Protein AF-A0A438G0R5-F1 (afdb_monomer_lite)

Secondary structure (DSSP, 8-state):
----------HHHHTT-------TT-HHHHHHHHTT-SEEEEEEEETBTBTT-EEPHHHHHHHHHHHHHTT-SEEEEEEE----------TTHHHHHHHHHHH-SS----HHHHHHHHHTSSSEEEEEEE-EE-TTSGGGGSEEEEEETT---TT-B-EEHHHHHHHHHHHHHSHHHHSSEEEEEEEETTSPP--HHHHHHTSPP-THHHHHHHHHHHHHHHHHHHHHHHHHHHHHHHHHHHHHHHHHHHHHHHHHHHHHHHHHHHHHSS-S--SSSTTSSTTS-SS--THHHHTSS-SS------------------SSSS----PPP--PPPPPPPPPPP------------------EEEETTTTEEEE-------

pLDDT: mean 70.33, std 22.15, range [25.81, 97.5]

Organism: Vitis vinifera (NCBI:txid29760)

Radius of gyration: 41.49 Å; chains: 1; bounding box: 108×74×120 Å

Foldseek 3Di:
DDPPDPDDQDPVRVVVDDDDDDDLPALQRLLVVCAQAQEEEEEFAACSVHNGDTQALSSVLSNLSSCLVNVHAEYEYEYAPAPPCPPDPDPVVVVVVVVCVVPVPDDGQDPVNSVLSSLVGPHWYAYEYFHEDACPDPLVPFAKAKAAPPDDDPDFAHYYPVRVVVLVVQCVVCVVLRTQGYIYMGGDNPDDHDRSSVRSNPYDHNCSSVVVVVVVVVVVVVVVVVVVVVVVVVVVVVVVVVVVVVVVVVVVVVVVVVVVVVVVVVVVVDPDDPPPPPVPPPPPPPDDDPVVVVVVVPPDDDDDDDDDDDDDDDDPDPDPPPDDDDDDDDDDDDDDDDDDDDDDDDDDDDDDDDDDDDWDWDAPDVNPDTDTDDDDDDD

Structure (mmCIF, N/CA/C/O backbone):
data_AF-A0A438G0R5-F1
#
_entry.id   AF-A0A438G0R5-F1
#
loop_
_atom_site.group_PDB
_atom_site.id
_atom_site.type_symbol
_atom_site.label_atom_id
_atom_site.label_alt_id
_atom_site.label_comp_id
_atom_site.label_asym_id
_atom_site.label_entity_id
_atom_site.label_seq_id
_atom_site.pdbx_PDB_ins_code
_atom_site.Cartn_x
_atom_site.Cartn_y
_atom_site.Cartn_z
_atom_site.occupancy
_atom_site.B_iso_or_equiv
_atom_site.auth_seq_id
_atom_site.auth_comp_id
_atom_site.auth_asym_id
_atom_site.auth_atom_id
_atom_site.pdbx_PDB_model_num
ATOM 1 N N . MET A 1 1 ? 28.389 2.482 -25.259 1.00 36.47 1 MET A N 1
ATOM 2 C CA . MET A 1 1 ? 27.227 3.334 -25.588 1.00 36.47 1 MET A CA 1
ATOM 3 C C . MET A 1 1 ? 26.214 2.502 -26.357 1.00 36.47 1 MET A C 1
ATOM 5 O O . MET A 1 1 ? 26.343 2.363 -27.565 1.00 36.47 1 MET A O 1
ATOM 9 N N . ILE A 1 2 ? 25.246 1.905 -25.664 1.00 35.75 2 ILE A N 1
ATOM 10 C CA . ILE A 1 2 ? 24.030 1.391 -26.299 1.00 35.75 2 ILE A CA 1
ATOM 11 C C . ILE A 1 2 ? 22.930 2.303 -25.780 1.00 35.75 2 ILE A C 1
ATOM 13 O O . ILE A 1 2 ? 22.596 2.272 -24.603 1.00 35.75 2 ILE A O 1
ATOM 17 N N . SER A 1 3 ? 22.474 3.198 -26.651 1.00 38.44 3 SER A N 1
ATOM 18 C CA . SER A 1 3 ? 21.261 3.980 -26.445 1.00 38.44 3 SER A CA 1
ATOM 19 C C . SER A 1 3 ? 20.120 2.988 -26.218 1.00 38.44 3 SER A C 1
ATOM 21 O O . SER A 1 3 ? 19.872 2.135 -27.075 1.00 38.44 3 SER A O 1
ATOM 23 N N . SER A 1 4 ? 19.478 3.059 -25.053 1.00 46.38 4 SER A N 1
ATOM 24 C CA . SER A 1 4 ? 18.203 2.407 -24.775 1.00 46.38 4 SER A CA 1
ATOM 25 C C . SER A 1 4 ? 17.203 2.921 -25.807 1.00 46.38 4 SER A C 1
ATOM 27 O O . SER A 1 4 ? 16.655 4.015 -25.695 1.00 46.38 4 SER A O 1
ATOM 29 N N . ARG A 1 5 ? 17.036 2.168 -26.899 1.00 51.38 5 ARG A N 1
ATOM 30 C CA . ARG A 1 5 ? 15.998 2.466 -27.883 1.00 51.38 5 ARG A CA 1
ATOM 31 C C . ARG A 1 5 ? 14.663 2.351 -27.151 1.00 51.38 5 ARG A C 1
ATOM 33 O O . ARG A 1 5 ? 14.451 1.311 -26.524 1.00 51.38 5 ARG A O 1
ATOM 40 N N . PRO A 1 6 ? 13.779 3.360 -27.225 1.00 56.88 6 PRO A N 1
ATOM 41 C CA . PRO A 1 6 ? 12.445 3.227 -26.664 1.00 56.88 6 PRO A CA 1
ATOM 42 C C . PRO A 1 6 ? 11.814 1.972 -27.264 1.00 56.88 6 PRO A C 1
ATOM 44 O O . PRO A 1 6 ? 11.813 1.794 -28.487 1.00 56.88 6 PRO A O 1
ATOM 47 N N . GLN A 1 7 ? 11.366 1.057 -26.406 1.00 63.97 7 GLN A N 1
ATOM 48 C CA . GLN A 1 7 ? 10.735 -0.172 -26.857 1.00 63.97 7 GLN A CA 1
ATOM 49 C C . GLN A 1 7 ? 9.429 0.213 -27.550 1.00 63.97 7 GLN A C 1
ATOM 51 O O . GLN A 1 7 ? 8.495 0.708 -26.923 1.00 63.97 7 GLN A O 1
ATOM 56 N N . ILE A 1 8 ? 9.395 0.057 -28.872 1.00 76.94 8 ILE A N 1
ATOM 57 C CA . ILE A 1 8 ? 8.214 0.388 -29.663 1.00 76.94 8 ILE A CA 1
ATOM 58 C C . ILE A 1 8 ? 7.165 -0.674 -29.355 1.00 76.94 8 ILE A C 1
ATOM 60 O O . ILE A 1 8 ? 7.325 -1.837 -29.724 1.00 76.94 8 ILE A O 1
ATOM 64 N N . ILE A 1 9 ? 6.107 -0.258 -28.667 1.00 81.00 9 ILE A N 1
ATOM 65 C CA . ILE A 1 9 ? 4.948 -1.098 -28.380 1.00 81.00 9 ILE A CA 1
ATOM 66 C C . ILE A 1 9 ? 4.277 -1.442 -29.712 1.00 81.00 9 ILE A C 1
ATOM 68 O O . ILE A 1 9 ? 4.026 -0.564 -30.543 1.00 81.00 9 ILE A O 1
ATOM 72 N N . SER A 1 10 ? 4.000 -2.724 -29.941 1.00 86.06 10 SER A N 1
ATOM 73 C CA . SER A 1 10 ? 3.301 -3.152 -31.151 1.00 86.06 10 SER A CA 1
ATOM 74 C C . SER A 1 10 ? 1.842 -2.680 -31.148 1.00 86.06 10 SER A C 1
ATOM 76 O O . SER A 1 10 ? 1.241 -2.444 -30.100 1.00 86.06 10 SER A O 1
ATOM 78 N N . ASN A 1 11 ? 1.219 -2.597 -32.327 1.00 87.38 11 ASN A N 1
ATOM 79 C CA . ASN A 1 11 ? -0.191 -2.201 -32.435 1.00 87.38 11 ASN A CA 1
ATOM 80 C C . ASN A 1 11 ? -1.155 -3.180 -31.728 1.00 87.38 11 ASN A C 1
ATOM 82 O O . ASN A 1 11 ? -2.279 -2.823 -31.404 1.00 87.38 11 ASN A O 1
ATOM 86 N N . GLU A 1 12 ? -0.750 -4.433 -31.501 1.00 88.94 12 GLU A N 1
ATOM 87 C CA . GLU A 1 12 ? -1.569 -5.390 -30.744 1.00 88.94 12 GLU A CA 1
ATOM 88 C C . GLU A 1 12 ? -1.419 -5.220 -29.227 1.00 88.94 12 GLU A C 1
ATOM 90 O O . GLU A 1 12 ? -2.365 -5.468 -28.480 1.00 88.94 12 GLU A O 1
ATOM 95 N N . GLU A 1 13 ? -0.255 -4.769 -28.761 1.00 86.25 13 GLU A N 1
ATOM 96 C CA . GLU A 1 13 ? -0.022 -4.445 -27.352 1.00 86.25 13 GLU A CA 1
ATOM 97 C C . GLU A 1 13 ? -0.654 -3.104 -26.973 1.00 86.25 13 GLU A C 1
ATOM 99 O O . GLU A 1 13 ? -1.242 -3.000 -25.898 1.00 86.25 13 GLU A O 1
ATOM 104 N N . SER A 1 14 ? -0.630 -2.107 -27.865 1.00 85.19 14 SER A N 1
ATOM 105 C CA . SER A 1 14 ? -1.249 -0.799 -27.611 1.00 85.19 14 SER A CA 1
ATOM 106 C C . SER A 1 14 ? -2.758 -0.902 -27.379 1.00 85.19 14 SER A C 1
ATOM 108 O O . SER A 1 14 ? -3.290 -0.203 -26.525 1.00 85.19 14 SER A O 1
ATOM 110 N N . LYS A 1 15 ? -3.448 -1.835 -28.051 1.00 90.31 15 LYS A N 1
ATOM 111 C CA . LYS A 1 15 ? -4.882 -2.115 -27.835 1.00 90.31 15 LYS A CA 1
ATOM 112 C C . LYS A 1 15 ? -5.208 -2.625 -26.428 1.00 90.31 15 LYS A C 1
ATOM 114 O O . LYS A 1 15 ? -6.376 -2.639 -26.050 1.00 90.31 15 LYS A O 1
ATOM 119 N N . ARG A 1 16 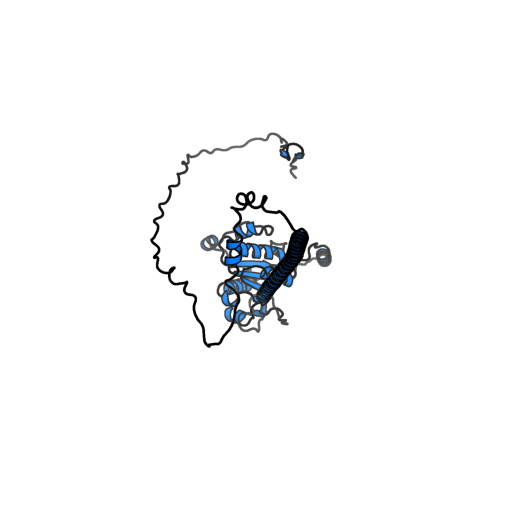? -4.209 -3.094 -25.671 1.00 88.75 16 ARG A N 1
ATOM 120 C CA . ARG A 1 16 ? -4.370 -3.544 -24.278 1.00 88.75 16 ARG A CA 1
ATOM 121 C C . ARG A 1 16 ? -4.196 -2.407 -23.275 1.00 88.75 16 ARG A C 1
ATOM 123 O O . ARG A 1 16 ? -4.467 -2.608 -22.096 1.00 88.75 16 ARG A O 1
ATOM 130 N N . LEU A 1 17 ? -3.731 -1.249 -23.734 1.00 89.56 17 LEU A N 1
ATOM 131 C CA . LEU A 1 17 ? -3.530 -0.063 -22.921 1.00 89.56 17 LEU A CA 1
ATOM 132 C C . LEU A 1 17 ? -4.702 0.888 -23.137 1.00 89.56 17 LEU A C 1
ATOM 134 O O . LEU A 1 17 ? -5.138 1.122 -24.262 1.00 89.56 17 LEU A O 1
ATOM 138 N N . ASN A 1 18 ? -5.201 1.444 -22.042 1.00 90.44 18 ASN A N 1
ATOM 139 C CA . ASN A 1 18 ? -6.187 2.507 -22.075 1.00 90.44 18 ASN A CA 1
ATOM 140 C C . ASN A 1 18 ? -5.636 3.683 -21.274 1.00 90.44 18 ASN A C 1
ATOM 142 O O . ASN A 1 18 ? -5.215 3.498 -20.134 1.00 90.44 18 ASN A O 1
ATOM 146 N N . ALA A 1 19 ? -5.630 4.867 -21.876 1.00 89.88 19 ALA A N 1
ATOM 147 C CA . ALA A 1 19 ? -5.246 6.099 -21.204 1.00 89.88 19 ALA A CA 1
ATOM 148 C C . ALA A 1 19 ? -6.520 6.864 -20.849 1.00 89.88 19 ALA A C 1
ATOM 150 O O . ALA A 1 19 ? -7.355 7.125 -21.715 1.00 89.88 19 ALA A O 1
ATOM 151 N N . VAL A 1 20 ? -6.666 7.203 -19.573 1.00 91.50 20 VAL A N 1
ATOM 152 C CA . VAL A 1 20 ? -7.807 7.957 -19.056 1.00 91.50 20 VAL A CA 1
ATOM 153 C C . VAL A 1 20 ? -7.262 9.193 -18.365 1.00 91.50 20 VAL A C 1
ATOM 155 O O . VAL A 1 20 ? -6.318 9.105 -17.584 1.00 91.50 20 VAL A O 1
ATOM 158 N N . GLU A 1 21 ? -7.838 10.346 -18.679 1.00 88.75 21 GLU A N 1
ATOM 159 C CA . GLU A 1 21 ? -7.488 11.598 -18.022 1.00 88.75 21 GLU A CA 1
ATOM 160 C C . GLU A 1 21 ? -8.037 11.605 -16.590 1.00 88.75 21 GLU A C 1
ATOM 162 O O . GLU A 1 21 ? -9.212 11.309 -16.363 1.00 88.75 21 GLU A O 1
ATOM 167 N N . SER A 1 22 ? -7.181 11.936 -15.626 1.00 88.44 22 SER A N 1
ATOM 168 C CA . SER A 1 22 ? -7.551 12.091 -14.221 1.00 88.44 22 SER A CA 1
ATOM 169 C C . SER A 1 22 ? -6.609 13.084 -13.547 1.00 88.44 22 SER A C 1
ATOM 171 O O . SER A 1 22 ? -5.444 13.192 -13.926 1.00 88.44 22 SER A O 1
ATOM 173 N N . SER A 1 23 ? -7.101 13.786 -12.527 1.00 88.44 23 SER A N 1
ATOM 174 C CA . SER A 1 23 ? -6.292 14.642 -11.654 1.00 88.44 23 SER A CA 1
ATOM 175 C C . SER A 1 23 ? -6.207 14.047 -10.247 1.00 88.44 23 SER A C 1
ATOM 177 O O . SER A 1 23 ? -7.066 13.262 -9.852 1.00 88.44 23 SER A O 1
ATOM 179 N N . PHE A 1 24 ? -5.195 14.443 -9.469 1.00 86.19 24 PHE A N 1
ATOM 180 C CA . PHE A 1 24 ? -5.020 14.009 -8.073 1.00 86.19 24 PHE A CA 1
ATOM 181 C C . PHE A 1 24 ? -5.949 14.721 -7.071 1.00 86.19 24 PHE A C 1
ATOM 183 O O . PHE A 1 24 ? -5.848 14.504 -5.870 1.00 86.19 24 PHE A O 1
ATOM 190 N N . GLN A 1 25 ? -6.851 15.589 -7.540 1.00 85.44 25 GLN A N 1
ATOM 191 C CA . GLN A 1 25 ? -7.663 16.451 -6.671 1.00 85.44 25 GLN A CA 1
ATOM 192 C C . GLN A 1 25 ? -8.958 15.794 -6.181 1.00 85.44 25 GLN A C 1
ATOM 194 O O . GLN A 1 25 ? -9.526 16.252 -5.192 1.00 85.44 25 GLN A O 1
ATOM 199 N N . ASP A 1 26 ? -9.445 14.765 -6.878 1.00 86.06 26 ASP A N 1
ATOM 200 C CA . ASP A 1 26 ? -10.742 14.147 -6.604 1.00 86.06 26 ASP A CA 1
ATOM 201 C C . ASP A 1 26 ? -10.670 12.616 -6.668 1.00 86.06 26 ASP A C 1
ATOM 203 O O . ASP A 1 26 ? -10.562 12.024 -7.746 1.00 86.06 26 ASP A O 1
ATOM 207 N N . ALA A 1 27 ? -10.794 11.974 -5.505 1.00 90.12 27 ALA A N 1
ATOM 208 C CA . ALA A 1 27 ? -10.793 10.521 -5.377 1.00 90.12 27 ALA A CA 1
ATOM 209 C C . ALA A 1 27 ? -11.927 9.842 -6.166 1.00 90.12 27 ALA A C 1
ATOM 211 O O . ALA A 1 27 ? -11.732 8.735 -6.665 1.00 90.12 27 ALA A O 1
ATOM 212 N N . GLU A 1 28 ? -13.093 10.475 -6.345 1.00 91.06 28 GLU A N 1
ATOM 213 C CA . GLU A 1 28 ? -14.190 9.868 -7.113 1.00 91.06 28 GLU A CA 1
ATOM 214 C C . GLU A 1 28 ? -13.882 9.814 -8.612 1.00 91.06 28 GLU A C 1
ATOM 216 O O . GLU A 1 28 ? -14.190 8.827 -9.290 1.00 91.06 28 GLU A O 1
ATOM 221 N N . SER A 1 29 ? -13.273 10.873 -9.148 1.00 93.00 29 SER A N 1
ATOM 222 C CA . SER A 1 29 ? -12.813 10.908 -10.537 1.00 93.00 29 SER A CA 1
ATOM 223 C C . SER A 1 29 ? -11.694 9.896 -10.775 1.00 93.00 29 SER A C 1
ATOM 225 O O . SER A 1 29 ? -11.757 9.147 -11.753 1.00 93.00 29 SER A O 1
ATOM 227 N N . ILE A 1 30 ? -10.745 9.780 -9.840 1.00 94.81 30 ILE A N 1
ATOM 228 C CA . ILE A 1 30 ? -9.702 8.748 -9.896 1.00 94.81 30 ILE A CA 1
ATOM 229 C C . ILE A 1 30 ? -10.331 7.348 -9.829 1.00 94.81 30 ILE A C 1
ATOM 231 O O . ILE A 1 30 ? -9.961 6.480 -10.613 1.00 94.81 30 ILE A O 1
ATOM 235 N N . ALA A 1 31 ? -11.333 7.117 -8.975 1.00 95.06 31 ALA A N 1
ATOM 236 C CA . ALA A 1 31 ? -12.006 5.819 -8.864 1.00 95.06 31 ALA A CA 1
ATOM 237 C C . ALA A 1 31 ? -12.710 5.428 -10.176 1.00 95.06 31 ALA A C 1
ATOM 239 O O . ALA A 1 31 ? -12.647 4.276 -10.607 1.00 95.06 31 ALA A O 1
ATOM 240 N N . LYS A 1 32 ? -13.323 6.397 -10.871 1.00 93.69 32 LYS A N 1
ATOM 241 C CA . LYS A 1 32 ? -13.884 6.185 -12.218 1.00 93.69 32 LYS A CA 1
ATOM 242 C C . LYS A 1 32 ? -12.801 5.844 -13.242 1.00 93.69 32 LYS A C 1
ATOM 244 O O . LYS A 1 32 ? -13.046 4.996 -14.098 1.00 93.69 32 LYS A O 1
ATOM 249 N N . ALA A 1 33 ? -11.631 6.478 -13.154 1.00 94.00 33 ALA A N 1
ATOM 250 C CA . ALA A 1 33 ? -10.493 6.191 -14.024 1.00 94.00 33 ALA A CA 1
ATOM 251 C C . ALA A 1 33 ? -9.878 4.804 -13.750 1.00 94.00 33 ALA A C 1
ATOM 253 O O . ALA A 1 33 ? -9.532 4.097 -14.695 1.00 94.00 33 ALA A O 1
ATOM 254 N N . ILE A 1 34 ? -9.814 4.383 -12.480 1.00 95.00 34 ILE A N 1
ATOM 255 C CA . ILE A 1 34 ? -9.424 3.025 -12.060 1.00 95.00 34 ILE A CA 1
ATOM 256 C C . ILE A 1 34 ? -10.404 1.989 -12.631 1.00 95.00 34 ILE A C 1
ATO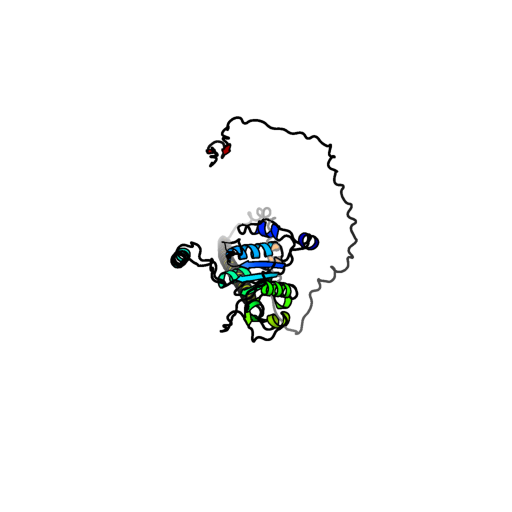M 258 O O . ILE A 1 34 ? -9.996 0.926 -13.109 1.00 95.00 34 ILE A O 1
ATOM 262 N N . GLY A 1 35 ? -11.704 2.292 -12.612 1.00 92.25 35 GLY A N 1
ATOM 263 C CA . GLY A 1 35 ? -12.737 1.431 -13.174 1.00 92.25 35 GLY A CA 1
ATOM 264 C C . GLY A 1 35 ? -12.820 0.087 -12.447 1.00 92.25 35 GLY A C 1
ATOM 265 O O . GLY A 1 35 ? -12.983 0.040 -11.237 1.00 92.25 35 GLY A O 1
ATOM 266 N N . ASN A 1 36 ? -12.728 -1.021 -13.189 1.00 93.12 36 ASN A N 1
ATOM 267 C CA . ASN A 1 36 ? -12.833 -2.384 -12.643 1.00 93.12 36 ASN A CA 1
ATOM 268 C C . ASN A 1 36 ? -11.457 -3.061 -12.474 1.00 93.12 36 ASN A C 1
ATOM 270 O O . ASN A 1 36 ? -11.299 -4.262 -12.719 1.00 93.12 36 ASN A O 1
ATOM 274 N N . ALA A 1 37 ? -10.423 -2.279 -12.162 1.00 95.06 37 ALA A N 1
ATOM 275 C CA . ALA A 1 37 ? -9.091 -2.818 -11.943 1.00 95.06 37 ALA A CA 1
ATOM 276 C C . ALA A 1 37 ? -9.046 -3.631 -10.641 1.00 95.06 37 ALA A C 1
ATOM 278 O O . ALA A 1 37 ? -9.476 -3.183 -9.586 1.00 95.06 37 ALA A O 1
ATOM 279 N N . SER A 1 38 ? -8.470 -4.833 -10.698 1.00 95.31 38 SER A N 1
ATOM 280 C CA . SER A 1 38 ? -8.261 -5.649 -9.489 1.00 95.31 38 SER A CA 1
ATOM 281 C C . SER A 1 38 ? -7.028 -5.231 -8.683 1.00 95.31 38 SER A C 1
ATOM 283 O O . SER A 1 38 ? -6.929 -5.564 -7.501 1.00 95.31 38 SER A O 1
ATOM 285 N N . LYS A 1 39 ? -6.074 -4.552 -9.331 1.00 96.56 39 LYS A N 1
ATOM 286 C CA . LYS A 1 39 ? -4.787 -4.147 -8.765 1.00 96.56 39 LYS A CA 1
ATOM 287 C C . LYS A 1 39 ? -4.392 -2.780 -9.299 1.00 96.56 39 LYS A C 1
ATOM 289 O O . LYS A 1 39 ? -4.638 -2.501 -10.472 1.00 96.56 39 LYS A O 1
ATOM 294 N N . VAL A 1 40 ? -3.765 -1.969 -8.457 1.00 97.12 40 VAL A N 1
ATOM 295 C CA . VAL A 1 40 ? -3.348 -0.602 -8.792 1.00 97.12 40 VAL A CA 1
ATOM 296 C C . VAL A 1 40 ? -1.889 -0.403 -8.409 1.00 97.12 40 VAL A C 1
ATOM 298 O O . VAL A 1 40 ? -1.433 -0.908 -7.387 1.00 97.12 40 VAL A O 1
ATOM 301 N N . VAL A 1 41 ? -1.150 0.321 -9.243 1.00 97.12 41 VAL A N 1
ATOM 302 C CA . VAL A 1 41 ? 0.213 0.768 -8.947 1.00 97.12 41 VAL A CA 1
ATOM 303 C C . VAL A 1 41 ? 0.171 2.275 -8.764 1.00 97.12 41 VAL A C 1
ATOM 305 O O . VAL A 1 41 ? -0.447 2.962 -9.574 1.00 97.12 41 VAL A O 1
ATOM 308 N N . VAL A 1 42 ? 0.825 2.776 -7.724 1.00 95.94 42 VAL A N 1
ATOM 309 C CA . VAL A 1 42 ? 1.044 4.209 -7.523 1.00 95.94 42 VAL A CA 1
ATOM 310 C C . VAL A 1 42 ? 2.521 4.453 -7.245 1.00 95.94 42 VAL A C 1
ATOM 312 O O . VAL A 1 42 ? 3.130 3.756 -6.432 1.00 95.94 42 VAL A O 1
ATOM 315 N N . THR A 1 43 ? 3.101 5.413 -7.951 1.00 94.94 43 THR A N 1
ATOM 316 C CA . THR A 1 43 ? 4.489 5.852 -7.808 1.00 94.94 43 THR A CA 1
ATOM 317 C C . THR A 1 43 ? 4.506 7.217 -7.122 1.00 94.94 43 THR A C 1
ATOM 319 O O . THR A 1 43 ? 3.706 8.094 -7.435 1.00 94.94 43 THR A O 1
ATOM 322 N N . ILE A 1 44 ? 5.375 7.370 -6.130 1.00 93.00 44 ILE A N 1
ATOM 323 C CA . ILE A 1 44 ? 5.599 8.591 -5.355 1.00 93.00 44 ILE A CA 1
ATOM 324 C C . ILE A 1 44 ? 7.053 8.963 -5.584 1.00 93.00 44 ILE A C 1
ATOM 326 O O . ILE A 1 44 ? 7.932 8.134 -5.341 1.00 93.00 44 ILE A O 1
ATOM 330 N N . GLY A 1 45 ? 7.307 10.189 -6.026 1.00 88.88 45 GLY A N 1
ATOM 331 C CA . GLY A 1 45 ? 8.667 10.621 -6.306 1.00 88.88 45 GLY A CA 1
ATOM 332 C C . GLY A 1 45 ? 8.781 11.738 -7.340 1.00 88.88 45 GLY A C 1
ATOM 333 O O . GLY A 1 45 ? 7.778 12.183 -7.915 1.00 88.88 45 GLY A O 1
ATOM 334 N N . PRO A 1 46 ? 10.018 12.206 -7.568 1.00 83.38 46 PRO A N 1
ATOM 335 C CA . PRO A 1 46 ? 10.326 13.232 -8.553 1.00 83.38 46 PRO A CA 1
ATOM 336 C C . PRO A 1 46 ? 10.063 12.738 -9.980 1.00 83.38 46 PRO A C 1
ATOM 338 O O . PRO A 1 46 ? 10.370 11.602 -10.318 1.00 83.38 46 PRO A O 1
ATOM 341 N N . GLY A 1 47 ? 9.535 13.603 -10.850 1.00 81.25 47 GLY A N 1
ATOM 342 C CA . GLY A 1 47 ? 9.349 13.281 -12.273 1.00 81.25 47 GLY A CA 1
ATOM 343 C C . GLY A 1 47 ? 8.133 12.397 -12.588 1.00 81.25 47 GLY A C 1
ATOM 344 O O . GLY A 1 47 ? 7.832 12.164 -13.758 1.00 81.25 47 GLY A O 1
ATOM 345 N N . GLU A 1 48 ? 7.406 11.942 -11.565 1.00 86.62 48 GLU A N 1
ATOM 346 C CA . GLU A 1 48 ? 6.215 11.094 -11.705 1.00 86.62 48 GLU A CA 1
ATOM 347 C C . GLU A 1 48 ? 4.970 11.880 -12.158 1.00 86.62 48 GLU A C 1
ATOM 349 O O . GLU A 1 48 ? 4.015 11.299 -12.670 1.00 86.62 48 GLU A O 1
ATOM 354 N N . ASN A 1 49 ? 4.978 13.214 -12.028 1.00 85.88 49 ASN A N 1
ATOM 355 C CA . ASN A 1 49 ? 3.900 14.095 -12.496 1.00 85.88 49 ASN A CA 1
ATOM 356 C C . ASN A 1 49 ? 4.357 14.970 -13.677 1.00 85.88 49 ASN A C 1
ATOM 358 O O . ASN A 1 49 ? 4.112 16.175 -13.743 1.00 85.88 49 ASN A O 1
ATOM 362 N N . GLY A 1 50 ? 5.076 14.361 -14.618 1.00 80.62 50 GLY A N 1
ATOM 363 C CA . GLY A 1 50 ? 5.721 15.063 -15.723 1.00 80.62 50 GLY A CA 1
ATOM 364 C C . GLY A 1 50 ? 7.147 15.515 -15.383 1.00 80.62 50 GLY A C 1
ATOM 365 O O . GLY A 1 50 ? 7.640 15.285 -14.285 1.00 80.62 50 GLY A O 1
ATOM 366 N N . PRO A 1 51 ? 7.847 16.175 -16.321 1.00 74.31 51 PRO A N 1
ATOM 367 C CA . PRO A 1 51 ? 9.308 16.301 -16.285 1.00 74.31 51 PRO A CA 1
ATOM 368 C C . PRO A 1 51 ? 9.863 17.142 -15.126 1.00 74.31 51 PRO A C 1
ATOM 370 O O . PRO A 1 51 ? 11.053 17.062 -14.840 1.00 74.31 51 PRO A O 1
ATOM 373 N N . THR A 1 52 ? 9.039 17.977 -14.490 1.00 73.50 52 THR A N 1
ATOM 374 C CA . THR A 1 52 ? 9.477 18.917 -13.444 1.00 73.50 52 THR A CA 1
ATOM 375 C C . THR A 1 52 ? 8.647 18.846 -12.169 1.00 73.50 52 THR A C 1
ATOM 377 O O . THR A 1 52 ? 8.898 19.629 -11.257 1.00 73.50 52 THR A O 1
ATOM 380 N N . ALA A 1 53 ? 7.642 17.972 -12.105 1.00 82.00 53 ALA A N 1
ATOM 381 C CA . ALA A 1 53 ? 6.758 17.873 -10.952 1.00 82.00 53 ALA A CA 1
ATOM 382 C C . ALA A 1 53 ? 6.818 16.474 -10.340 1.00 82.00 53 ALA A C 1
ATOM 384 O O . ALA A 1 53 ? 7.079 15.477 -11.014 1.00 82.00 53 ALA A O 1
ATOM 385 N N . GLU A 1 54 ? 6.598 16.423 -9.035 1.00 86.56 54 GLU A N 1
ATOM 386 C CA . GLU A 1 54 ? 6.576 15.193 -8.255 1.00 86.56 54 GLU A CA 1
ATOM 387 C C . GLU A 1 54 ? 5.141 14.733 -7.994 1.00 86.56 54 GLU A C 1
ATOM 389 O O . GLU A 1 54 ? 4.196 15.527 -8.041 1.00 86.56 54 GLU A O 1
ATOM 394 N N . VAL A 1 55 ? 4.993 13.443 -7.705 1.00 90.12 55 VAL A N 1
ATOM 395 C CA . VAL A 1 55 ? 3.798 12.910 -7.043 1.00 90.12 55 VAL A CA 1
ATOM 396 C C . VAL A 1 55 ? 4.106 12.835 -5.555 1.00 90.12 55 VAL A C 1
ATOM 398 O O . VAL A 1 55 ? 5.053 12.156 -5.154 1.00 90.12 55 VAL A O 1
ATOM 401 N N . THR A 1 56 ? 3.321 13.532 -4.734 1.00 90.25 56 THR A N 1
ATOM 402 C CA . THR A 1 56 ? 3.526 13.577 -3.281 1.00 90.25 56 THR A CA 1
ATOM 403 C C . THR A 1 56 ? 2.831 12.405 -2.570 1.00 90.25 56 THR A C 1
ATOM 405 O O . THR A 1 56 ? 1.934 11.766 -3.131 1.00 90.25 56 THR A O 1
ATOM 408 N N . PRO A 1 57 ? 3.153 12.130 -1.290 1.00 91.06 57 PRO A N 1
ATOM 409 C CA . PRO A 1 57 ? 2.420 11.129 -0.512 1.00 91.06 57 PRO A CA 1
ATOM 410 C C . PRO A 1 57 ? 0.931 11.474 -0.330 1.00 91.06 57 PRO A C 1
ATOM 412 O O . PRO A 1 57 ? 0.106 10.575 -0.182 1.00 91.06 57 PRO A O 1
ATOM 415 N N . LEU A 1 58 ? 0.570 12.764 -0.360 1.00 90.38 58 LEU A N 1
ATOM 416 C CA . LEU A 1 58 ? -0.827 13.211 -0.326 1.00 90.38 58 LEU A CA 1
ATOM 417 C C . LEU A 1 58 ? -1.565 12.831 -1.614 1.00 90.38 58 LEU A C 1
ATOM 419 O O . LEU A 1 58 ? -2.672 12.301 -1.541 1.00 90.38 58 LEU A O 1
ATOM 423 N N . ASP A 1 59 ? -0.940 13.046 -2.772 1.00 92.38 59 ASP A N 1
ATOM 424 C CA . ASP A 1 59 ? -1.510 12.678 -4.072 1.00 92.38 59 ASP A CA 1
ATOM 425 C C . ASP A 1 59 ? -1.710 11.163 -4.168 1.00 92.38 59 ASP A C 1
ATOM 427 O O . ASP A 1 59 ? -2.775 10.679 -4.552 1.00 92.38 59 ASP A O 1
ATOM 431 N N . ALA A 1 60 ? -0.715 10.388 -3.732 1.00 94.38 60 ALA A N 1
ATOM 432 C CA . ALA A 1 60 ? -0.832 8.938 -3.699 1.00 94.38 60 ALA A CA 1
ATOM 433 C C . ALA A 1 60 ? -1.903 8.448 -2.719 1.00 94.38 60 ALA A C 1
ATOM 435 O O . ALA A 1 60 ? -2.584 7.464 -3.007 1.00 94.38 60 ALA A O 1
ATOM 436 N N . LEU A 1 61 ? -2.108 9.133 -1.589 1.00 93.94 61 LEU A N 1
ATOM 437 C CA . LEU A 1 61 ? -3.193 8.796 -0.668 1.00 93.94 61 LEU A CA 1
ATOM 438 C C . LEU A 1 61 ? -4.566 8.954 -1.339 1.00 93.94 61 LEU A C 1
ATOM 440 O O . LEU A 1 61 ? -5.424 8.096 -1.142 1.00 93.94 61 LEU A O 1
ATOM 444 N N . GLN A 1 62 ? -4.756 9.981 -2.174 1.00 93.94 62 GLN A N 1
ATOM 445 C CA . GLN A 1 62 ? -5.987 10.143 -2.961 1.00 93.94 62 GLN A CA 1
ATOM 446 C C . GLN A 1 62 ? -6.203 8.963 -3.914 1.00 93.94 62 GLN A C 1
ATOM 448 O O . GLN A 1 62 ? -7.316 8.451 -4.022 1.00 93.94 62 GLN A O 1
ATOM 453 N N . VAL A 1 63 ? -5.137 8.465 -4.552 1.00 95.69 63 VAL A N 1
ATOM 454 C CA . VAL A 1 63 ? -5.206 7.271 -5.414 1.00 95.69 63 VAL A CA 1
ATOM 455 C C . VAL A 1 63 ? -5.575 6.017 -4.618 1.00 95.69 63 VAL A C 1
ATOM 457 O O . VAL A 1 63 ? -6.363 5.202 -5.089 1.00 95.69 63 VAL A O 1
ATOM 460 N N . ILE A 1 64 ? -5.043 5.857 -3.406 1.00 96.25 64 ILE A N 1
ATOM 461 C CA . ILE A 1 64 ? -5.336 4.702 -2.542 1.00 96.25 64 ILE A CA 1
ATOM 462 C C . ILE A 1 64 ? -6.784 4.745 -2.045 1.00 96.25 64 ILE A C 1
ATOM 464 O O . ILE A 1 64 ? -7.474 3.730 -2.087 1.00 96.25 64 ILE A O 1
ATOM 468 N N . GLN A 1 65 ? -7.275 5.916 -1.641 1.00 95.31 65 GLN A N 1
ATOM 469 C CA . GLN A 1 65 ? -8.680 6.109 -1.273 1.00 95.31 65 GLN A CA 1
ATOM 470 C C . GLN A 1 65 ? -9.607 5.837 -2.462 1.00 95.31 65 GLN A C 1
ATOM 472 O O . GLN A 1 65 ? -10.612 5.147 -2.327 1.00 95.31 65 GLN A O 1
ATOM 477 N N . ALA A 1 66 ? -9.242 6.311 -3.652 1.00 96.19 66 ALA A N 1
ATOM 478 C CA . ALA A 1 66 ? -9.965 6.009 -4.879 1.00 96.19 66 ALA A CA 1
ATOM 479 C C . ALA A 1 66 ? -9.969 4.507 -5.210 1.00 96.19 66 ALA A C 1
ATOM 481 O O . ALA A 1 66 ? -10.980 3.975 -5.667 1.00 96.19 66 ALA A O 1
ATOM 482 N N . ALA A 1 67 ? -8.856 3.814 -4.964 1.00 96.81 67 ALA A N 1
ATOM 483 C CA . ALA A 1 67 ? -8.749 2.370 -5.139 1.00 96.81 67 ALA A CA 1
ATOM 484 C C . ALA A 1 67 ? -9.676 1.611 -4.175 1.00 96.81 67 ALA A C 1
ATOM 486 O O . ALA A 1 67 ? -10.313 0.643 -4.590 1.00 96.81 67 ALA A O 1
ATOM 487 N N . ASP A 1 68 ? -9.808 2.081 -2.932 1.00 95.69 68 ASP A N 1
ATOM 488 C CA . ASP A 1 68 ? -10.756 1.541 -1.948 1.00 95.69 68 ASP A CA 1
ATOM 489 C C . ASP A 1 68 ? -12.204 1.699 -2.429 1.00 95.69 68 ASP A C 1
ATOM 491 O O . ASP A 1 68 ? -12.953 0.727 -2.536 1.00 95.69 68 ASP A O 1
ATOM 495 N N . LEU A 1 69 ? -12.562 2.906 -2.879 1.00 94.81 69 LEU A N 1
ATOM 496 C CA . LEU A 1 69 ? -13.881 3.194 -3.454 1.00 94.81 69 LEU A CA 1
ATOM 497 C C . LEU A 1 69 ? -14.192 2.348 -4.700 1.00 94.81 69 LEU A C 1
ATOM 499 O O . LEU A 1 69 ? -15.343 1.969 -4.919 1.00 94.81 69 LEU A O 1
ATOM 503 N N . ALA A 1 70 ? -13.179 2.045 -5.514 1.00 95.31 70 ALA A N 1
ATOM 504 C CA . ALA A 1 70 ? -13.306 1.201 -6.700 1.00 95.31 70 ALA A CA 1
ATOM 505 C C . ALA A 1 70 ? -13.308 -0.311 -6.385 1.00 95.31 70 ALA A C 1
ATOM 507 O O . ALA A 1 70 ? -13.526 -1.121 -7.288 1.00 95.31 70 ALA A O 1
ATOM 508 N N . GLY A 1 71 ? -13.091 -0.715 -5.127 1.00 94.81 71 GLY A N 1
ATOM 509 C CA . GLY A 1 71 ? -13.049 -2.122 -4.720 1.00 94.81 71 GLY A CA 1
ATOM 510 C C . GLY A 1 71 ? -11.796 -2.865 -5.196 1.00 94.81 71 GLY A C 1
ATOM 511 O O . GLY A 1 71 ? -11.850 -4.066 -5.480 1.00 94.81 71 GLY A O 1
ATOM 512 N N . VAL A 1 72 ? -10.670 -2.161 -5.319 1.00 97.00 72 VAL A N 1
ATOM 513 C CA . VAL A 1 72 ? -9.373 -2.738 -5.694 1.00 97.00 72 VAL A CA 1
ATOM 514 C C . VAL A 1 72 ? -8.883 -3.673 -4.588 1.00 97.00 72 VAL A C 1
ATOM 516 O O . VAL A 1 72 ? -8.879 -3.326 -3.412 1.00 97.00 72 VAL A O 1
ATOM 519 N N . GLY A 1 73 ? -8.411 -4.863 -4.963 1.00 94.00 73 GLY A N 1
ATOM 520 C CA . GLY A 1 73 ? -7.960 -5.860 -3.991 1.00 94.00 73 GLY A CA 1
ATOM 521 C C . GLY A 1 73 ? -6.542 -5.633 -3.465 1.00 94.00 73 GLY A C 1
ATOM 522 O O . GLY A 1 73 ? -6.240 -6.046 -2.350 1.00 94.00 73 GLY A O 1
ATOM 523 N N . HIS A 1 74 ? -5.650 -5.024 -4.258 1.00 96.50 74 HIS A N 1
ATOM 524 C CA . HIS A 1 74 ? -4.249 -4.813 -3.872 1.00 96.50 74 HIS A CA 1
ATOM 525 C C . HIS A 1 74 ? -3.630 -3.593 -4.566 1.00 96.50 74 HIS A C 1
ATOM 527 O O . HIS A 1 74 ? -3.678 -3.487 -5.792 1.00 96.50 74 HIS A O 1
ATOM 533 N N . VAL A 1 75 ? -2.997 -2.709 -3.795 1.00 97.50 75 VAL A N 1
ATOM 534 C CA . VAL A 1 75 ? -2.203 -1.580 -4.297 1.00 97.50 75 VAL A CA 1
ATOM 535 C C . VAL A 1 75 ? -0.705 -1.817 -4.065 1.00 97.50 75 VAL A C 1
ATOM 537 O O . VAL A 1 75 ? -0.280 -2.107 -2.948 1.00 97.50 75 VAL A O 1
ATOM 540 N N . ALA A 1 76 ? 0.116 -1.665 -5.103 1.00 97.50 76 ALA A N 1
ATOM 541 C CA . ALA A 1 76 ? 1.569 -1.561 -4.967 1.00 97.50 76 ALA A CA 1
ATOM 542 C C . ALA A 1 76 ? 1.971 -0.082 -4.961 1.00 97.50 76 ALA A C 1
ATOM 544 O O . ALA A 1 76 ? 1.675 0.645 -5.907 1.00 97.50 76 ALA A O 1
ATOM 545 N N . ILE A 1 77 ? 2.633 0.354 -3.894 1.00 97.06 77 ILE A N 1
ATOM 546 C CA . ILE A 1 77 ? 3.076 1.733 -3.697 1.00 97.06 77 ILE A CA 1
ATOM 547 C C . ILE A 1 77 ? 4.592 1.742 -3.860 1.00 97.06 77 ILE A C 1
ATOM 549 O O . ILE A 1 77 ? 5.290 1.093 -3.082 1.00 97.06 77 ILE A O 1
ATOM 553 N N . ILE A 1 78 ? 5.106 2.454 -4.855 1.00 96.19 78 ILE A N 1
ATOM 554 C CA . ILE A 1 78 ? 6.540 2.667 -5.041 1.00 96.19 78 ILE A CA 1
ATOM 555 C C . ILE A 1 78 ? 6.858 4.051 -4.506 1.00 96.19 78 ILE A C 1
ATOM 557 O O . ILE A 1 78 ? 6.305 5.036 -4.977 1.00 96.19 78 ILE A O 1
ATOM 561 N N . TYR A 1 79 ? 7.732 4.110 -3.516 1.00 93.31 79 TYR A N 1
ATOM 562 C CA . TYR A 1 79 ? 8.222 5.345 -2.937 1.00 93.31 79 TYR A CA 1
ATOM 563 C C . TYR A 1 79 ? 9.685 5.502 -3.327 1.00 93.31 79 TYR A C 1
ATOM 565 O O . TYR A 1 79 ? 10.541 4.776 -2.809 1.00 93.31 79 TYR A O 1
ATOM 573 N N . ASP A 1 80 ? 9.949 6.421 -4.251 1.00 91.12 80 ASP A N 1
ATOM 574 C CA . ASP A 1 80 ? 11.303 6.800 -4.616 1.00 91.12 80 ASP A CA 1
ATOM 575 C C . ASP A 1 80 ? 11.854 7.801 -3.596 1.00 91.12 80 ASP A C 1
ATOM 577 O O . ASP A 1 80 ? 11.342 8.904 -3.412 1.00 91.12 80 ASP A O 1
ATOM 581 N N . GLU A 1 81 ? 12.902 7.385 -2.898 1.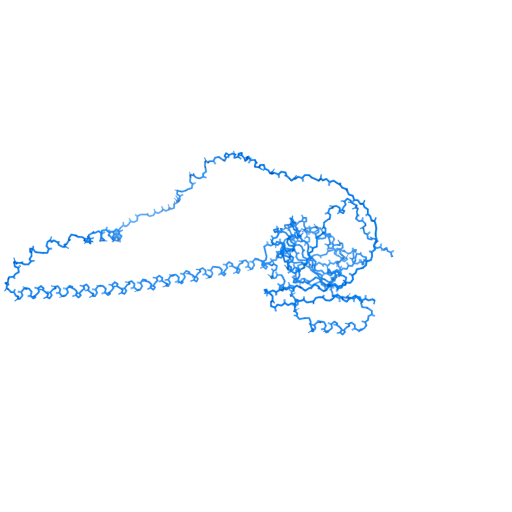00 84.44 81 GLU A N 1
ATOM 582 C CA . GLU A 1 81 ? 13.641 8.196 -1.934 1.00 84.44 81 GLU A CA 1
ATOM 583 C C . GLU A 1 81 ? 14.757 9.004 -2.596 1.00 84.44 81 GLU A C 1
ATOM 585 O O . GLU A 1 81 ? 15.514 9.690 -1.897 1.00 84.44 81 GLU A O 1
ATOM 590 N N . SER A 1 82 ? 14.878 8.930 -3.927 1.00 73.31 82 SER A N 1
ATOM 591 C CA . SER A 1 82 ? 15.875 9.705 -4.639 1.00 73.31 82 SER A CA 1
ATOM 592 C C . SER A 1 82 ? 15.659 11.199 -4.347 1.00 73.31 82 SER A C 1
ATOM 594 O O . SER A 1 82 ? 14.545 11.720 -4.455 1.00 73.31 82 SER A O 1
ATOM 596 N N . PRO A 1 83 ? 16.704 11.921 -3.899 1.00 61.53 83 PRO A N 1
ATOM 597 C CA . PRO A 1 83 ? 16.577 13.354 -3.705 1.00 61.53 83 PRO A CA 1
ATOM 598 C C . PRO A 1 83 ? 16.243 13.987 -5.055 1.00 61.53 83 PRO A C 1
ATOM 600 O O . PRO A 1 83 ? 16.821 13.585 -6.065 1.00 61.53 83 PRO A O 1
ATOM 603 N N . PHE A 1 84 ? 15.355 14.987 -5.069 1.00 49.47 84 PHE A N 1
ATOM 604 C CA . PHE A 1 84 ? 15.041 15.777 -6.261 1.00 49.47 84 PHE A CA 1
ATOM 605 C C . PHE A 1 84 ? 16.323 16.454 -6.768 1.00 49.47 84 PHE A C 1
ATOM 607 O O . PHE A 1 84 ? 16.677 17.561 -6.368 1.00 49.47 84 PHE A O 1
ATOM 614 N N . VAL A 1 85 ? 17.067 15.765 -7.627 1.00 46.44 85 VAL A N 1
ATOM 615 C CA . VAL A 1 85 ? 18.159 16.335 -8.404 1.00 46.44 85 VAL A CA 1
ATOM 616 C C . VAL A 1 85 ? 17.601 16.633 -9.781 1.00 46.44 85 VAL A C 1
ATOM 618 O O . VAL A 1 85 ? 17.820 15.897 -10.739 1.00 46.44 85 VAL A O 1
ATOM 621 N N . SER A 1 86 ? 16.889 17.760 -9.881 1.00 40.94 86 SER A N 1
ATOM 622 C CA . SER A 1 86 ? 16.891 18.510 -11.137 1.00 40.94 86 SER A CA 1
ATOM 623 C C . SER A 1 86 ? 18.355 18.638 -11.539 1.00 40.94 86 SER A C 1
ATOM 625 O O . SER A 1 86 ? 19.174 19.115 -10.758 1.00 40.94 86 SER A O 1
ATOM 627 N N . SER A 1 87 ? 18.705 18.099 -12.699 1.00 36.91 87 SER A N 1
ATOM 628 C CA . SER A 1 87 ? 20.060 18.057 -13.241 1.00 36.91 87 SER A CA 1
ATOM 629 C C . SER A 1 87 ? 20.832 19.357 -12.965 1.00 36.91 87 SER A C 1
ATOM 631 O O . SER A 1 87 ? 20.623 20.378 -13.619 1.00 36.91 87 SER A O 1
ATOM 633 N N . THR A 1 88 ? 21.736 19.326 -11.984 1.00 38.56 88 THR A N 1
ATOM 634 C CA . THR A 1 88 ? 22.534 20.480 -11.572 1.00 38.56 88 THR A CA 1
ATOM 635 C C . THR A 1 88 ? 23.763 20.626 -12.459 1.00 38.56 88 THR A C 1
ATOM 637 O O . THR A 1 88 ? 24.740 19.894 -12.305 1.00 38.56 88 THR A O 1
ATOM 640 N N . TYR A 1 89 ? 23.755 21.648 -13.312 1.00 40.41 89 TYR A N 1
ATOM 641 C CA . TYR A 1 89 ? 24.975 22.347 -13.733 1.00 40.41 89 TYR A CA 1
ATOM 642 C C . TYR A 1 89 ? 24.931 23.837 -13.376 1.00 40.41 89 TYR A C 1
ATOM 644 O O . TYR A 1 89 ? 25.566 24.642 -14.042 1.00 40.41 89 TYR A O 1
ATOM 652 N N . ASN A 1 90 ? 24.218 24.232 -12.312 1.00 42.47 90 ASN A N 1
ATOM 653 C CA . ASN A 1 90 ? 24.235 25.617 -11.842 1.00 42.47 90 ASN A CA 1
ATOM 654 C C . ASN A 1 90 ? 24.359 25.702 -10.316 1.00 42.47 90 ASN A C 1
ATOM 656 O O . ASN A 1 90 ? 23.516 25.219 -9.570 1.00 42.47 90 ASN A O 1
ATOM 660 N N . VAL A 1 91 ? 25.405 26.397 -9.864 1.00 52.16 91 VAL A N 1
ATOM 661 C CA . VAL A 1 91 ? 25.757 26.672 -8.454 1.00 52.16 91 VAL A CA 1
ATOM 662 C C . VAL A 1 91 ? 24.685 27.515 -7.728 1.00 52.16 91 VAL A C 1
ATOM 664 O O . VAL A 1 91 ? 24.716 27.669 -6.513 1.00 52.16 91 VAL A O 1
ATOM 667 N N . ILE A 1 92 ? 23.708 28.043 -8.471 1.00 52.94 92 ILE A N 1
ATOM 668 C CA . ILE A 1 92 ? 22.604 28.876 -7.974 1.00 52.94 92 ILE A CA 1
ATOM 669 C C . ILE A 1 92 ? 21.486 28.020 -7.343 1.00 52.94 92 ILE A C 1
ATOM 671 O O . ILE A 1 92 ? 20.738 28.512 -6.500 1.00 52.94 92 ILE A O 1
ATOM 675 N N . ASP A 1 93 ? 21.409 26.725 -7.671 1.00 46.75 93 ASP A N 1
ATOM 676 C CA . ASP A 1 93 ? 20.313 25.856 -7.221 1.00 46.75 93 ASP A CA 1
ATOM 677 C C . ASP A 1 93 ? 20.395 25.504 -5.724 1.00 46.75 93 ASP A C 1
ATOM 679 O O . ASP A 1 93 ? 19.380 25.330 -5.063 1.00 46.75 93 ASP A O 1
ATOM 683 N N . GLY A 1 94 ? 21.596 25.524 -5.130 1.00 49.91 94 GLY A N 1
ATOM 684 C CA . GLY A 1 94 ? 21.780 25.244 -3.698 1.00 49.91 94 GLY A CA 1
ATOM 685 C C . GLY A 1 94 ? 21.109 26.260 -2.763 1.00 49.91 94 GLY A C 1
ATOM 686 O O . GLY A 1 94 ? 20.797 25.936 -1.618 1.00 49.91 94 GLY A O 1
ATOM 687 N N . ILE A 1 95 ? 20.852 27.480 -3.248 1.00 52.38 95 ILE A N 1
ATOM 688 C CA . ILE A 1 95 ? 20.135 28.517 -2.495 1.00 52.38 95 ILE A CA 1
ATOM 689 C C . ILE A 1 95 ? 18.619 28.359 -2.712 1.00 52.38 95 ILE A C 1
ATOM 691 O O . ILE A 1 95 ? 17.847 28.485 -1.762 1.00 52.38 95 ILE A O 1
ATOM 695 N N . SER A 1 96 ? 18.188 27.991 -3.924 1.00 49.84 96 SER A N 1
ATOM 696 C CA . SER A 1 96 ? 16.780 27.705 -4.240 1.00 49.84 96 SER A CA 1
ATOM 697 C C . SER A 1 96 ? 16.237 26.508 -3.457 1.00 49.84 96 SER A C 1
ATOM 699 O O . SER A 1 96 ? 15.138 26.595 -2.914 1.00 49.84 96 SER A O 1
ATOM 701 N N . THR A 1 97 ? 17.007 25.427 -3.297 1.00 51.94 97 THR A N 1
ATOM 702 C CA . THR A 1 97 ? 16.597 24.259 -2.494 1.00 51.94 97 THR A CA 1
ATOM 703 C C . THR A 1 97 ? 16.463 24.596 -1.003 1.00 51.94 97 THR A C 1
ATOM 705 O O . THR A 1 97 ? 15.590 24.060 -0.319 1.00 51.94 97 THR A O 1
ATOM 708 N N . PHE A 1 98 ? 17.281 25.524 -0.490 1.00 54.69 98 PHE A N 1
ATOM 709 C CA . PHE A 1 98 ? 17.183 25.996 0.895 1.00 54.69 98 PHE A CA 1
ATOM 710 C C . PHE A 1 98 ? 15.898 26.806 1.134 1.00 54.69 98 PHE A C 1
ATOM 712 O O . PHE A 1 98 ? 15.216 26.590 2.135 1.00 54.69 98 PHE A O 1
ATOM 719 N N . PHE A 1 99 ? 15.519 27.694 0.207 1.00 53.28 99 PHE A N 1
ATOM 720 C CA . PHE A 1 99 ? 14.300 28.503 0.341 1.00 53.28 99 PHE A CA 1
ATOM 721 C C . PHE A 1 99 ? 13.014 27.763 -0.061 1.00 53.28 99 PHE A C 1
ATOM 723 O O . PHE A 1 99 ? 11.981 27.999 0.563 1.00 53.28 99 PHE A O 1
ATOM 730 N N . ASN A 1 100 ? 13.058 26.813 -1.002 1.00 48.28 100 ASN A N 1
ATOM 731 C CA . ASN A 1 100 ? 11.906 25.959 -1.321 1.00 48.28 100 ASN A CA 1
ATOM 732 C C . ASN A 1 100 ? 11.506 25.077 -0.129 1.00 48.28 100 ASN A C 1
ATOM 734 O O . ASN A 1 100 ? 10.318 24.948 0.159 1.00 48.28 100 ASN A O 1
ATOM 738 N N . ASN A 1 101 ? 12.473 24.565 0.638 1.00 49.28 101 ASN A N 1
ATOM 739 C CA . ASN A 1 101 ? 12.186 23.851 1.888 1.00 49.28 101 ASN A CA 1
ATOM 740 C C . ASN A 1 101 ? 11.674 24.770 3.014 1.00 49.28 101 ASN A C 1
ATOM 742 O O . ASN A 1 101 ? 10.994 24.297 3.921 1.00 49.28 101 ASN A O 1
ATOM 746 N N . LEU A 1 102 ? 11.968 26.075 2.964 1.00 54.34 102 LEU A N 1
ATOM 747 C CA . LEU A 1 102 ? 11.562 27.043 3.990 1.00 54.34 102 LEU A CA 1
ATOM 748 C C . LEU A 1 102 ? 10.173 27.660 3.729 1.00 54.34 102 LEU A C 1
ATOM 750 O O . LEU A 1 102 ? 9.515 28.095 4.672 1.00 54.34 102 LEU A O 1
ATOM 754 N N . PHE A 1 103 ? 9.716 27.694 2.470 1.00 51.59 103 PHE A N 1
ATOM 755 C CA . PHE A 1 103 ? 8.450 28.325 2.061 1.00 51.59 103 PHE A CA 1
ATOM 756 C C . PHE A 1 103 ? 7.388 27.362 1.492 1.00 51.59 103 PHE A C 1
ATOM 758 O O . PHE A 1 103 ? 6.279 27.808 1.188 1.00 51.59 103 PHE A O 1
ATOM 765 N N . SER A 1 104 ? 7.658 26.053 1.403 1.00 46.75 104 SER A N 1
ATOM 766 C CA . SER A 1 104 ? 6.638 25.049 1.052 1.00 46.75 104 SER A CA 1
ATOM 767 C C . SER A 1 104 ? 5.610 24.907 2.181 1.00 46.75 104 SER A C 1
ATOM 769 O O . SER A 1 104 ? 5.824 24.251 3.197 1.00 46.75 104 SER A O 1
ATOM 771 N N . ARG A 1 105 ? 4.479 25.597 2.011 1.00 39.00 105 ARG A N 1
ATOM 772 C CA . ARG A 1 105 ? 3.414 25.849 2.999 1.00 39.00 105 ARG A CA 1
ATOM 773 C C . ARG A 1 105 ? 2.453 24.669 3.229 1.00 39.00 105 ARG A C 1
ATOM 775 O O . ARG A 1 105 ? 1.279 24.866 3.531 1.00 39.00 105 ARG A O 1
ATOM 782 N N . SER A 1 106 ? 2.953 23.450 3.137 1.00 49.31 106 SER A N 1
ATOM 783 C CA . SER A 1 106 ? 2.300 22.235 3.619 1.00 49.31 106 SER A CA 1
ATOM 784 C C . SER A 1 106 ? 3.423 21.242 3.834 1.00 49.31 106 SER A C 1
ATOM 786 O O . SER A 1 106 ? 4.042 20.822 2.860 1.00 49.31 106 SER A O 1
ATOM 788 N N . GLN A 1 107 ? 3.750 20.922 5.086 1.00 48.25 107 GLN A N 1
ATOM 789 C CA . GLN A 1 107 ? 4.696 19.838 5.331 1.00 48.25 107 GLN A CA 1
ATOM 790 C C . GLN A 1 107 ? 4.161 18.598 4.600 1.00 48.25 107 GLN A C 1
ATOM 792 O O . GLN A 1 107 ? 3.012 18.221 4.855 1.00 48.25 107 GLN A O 1
ATOM 797 N N . PRO A 1 108 ? 4.913 18.023 3.646 1.00 64.56 108 PRO A N 1
ATOM 798 C CA . PRO A 1 108 ? 4.485 16.799 2.995 1.00 64.56 108 PRO A CA 1
ATOM 799 C C . PRO A 1 108 ? 4.314 15.738 4.082 1.00 64.56 108 PRO A C 1
ATOM 801 O O . PRO A 1 108 ? 5.137 15.663 4.998 1.00 64.56 108 PRO A O 1
ATOM 804 N N . LEU A 1 109 ? 3.229 14.960 4.001 1.00 69.94 109 LEU A N 1
ATOM 805 C CA . LEU A 1 109 ? 3.001 13.820 4.891 1.00 69.94 109 LEU A CA 1
ATOM 806 C C . LEU A 1 109 ? 4.295 13.015 4.995 1.00 69.94 109 LEU A C 1
ATOM 808 O O . LEU A 1 109 ? 4.852 12.588 3.980 1.00 69.94 109 LEU A O 1
ATOM 812 N N . THR A 1 110 ? 4.768 12.789 6.215 1.00 79.44 110 THR A N 1
ATOM 813 C CA . THR A 1 110 ? 5.881 11.866 6.424 1.00 79.44 110 THR A CA 1
ATOM 814 C C . THR A 1 110 ? 5.464 10.468 5.965 1.00 79.44 110 THR A C 1
ATOM 816 O O . THR A 1 110 ? 4.285 10.114 6.010 1.00 79.44 110 THR A O 1
ATOM 819 N N . VAL A 1 111 ? 6.423 9.625 5.565 1.00 81.44 111 VAL A N 1
ATOM 820 C CA . VAL A 1 111 ? 6.141 8.227 5.171 1.00 81.44 111 VAL A CA 1
ATOM 821 C C . VAL A 1 111 ? 5.342 7.489 6.254 1.00 81.44 111 VAL A C 1
ATOM 823 O O . VAL A 1 111 ? 4.457 6.694 5.946 1.00 81.44 111 VAL A O 1
ATOM 826 N N . THR A 1 112 ? 5.608 7.789 7.527 1.00 83.56 112 THR A N 1
ATOM 827 C CA . THR A 1 112 ? 4.886 7.225 8.671 1.00 83.56 112 THR A CA 1
ATOM 828 C C . THR A 1 112 ? 3.427 7.676 8.722 1.00 83.56 112 THR A C 1
ATOM 830 O O . THR A 1 112 ? 2.545 6.837 8.889 1.00 83.56 112 THR A O 1
ATOM 833 N N . GLU A 1 113 ? 3.157 8.974 8.566 1.00 86.69 113 GLU A N 1
ATOM 834 C CA . GLU A 1 113 ? 1.788 9.508 8.555 1.00 86.69 113 GLU A CA 1
ATOM 835 C C . GLU A 1 113 ? 1.014 9.029 7.326 1.00 86.69 113 GLU A C 1
ATOM 837 O O . GLU A 1 113 ? -0.152 8.654 7.432 1.00 86.69 113 GLU A O 1
ATOM 842 N N . PHE A 1 114 ? 1.678 8.975 6.171 1.00 90.25 114 PHE A N 1
ATOM 843 C CA . PHE A 1 114 ? 1.132 8.377 4.962 1.00 90.25 114 PHE A CA 1
ATOM 844 C C . PHE A 1 114 ? 0.709 6.928 5.221 1.00 90.25 114 PHE A C 1
ATOM 846 O O . PHE A 1 114 ? -0.449 6.584 5.007 1.00 90.25 114 PHE A O 1
ATOM 853 N N . LEU A 1 115 ? 1.596 6.095 5.772 1.00 89.81 115 LEU A N 1
ATOM 854 C CA . LEU A 1 115 ? 1.278 4.705 6.105 1.00 89.81 115 LEU A CA 1
ATOM 855 C C . LEU A 1 115 ? 0.142 4.588 7.121 1.00 89.81 115 LEU A C 1
ATOM 857 O O . LEU A 1 115 ? -0.711 3.720 6.965 1.00 89.81 115 LEU A O 1
ATOM 861 N N . GLN A 1 116 ? 0.083 5.475 8.117 1.00 88.44 116 GLN A N 1
ATOM 862 C CA . GLN A 1 116 ? -1.034 5.522 9.059 1.00 88.44 116 GLN A CA 1
ATOM 863 C C . GLN A 1 116 ? -2.369 5.774 8.342 1.00 88.44 116 GLN A C 1
ATOM 865 O O . GLN A 1 116 ? -3.375 5.160 8.682 1.00 88.44 116 GLN A O 1
ATOM 870 N N . LYS A 1 117 ? -2.381 6.626 7.316 1.00 90.44 117 LYS A N 1
ATOM 871 C CA . LYS A 1 117 ? -3.569 6.859 6.488 1.00 90.44 117 LYS A CA 1
ATOM 872 C C . LYS A 1 117 ? -3.881 5.720 5.528 1.00 90.44 117 LYS A C 1
ATOM 874 O O . LYS A 1 117 ? -5.050 5.430 5.306 1.00 90.44 117 LYS A O 1
ATOM 879 N N . VAL A 1 118 ? -2.873 5.023 5.014 1.00 92.25 118 VAL A N 1
ATOM 880 C CA . VAL A 1 118 ? -3.089 3.829 4.185 1.00 92.25 118 VAL A CA 1
ATOM 881 C C . VAL A 1 118 ? -3.713 2.695 5.001 1.00 92.25 118 VAL A C 1
ATOM 883 O O . VAL A 1 118 ? -4.632 2.040 4.514 1.00 92.25 118 VAL A O 1
ATOM 886 N N . VAL A 1 119 ? -3.292 2.478 6.253 1.00 89.88 119 VAL A N 1
ATOM 887 C CA . VAL A 1 119 ? -3.875 1.407 7.088 1.00 89.88 119 VAL A CA 1
ATOM 888 C C . VAL A 1 119 ? -5.321 1.666 7.507 1.00 89.88 119 VAL A C 1
ATOM 890 O O . VAL A 1 119 ? -6.004 0.700 7.837 1.00 89.88 119 VAL A O 1
ATOM 893 N N . GLU A 1 120 ? -5.777 2.924 7.475 1.00 89.62 120 GLU A N 1
ATOM 894 C CA . GLU A 1 120 ? -7.184 3.299 7.685 1.00 89.62 120 GLU A CA 1
ATOM 895 C C . GLU A 1 120 ? -8.090 2.842 6.522 1.00 89.62 120 GLU A C 1
ATOM 897 O O . GLU A 1 120 ? -9.297 2.735 6.716 1.00 89.62 120 GLU A O 1
ATOM 902 N N . THR A 1 121 ? -7.529 2.561 5.337 1.00 91.25 121 THR A N 1
ATOM 903 C CA . THR A 1 121 ? -8.273 2.017 4.182 1.00 91.25 121 THR A CA 1
ATOM 904 C C . THR A 1 121 ? -8.388 0.496 4.244 1.00 91.25 121 THR A C 1
ATOM 906 O O . THR A 1 121 ? -7.536 -0.171 4.845 1.00 91.25 121 THR A O 1
ATOM 909 N N . ASP A 1 122 ? -9.383 -0.069 3.557 1.00 90.50 122 ASP A N 1
ATOM 910 C CA . ASP A 1 122 ? -9.616 -1.521 3.530 1.00 90.50 122 ASP A CA 1
ATOM 911 C C . ASP A 1 122 ? -8.801 -2.257 2.441 1.00 90.50 122 ASP A C 1
ATOM 913 O O . ASP A 1 122 ? -8.815 -3.488 2.355 1.00 90.50 122 ASP A O 1
ATOM 917 N N . VAL A 1 123 ? -8.016 -1.536 1.636 1.00 93.94 123 VAL A N 1
ATOM 918 C CA . VAL A 1 123 ? -7.251 -2.106 0.514 1.00 93.94 123 VAL A CA 1
ATOM 919 C C . VAL A 1 123 ? -5.951 -2.757 0.987 1.00 93.94 123 VAL A C 1
ATOM 921 O O . VAL A 1 123 ? -5.174 -2.162 1.736 1.00 93.94 123 VAL A O 1
ATOM 924 N N . SER A 1 124 ? -5.640 -3.978 0.543 1.00 94.81 124 SER A N 1
ATOM 925 C CA . SER A 1 124 ? -4.314 -4.567 0.794 1.00 94.81 124 SER A CA 1
ATOM 926 C C . SER A 1 124 ? -3.229 -3.763 0.084 1.00 94.81 124 SER A C 1
ATOM 928 O O . SER A 1 124 ? -3.411 -3.363 -1.063 1.00 94.81 124 SER A O 1
ATOM 930 N N . TYR A 1 125 ? -2.078 -3.553 0.720 1.00 95.25 125 TYR A N 1
ATOM 931 C CA . TYR A 1 125 ? -1.001 -2.752 0.126 1.00 95.25 125 TYR A CA 1
ATOM 932 C C . TYR A 1 125 ? 0.368 -3.424 0.209 1.00 95.25 125 TYR A C 1
ATOM 934 O O . TYR A 1 125 ? 0.637 -4.219 1.102 1.00 95.25 125 TYR A O 1
ATOM 942 N N . THR A 1 126 ? 1.266 -3.076 -0.704 1.00 96.12 126 THR A N 1
ATOM 943 C CA . THR A 1 126 ? 2.702 -3.349 -0.574 1.00 96.12 126 THR A CA 1
ATOM 944 C C . THR A 1 126 ? 3.443 -2.044 -0.805 1.00 96.12 126 THR A C 1
ATOM 946 O O . THR A 1 126 ? 3.414 -1.530 -1.920 1.00 96.12 126 THR A O 1
ATOM 949 N N . LEU A 1 127 ? 4.089 -1.504 0.228 1.00 95.38 127 LEU A N 1
ATOM 950 C CA . LEU A 1 127 ? 4.940 -0.324 0.096 1.00 95.38 127 LEU A CA 1
ATOM 951 C C . LEU A 1 127 ? 6.379 -0.756 -0.183 1.00 95.38 127 LEU A C 1
ATOM 953 O O . LEU A 1 127 ? 6.990 -1.464 0.617 1.00 95.38 127 LEU A O 1
ATOM 957 N N . ILE A 1 128 ? 6.913 -0.290 -1.304 1.00 95.06 128 ILE A N 1
ATOM 958 C CA . ILE A 1 128 ? 8.284 -0.491 -1.753 1.00 95.06 128 ILE A CA 1
ATOM 959 C C . ILE A 1 128 ? 9.006 0.844 -1.636 1.00 95.06 128 ILE A C 1
ATOM 961 O O . ILE A 1 128 ? 8.754 1.756 -2.414 1.00 95.06 128 ILE A O 1
ATOM 965 N N . ARG A 1 129 ? 9.914 0.953 -0.670 1.00 93.06 129 ARG A N 1
ATOM 966 C CA . ARG A 1 129 ? 10.830 2.088 -0.534 1.00 93.06 129 ARG A CA 1
ATOM 967 C C . ARG A 1 129 ? 12.100 1.780 -1.308 1.00 93.06 129 ARG A C 1
ATOM 969 O O . ARG A 1 129 ? 12.713 0.738 -1.073 1.00 93.06 129 ARG A O 1
ATOM 976 N N . THR A 1 130 ? 12.490 2.638 -2.237 1.00 91.88 130 THR A N 1
ATOM 977 C CA . THR A 1 130 ? 13.646 2.386 -3.102 1.00 91.88 130 THR A CA 1
ATOM 978 C C . THR A 1 130 ? 14.303 3.687 -3.547 1.00 91.88 130 THR A C 1
ATOM 980 O O . THR A 1 130 ? 13.739 4.752 -3.351 1.00 91.88 130 THR A O 1
ATOM 983 N N . ASN A 1 131 ? 15.496 3.595 -4.130 1.00 90.88 131 ASN A N 1
ATOM 984 C CA . ASN A 1 131 ? 16.150 4.701 -4.822 1.00 90.88 131 ASN A CA 1
ATOM 985 C C . ASN A 1 131 ? 16.235 4.337 -6.296 1.00 90.88 131 ASN A C 1
ATOM 987 O O . ASN A 1 131 ? 17.015 3.449 -6.657 1.00 90.88 131 ASN A O 1
ATOM 991 N N . LEU A 1 132 ? 15.447 4.999 -7.134 1.00 90.12 132 LEU A N 1
ATOM 992 C CA . LEU A 1 132 ? 15.383 4.665 -8.548 1.00 90.12 132 LEU A CA 1
ATOM 993 C C . LEU A 1 132 ? 16.613 5.161 -9.314 1.00 90.12 132 LEU A C 1
ATOM 995 O O . LEU A 1 132 ? 17.284 6.142 -8.971 1.00 90.12 132 LEU A O 1
ATOM 999 N N . THR A 1 133 ? 16.933 4.440 -10.378 1.00 89.50 133 THR A N 1
ATOM 1000 C CA . THR A 1 133 ? 17.872 4.870 -11.402 1.00 89.50 133 THR A CA 1
ATOM 1001 C C . THR A 1 133 ? 17.427 4.367 -12.764 1.00 89.50 133 THR A C 1
ATOM 1003 O O . THR A 1 133 ? 16.562 3.503 -12.890 1.00 89.50 133 THR A O 1
ATOM 1006 N N . GLU A 1 134 ? 18.043 4.917 -13.796 1.00 87.25 134 GLU A N 1
ATOM 1007 C CA . GLU A 1 134 ? 17.748 4.563 -15.170 1.00 87.25 134 GLU A CA 1
ATOM 1008 C C . GLU A 1 134 ? 18.300 3.181 -15.529 1.00 87.25 134 GLU A C 1
ATOM 1010 O O . GLU A 1 134 ? 19.340 2.745 -15.031 1.00 87.25 134 GLU A O 1
ATOM 1015 N N . ASP A 1 135 ? 17.656 2.516 -16.485 1.00 86.12 135 ASP A N 1
ATOM 1016 C CA . ASP A 1 135 ? 18.015 1.152 -16.897 1.00 86.12 135 ASP A CA 1
ATOM 1017 C C . ASP A 1 135 ? 19.410 1.025 -17.528 1.00 86.12 135 ASP A C 1
ATOM 1019 O O . ASP A 1 135 ? 19.950 -0.072 -17.641 1.00 86.12 135 ASP A O 1
ATOM 1023 N N . PHE A 1 136 ? 20.018 2.135 -17.946 1.00 84.75 136 PHE A N 1
ATOM 1024 C CA . PHE A 1 136 ? 21.377 2.146 -18.490 1.00 84.75 136 PHE A CA 1
ATOM 1025 C C . PHE A 1 136 ? 22.465 2.298 -17.415 1.00 84.75 136 PHE A C 1
ATOM 1027 O O . PHE A 1 136 ? 23.653 2.276 -17.748 1.00 84.75 136 PHE A O 1
ATOM 1034 N N . SER A 1 137 ? 22.085 2.473 -16.146 1.00 87.62 137 SER A N 1
ATOM 1035 C CA . SER A 1 137 ? 23.026 2.561 -15.030 1.00 87.62 137 SER A CA 1
ATOM 1036 C C . SER A 1 137 ? 23.687 1.196 -14.774 1.00 87.62 137 SER A C 1
ATOM 1038 O O . SER A 1 137 ? 23.029 0.166 -14.953 1.00 87.62 137 SER A O 1
ATOM 1040 N N . PRO A 1 138 ? 24.971 1.123 -14.367 1.00 87.12 138 PRO A N 1
ATOM 1041 C CA . PRO A 1 138 ? 25.641 -0.155 -14.091 1.00 87.12 138 PRO A CA 1
ATOM 1042 C C . PRO A 1 138 ? 24.939 -0.994 -13.011 1.00 87.12 138 PRO A C 1
ATOM 1044 O O . PRO A 1 138 ? 24.993 -2.225 -13.056 1.00 87.12 138 PRO A O 1
ATOM 1047 N N . GLU A 1 139 ? 24.226 -0.343 -12.091 1.00 87.62 139 GLU A N 1
ATOM 1048 C CA . GLU A 1 139 ? 23.417 -0.960 -11.039 1.00 87.62 139 GLU A CA 1
ATOM 1049 C C . GLU A 1 139 ? 22.293 -1.855 -11.588 1.00 87.62 139 GLU A C 1
ATOM 1051 O O . GLU A 1 139 ? 21.879 -2.796 -10.916 1.00 87.62 139 GLU A O 1
ATOM 1056 N N . SER A 1 140 ? 21.854 -1.650 -12.836 1.00 87.12 140 SER A N 1
ATOM 1057 C CA . SER A 1 140 ? 20.870 -2.520 -13.507 1.00 87.12 140 SER A CA 1
ATOM 1058 C C . SER A 1 140 ? 21.320 -3.984 -13.635 1.00 87.12 140 SER A C 1
ATOM 1060 O O . SER A 1 140 ? 20.491 -4.877 -13.816 1.00 87.12 140 SER A O 1
ATOM 1062 N N . SER A 1 141 ? 22.628 -4.247 -13.534 1.00 88.44 141 SER A N 1
ATOM 1063 C CA . SER A 1 141 ? 23.207 -5.595 -13.588 1.00 88.44 141 SER A CA 1
ATOM 1064 C C . SER A 1 141 ? 23.263 -6.306 -12.233 1.00 88.44 141 SER A C 1
ATOM 1066 O O . SER A 1 141 ? 23.542 -7.504 -12.178 1.00 88.44 141 SER A O 1
ATOM 1068 N N . TYR A 1 142 ? 23.018 -5.582 -11.140 1.00 91.75 142 TYR A N 1
ATOM 1069 C CA . TYR A 1 142 ? 23.110 -6.108 -9.783 1.00 91.75 142 TYR A CA 1
ATOM 1070 C C . TYR A 1 142 ? 21.827 -6.843 -9.385 1.00 91.75 142 TYR A C 1
ATOM 1072 O O . TYR A 1 142 ? 20.750 -6.612 -9.940 1.00 91.75 142 TYR A O 1
ATOM 1080 N N . ASN A 1 143 ? 21.934 -7.743 -8.405 1.00 91.94 143 ASN A N 1
ATOM 1081 C CA . ASN A 1 143 ? 20.785 -8.511 -7.938 1.00 91.94 143 ASN A CA 1
ATOM 1082 C C . ASN A 1 143 ? 19.908 -7.661 -7.016 1.00 91.94 143 ASN A C 1
ATOM 1084 O O . ASN A 1 143 ? 20.410 -6.939 -6.157 1.00 91.94 143 ASN A O 1
ATOM 1088 N N . VAL A 1 144 ? 18.590 -7.774 -7.181 1.00 91.88 144 VAL A N 1
ATOM 1089 C CA . VAL A 1 144 ? 17.607 -7.077 -6.343 1.00 91.88 144 VAL A CA 1
ATOM 1090 C C . VAL A 1 144 ? 17.511 -7.754 -4.978 1.00 91.88 144 VAL A C 1
ATOM 1092 O O . VAL A 1 144 ? 17.303 -8.966 -4.884 1.00 91.88 144 VAL A O 1
ATOM 1095 N N . VAL A 1 145 ? 17.602 -6.951 -3.923 1.00 91.44 145 VAL A N 1
ATOM 1096 C CA . VAL A 1 145 ? 17.456 -7.364 -2.529 1.00 91.44 145 VAL A CA 1
ATOM 1097 C C . VAL A 1 145 ? 16.238 -6.671 -1.931 1.00 91.44 145 VAL A C 1
ATOM 1099 O O . VAL A 1 145 ? 16.029 -5.474 -2.111 1.00 91.44 145 VAL A O 1
ATOM 1102 N N . VAL A 1 146 ? 15.430 -7.438 -1.199 1.00 92.44 146 VAL A N 1
ATOM 1103 C CA . VAL A 1 146 ? 14.256 -6.945 -0.470 1.00 92.44 146 VAL A CA 1
ATOM 1104 C C . VAL A 1 146 ? 14.518 -7.144 1.015 1.00 92.44 146 VAL A C 1
ATOM 1106 O O . VAL A 1 146 ? 14.781 -8.263 1.453 1.00 92.44 146 VAL A O 1
ATOM 1109 N N . SER A 1 147 ? 14.457 -6.063 1.784 1.00 90.94 147 SER A N 1
ATOM 1110 C CA . SER A 1 147 ? 14.672 -6.072 3.232 1.00 90.94 147 SER A CA 1
ATOM 1111 C C . SER A 1 147 ? 13.484 -5.467 3.976 1.00 90.94 147 SER A C 1
ATOM 1113 O O . SER A 1 147 ? 12.681 -4.727 3.404 1.00 90.94 147 SER A O 1
ATOM 1115 N N . ALA A 1 148 ? 13.351 -5.806 5.258 1.00 87.75 148 ALA A N 1
ATOM 1116 C CA . ALA A 1 148 ? 12.286 -5.279 6.106 1.00 87.75 148 ALA A CA 1
ATOM 1117 C C . ALA A 1 148 ? 12.477 -3.778 6.372 1.00 87.75 148 ALA A C 1
ATOM 1119 O O . ALA A 1 148 ? 13.594 -3.261 6.344 1.00 87.75 148 ALA A O 1
ATOM 1120 N N . GLU A 1 149 ? 11.382 -3.078 6.663 1.00 81.12 149 GLU A N 1
ATOM 1121 C CA . GLU A 1 149 ? 11.424 -1.676 7.082 1.00 81.12 149 GLU A CA 1
ATOM 1122 C C . GLU A 1 149 ? 12.423 -1.456 8.238 1.00 81.12 149 GLU A C 1
ATOM 1124 O O . GLU A 1 149 ? 12.460 -2.217 9.204 1.00 81.12 149 GLU A O 1
ATOM 1129 N N . GLY A 1 150 ? 13.256 -0.415 8.131 1.00 72.88 150 GLY A N 1
ATOM 1130 C CA . GLY A 1 150 ? 14.263 -0.075 9.144 1.00 72.88 150 GLY A CA 1
ATOM 1131 C C . GLY A 1 150 ? 15.588 -0.837 9.032 1.00 72.88 150 GLY A C 1
ATOM 1132 O O . GLY A 1 150 ? 16.504 -0.561 9.806 1.00 72.88 150 GLY A O 1
ATOM 1133 N N . SER A 1 151 ? 15.743 -1.750 8.064 1.00 70.62 151 SER A N 1
ATOM 1134 C CA . SER A 1 151 ? 17.046 -2.353 7.777 1.00 70.62 151 SER A CA 1
ATOM 1135 C C . SER A 1 151 ? 18.009 -1.300 7.220 1.00 70.62 151 SER A C 1
ATOM 1137 O O . SER A 1 151 ? 17.736 -0.683 6.185 1.00 70.62 151 SER A O 1
ATOM 1139 N N . VAL A 1 152 ? 19.147 -1.113 7.884 1.00 60.28 152 VAL A N 1
ATOM 1140 C CA . VAL A 1 152 ? 20.229 -0.250 7.405 1.00 60.28 152 VAL A CA 1
ATOM 1141 C C . VAL A 1 152 ? 21.306 -1.147 6.812 1.00 60.28 152 VAL A C 1
ATOM 1143 O O . VAL A 1 152 ? 21.940 -1.909 7.541 1.00 60.28 152 VAL A O 1
ATOM 1146 N N . SER A 1 153 ? 21.501 -1.076 5.498 1.00 63.59 153 SER A N 1
ATOM 1147 C CA . SER A 1 153 ? 22.634 -1.704 4.823 1.00 63.59 153 SER A CA 1
ATOM 1148 C C . SER A 1 153 ? 23.585 -0.610 4.336 1.00 63.59 153 SER A C 1
ATOM 1150 O O . SER A 1 153 ? 23.167 0.479 3.944 1.00 63.59 153 SER A O 1
ATOM 1152 N N . SER A 1 154 ? 24.889 -0.867 4.430 1.00 62.16 154 SER A N 1
ATOM 1153 C CA . SER A 1 154 ? 25.922 0.095 4.035 1.00 62.16 154 SER A CA 1
ATOM 1154 C C . SER A 1 154 ? 26.083 0.215 2.516 1.00 62.16 154 SER A C 1
ATOM 1156 O O . SER A 1 154 ? 26.727 1.155 2.061 1.00 62.16 154 SER A O 1
ATOM 1158 N N . ASN A 1 155 ? 25.509 -0.718 1.747 1.00 70.62 155 ASN A N 1
ATOM 1159 C CA . ASN A 1 155 ? 25.696 -0.857 0.302 1.00 70.62 155 ASN A CA 1
ATOM 1160 C C . ASN A 1 155 ? 24.347 -0.887 -0.435 1.00 70.62 155 ASN A C 1
ATOM 1162 O O . ASN A 1 155 ? 24.111 -1.745 -1.282 1.00 70.62 155 ASN A O 1
ATOM 1166 N N . ASP A 1 156 ? 23.449 0.040 -0.102 1.00 84.75 156 ASP A N 1
ATOM 1167 C CA . ASP A 1 156 ? 22.161 0.170 -0.785 1.00 84.75 156 ASP A CA 1
ATOM 1168 C C . ASP A 1 156 ? 22.353 0.870 -2.138 1.00 84.75 156 ASP A C 1
ATOM 1170 O O . ASP A 1 156 ? 22.233 2.095 -2.245 1.00 84.75 156 ASP A O 1
ATOM 1174 N N . TYR A 1 157 ? 22.681 0.102 -3.181 1.00 89.44 157 TYR A N 1
ATOM 1175 C CA . TYR A 1 157 ? 22.754 0.639 -4.539 1.00 89.44 157 TYR A CA 1
ATOM 1176 C C . TYR A 1 157 ? 21.355 0.919 -5.098 1.00 89.44 157 TYR A C 1
ATOM 1178 O O . TYR A 1 157 ? 20.351 0.324 -4.688 1.00 89.44 157 TYR A O 1
ATOM 1186 N N . LYS A 1 158 ? 21.300 1.845 -6.061 1.00 91.75 158 LYS A N 1
ATOM 1187 C CA . LYS A 1 158 ? 20.062 2.232 -6.742 1.00 91.75 158 LYS A CA 1
ATOM 1188 C C . LYS A 1 158 ? 19.469 1.061 -7.524 1.00 91.75 158 LYS A C 1
ATOM 1190 O O . LYS A 1 158 ? 20.179 0.136 -7.918 1.00 91.75 158 LYS A O 1
ATOM 1195 N N . VAL A 1 159 ? 18.166 1.109 -7.760 1.00 92.44 159 VAL A N 1
ATOM 1196 C CA . VAL A 1 159 ? 17.427 0.064 -8.471 1.00 92.44 159 VAL A CA 1
ATOM 1197 C C . VAL A 1 159 ? 16.950 0.602 -9.803 1.00 92.44 159 VAL A C 1
ATOM 1199 O O . VAL A 1 159 ? 16.380 1.688 -9.866 1.00 92.44 159 VAL A O 1
ATOM 1202 N N . ALA A 1 160 ? 17.182 -0.154 -10.870 1.00 91.94 160 ALA A N 1
ATOM 1203 C CA . ALA A 1 160 ? 16.733 0.246 -12.192 1.00 91.94 160 ALA A CA 1
ATOM 1204 C C . ALA A 1 160 ? 15.195 0.196 -12.299 1.00 91.94 160 ALA A C 1
ATOM 1206 O O . ALA A 1 160 ? 14.558 -0.717 -11.757 1.00 91.94 160 ALA A O 1
ATOM 1207 N N . THR A 1 161 ? 14.589 1.134 -13.028 1.00 91.31 161 THR A N 1
ATOM 1208 C CA . THR A 1 161 ? 13.126 1.215 -13.208 1.00 91.31 161 THR A CA 1
ATOM 1209 C C . THR A 1 161 ? 12.529 -0.098 -13.729 1.00 91.31 161 THR A C 1
ATOM 1211 O O . THR A 1 161 ? 11.511 -0.571 -13.215 1.00 91.31 161 THR A O 1
ATOM 1214 N N . SER A 1 162 ? 13.184 -0.763 -14.687 1.00 90.44 162 SER A N 1
ATOM 1215 C CA . SER A 1 162 ? 12.743 -2.065 -15.213 1.00 90.44 162 SER A CA 1
ATOM 1216 C C . SER A 1 162 ? 12.778 -3.190 -14.171 1.00 90.44 162 SER A C 1
ATOM 1218 O O . SER A 1 162 ? 11.907 -4.066 -14.170 1.00 90.44 162 SER A O 1
ATOM 1220 N N . GLN A 1 163 ? 13.745 -3.166 -13.248 1.00 92.94 163 GLN A N 1
ATOM 1221 C CA . GLN A 1 163 ? 13.838 -4.139 -12.160 1.00 92.94 163 GLN A CA 1
ATOM 1222 C C . GLN A 1 163 ? 12.688 -3.955 -11.165 1.00 92.94 163 GLN A C 1
ATOM 1224 O O . GLN A 1 163 ? 12.075 -4.944 -10.755 1.00 92.94 163 GLN A O 1
ATOM 1229 N N . ILE A 1 164 ? 12.337 -2.707 -10.835 1.00 94.38 164 ILE A N 1
ATOM 1230 C CA . ILE A 1 164 ? 11.167 -2.403 -9.999 1.00 94.38 164 ILE A CA 1
ATOM 1231 C C . ILE A 1 164 ? 9.869 -2.804 -10.701 1.00 94.38 164 ILE A C 1
ATOM 1233 O O . ILE A 1 164 ? 9.030 -3.456 -10.083 1.00 94.38 164 ILE A O 1
ATOM 1237 N N . ALA A 1 165 ? 9.716 -2.520 -11.996 1.00 93.62 165 ALA A N 1
ATOM 1238 C CA . ALA A 1 165 ? 8.541 -2.947 -12.755 1.00 93.62 165 ALA A CA 1
ATOM 1239 C C . ALA A 1 165 ? 8.371 -4.481 -12.744 1.00 93.62 165 ALA A C 1
ATOM 1241 O O . ALA A 1 165 ? 7.273 -4.994 -12.506 1.00 93.62 165 ALA A O 1
ATOM 1242 N N . SER A 1 166 ? 9.468 -5.227 -12.921 1.00 93.06 166 SER A N 1
ATOM 1243 C CA . SER A 1 166 ? 9.480 -6.692 -12.808 1.00 93.06 166 SER A CA 1
ATOM 1244 C C . SER A 1 166 ? 9.120 -7.166 -11.394 1.00 93.06 166 SER A C 1
ATOM 1246 O O . SER A 1 166 ? 8.333 -8.101 -11.218 1.00 93.06 166 SER A O 1
ATOM 1248 N N . LEU A 1 167 ? 9.633 -6.496 -10.358 1.00 94.38 167 LEU A N 1
ATOM 1249 C CA . LEU A 1 167 ? 9.297 -6.797 -8.968 1.00 94.38 167 LEU A CA 1
ATOM 1250 C C . LEU A 1 167 ? 7.803 -6.586 -8.683 1.00 94.38 167 LEU A C 1
ATOM 1252 O O . LEU A 1 167 ? 7.173 -7.457 -8.085 1.00 94.38 167 LEU A O 1
ATOM 1256 N N . VAL A 1 168 ? 7.215 -5.486 -9.158 1.00 95.75 168 VAL A N 1
ATOM 1257 C CA . VAL A 1 168 ? 5.781 -5.184 -9.006 1.00 95.75 168 VAL A CA 1
ATOM 1258 C C . VAL A 1 168 ? 4.915 -6.227 -9.718 1.00 95.75 168 VAL A C 1
ATOM 1260 O O . VAL A 1 168 ? 3.936 -6.718 -9.151 1.00 95.75 168 VAL A O 1
ATOM 1263 N N . ALA A 1 169 ? 5.300 -6.657 -10.923 1.00 94.19 169 ALA A N 1
ATOM 1264 C CA . ALA A 1 169 ? 4.612 -7.748 -11.615 1.00 94.19 169 ALA A CA 1
ATOM 1265 C C . ALA A 1 169 ? 4.638 -9.056 -10.798 1.00 94.19 169 ALA A C 1
ATOM 1267 O O . ALA A 1 169 ? 3.634 -9.775 -10.714 1.00 94.19 169 ALA A O 1
ATOM 1268 N N . ASN A 1 170 ? 5.760 -9.346 -10.136 1.00 93.06 170 ASN A N 1
ATOM 1269 C CA . ASN A 1 170 ? 5.888 -10.502 -9.251 1.00 93.06 170 ASN A CA 1
ATOM 1270 C C . ASN A 1 170 ? 5.064 -10.367 -7.960 1.00 93.06 170 ASN A C 1
ATOM 1272 O O . ASN A 1 170 ? 4.477 -11.362 -7.525 1.00 93.06 170 ASN A O 1
ATOM 1276 N N . VAL A 1 171 ? 4.971 -9.163 -7.382 1.00 94.44 171 VAL A N 1
ATOM 1277 C CA . VAL A 1 171 ? 4.091 -8.843 -6.239 1.00 94.44 171 VAL A CA 1
ATOM 1278 C C . VAL A 1 171 ? 2.640 -9.162 -6.590 1.00 94.44 171 VAL A C 1
ATOM 1280 O O . VAL A 1 171 ? 1.959 -9.874 -5.855 1.00 94.44 171 VAL A O 1
ATOM 1283 N N . PHE A 1 172 ? 2.182 -8.727 -7.761 1.00 94.69 172 PHE A N 1
ATOM 1284 C CA . PHE A 1 172 ? 0.821 -8.984 -8.229 1.00 94.69 172 PHE A CA 1
ATOM 1285 C C . PHE A 1 172 ? 0.550 -10.427 -8.642 1.00 94.69 172 PHE A C 1
ATOM 1287 O O . PHE A 1 172 ? -0.601 -10.867 -8.601 1.00 94.69 172 PHE A O 1
ATOM 1294 N N . SER A 1 173 ? 1.586 -11.168 -9.019 1.00 93.69 173 SER A N 1
ATOM 1295 C CA . SER A 1 173 ? 1.476 -12.604 -9.281 1.00 93.69 173 SER A CA 1
ATOM 1296 C C . SER A 1 173 ? 1.392 -13.419 -7.985 1.00 93.69 173 SER A C 1
ATOM 1298 O O . SER A 1 173 ? 0.861 -14.525 -7.996 1.00 93.69 173 SER A O 1
ATOM 1300 N N . ASN A 1 174 ? 1.876 -12.870 -6.864 1.00 92.12 174 ASN A N 1
ATOM 1301 C CA . ASN A 1 174 ? 1.977 -13.556 -5.576 1.00 92.12 174 ASN A CA 1
ATOM 1302 C C . ASN A 1 174 ? 1.432 -12.689 -4.427 1.00 92.12 174 ASN A C 1
ATOM 1304 O O . ASN A 1 174 ? 2.095 -12.492 -3.407 1.00 92.12 174 ASN A O 1
ATOM 1308 N N . THR A 1 175 ? 0.209 -12.176 -4.576 1.00 91.31 175 THR A N 1
ATOM 1309 C CA . THR A 1 175 ? -0.377 -11.211 -3.627 1.00 91.31 175 THR A CA 1
ATOM 1310 C C . THR A 1 175 ? -0.404 -11.728 -2.188 1.00 91.31 175 THR A C 1
ATOM 1312 O O . THR A 1 175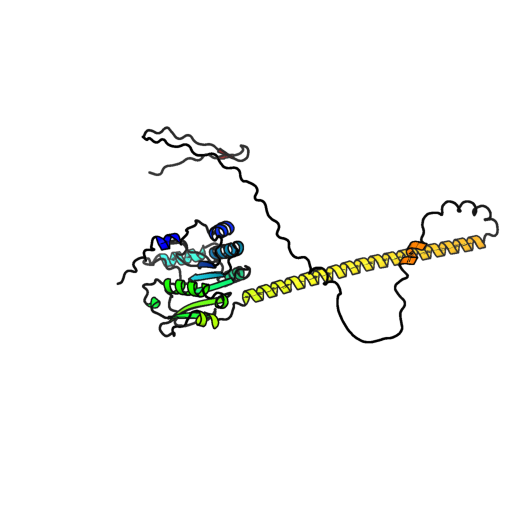 ? -0.075 -10.983 -1.274 1.00 91.31 175 THR A O 1
ATOM 1315 N N . ALA A 1 176 ? -0.676 -13.020 -1.977 1.00 88.94 176 ALA A N 1
ATOM 1316 C CA . ALA A 1 176 ? -0.756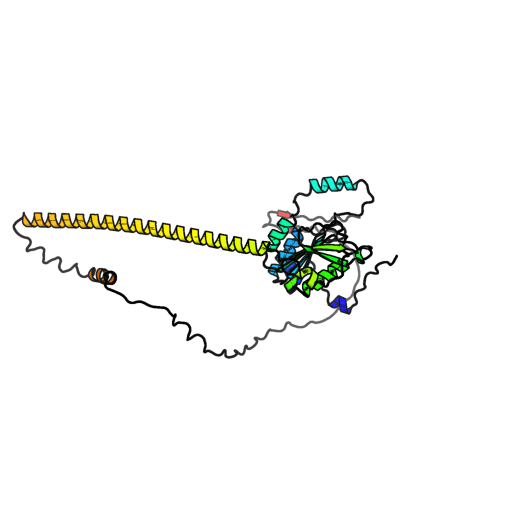 -13.634 -0.647 1.00 88.94 176 ALA A CA 1
ATOM 1317 C C . ALA A 1 176 ? 0.539 -13.524 0.184 1.00 88.94 176 ALA A C 1
ATOM 1319 O O . ALA A 1 176 ? 0.481 -13.459 1.411 1.00 88.94 176 ALA A O 1
ATOM 1320 N N . VAL A 1 177 ? 1.705 -13.509 -0.471 1.00 90.50 177 VAL A N 1
ATOM 1321 C CA . VAL A 1 177 ? 3.008 -13.337 0.196 1.00 90.50 177 VAL A CA 1
ATOM 1322 C C . VAL A 1 177 ? 3.500 -11.899 0.167 1.00 90.50 177 VAL A C 1
ATOM 1324 O O . VAL A 1 177 ? 4.453 -11.611 0.873 1.00 90.50 177 VAL A O 1
ATOM 1327 N N . ALA A 1 178 ? 2.885 -10.994 -0.593 1.00 90.38 178 ALA A N 1
ATOM 1328 C CA . ALA A 1 178 ? 3.327 -9.603 -0.695 1.00 90.38 178 ALA A CA 1
ATOM 1329 C C . ALA A 1 178 ? 2.404 -8.605 0.029 1.00 90.38 178 ALA A C 1
ATOM 1331 O O . ALA A 1 178 ? 2.829 -7.488 0.320 1.00 90.38 178 ALA A O 1
ATOM 1332 N N . GLU A 1 179 ? 1.164 -8.994 0.329 1.00 92.19 179 GLU A N 1
ATOM 1333 C CA . GLU A 1 179 ? 0.161 -8.139 0.964 1.00 92.19 179 GLU A CA 1
ATOM 1334 C C . GLU A 1 179 ? 0.572 -7.639 2.354 1.00 92.19 179 GLU A C 1
ATOM 1336 O O . GLU A 1 179 ? 1.153 -8.363 3.167 1.00 92.19 179 GLU A O 1
ATOM 1341 N N . ASN A 1 180 ? 0.189 -6.394 2.626 1.00 93.12 180 ASN A N 1
ATOM 1342 C CA . ASN A 1 180 ? 0.408 -5.658 3.865 1.00 93.12 180 ASN A CA 1
ATOM 1343 C C . ASN A 1 180 ? 1.867 -5.744 4.302 1.00 93.12 180 ASN A C 1
ATOM 1345 O O . ASN A 1 180 ? 2.168 -6.201 5.399 1.00 93.12 180 ASN A O 1
ATOM 1349 N N . LYS A 1 181 ? 2.785 -5.362 3.411 1.00 93.31 181 LYS A N 1
ATOM 1350 C CA . LYS A 1 181 ? 4.223 -5.319 3.697 1.00 93.31 181 LYS A CA 1
ATOM 1351 C C . LYS A 1 181 ? 4.791 -3.954 3.385 1.00 93.31 181 LYS A C 1
ATOM 1353 O O . LYS A 1 181 ? 4.420 -3.332 2.392 1.00 93.31 181 LYS A O 1
ATOM 1358 N N . VAL A 1 182 ? 5.750 -3.551 4.207 1.00 93.38 182 VAL A N 1
ATOM 1359 C CA . VAL A 1 182 ? 6.612 -2.403 3.947 1.00 93.38 182 VAL A CA 1
ATOM 1360 C C . VAL A 1 182 ? 8.035 -2.909 3.830 1.00 93.38 182 VAL A C 1
ATOM 1362 O O . VAL A 1 182 ? 8.570 -3.521 4.756 1.00 93.38 182 VAL A O 1
ATOM 1365 N N . VAL A 1 183 ? 8.617 -2.703 2.655 1.00 94.00 183 VAL A N 1
ATOM 1366 C CA . VAL A 1 183 ? 9.934 -3.223 2.305 1.00 94.00 183 VAL A CA 1
ATOM 1367 C C . VAL A 1 183 ? 10.836 -2.118 1.791 1.00 94.00 183 VAL A C 1
ATOM 1369 O O . VAL A 1 183 ? 10.383 -1.180 1.136 1.00 94.00 183 VAL A O 1
ATOM 1372 N N . LYS A 1 184 ? 12.129 -2.267 2.061 1.00 92.88 184 LYS A N 1
ATOM 1373 C CA . LYS A 1 184 ? 13.187 -1.514 1.400 1.00 92.88 184 LYS A CA 1
ATOM 1374 C C . LYS A 1 184 ? 13.775 -2.367 0.284 1.00 92.88 184 LYS A C 1
ATOM 1376 O O . LYS A 1 184 ? 14.120 -3.526 0.517 1.00 92.88 184 LYS A O 1
ATOM 1381 N N . VAL A 1 185 ? 13.882 -1.802 -0.912 1.00 93.50 185 VAL A N 1
ATOM 1382 C CA . VAL A 1 185 ? 14.394 -2.484 -2.102 1.00 93.50 185 VAL A CA 1
ATOM 1383 C C . VAL A 1 185 ? 15.593 -1.729 -2.642 1.00 93.50 185 VAL A C 1
ATOM 1385 O O . VAL A 1 185 ? 15.515 -0.533 -2.925 1.00 93.50 185 VAL A O 1
ATOM 1388 N N . PHE A 1 186 ? 16.694 -2.452 -2.786 1.00 92.44 186 PHE A N 1
ATOM 1389 C CA . PHE A 1 186 ? 17.971 -1.964 -3.294 1.00 92.44 186 PHE A CA 1
ATOM 1390 C C . PHE A 1 186 ? 18.622 -3.052 -4.150 1.00 92.44 186 PHE A C 1
ATOM 1392 O O . PHE A 1 186 ? 18.134 -4.185 -4.202 1.00 92.44 186 PHE A O 1
ATOM 1399 N N . THR A 1 187 ? 19.709 -2.719 -4.837 1.00 92.31 187 THR A N 1
ATOM 1400 C CA . THR A 1 187 ? 20.520 -3.721 -5.533 1.00 92.31 187 THR A CA 1
ATOM 1401 C C . THR A 1 187 ? 21.837 -3.981 -4.808 1.00 92.31 187 THR A C 1
ATOM 1403 O O . THR A 1 187 ? 22.370 -3.104 -4.133 1.00 92.31 187 THR A O 1
ATOM 1406 N N . ASP A 1 188 ? 22.363 -5.199 -4.930 1.00 90.31 188 ASP A N 1
ATOM 1407 C CA . ASP A 1 188 ? 23.667 -5.583 -4.387 1.00 90.31 188 ASP A CA 1
ATOM 1408 C C . ASP A 1 188 ? 24.381 -6.540 -5.367 1.00 90.31 188 ASP A C 1
ATOM 1410 O O . ASP A 1 188 ? 23.831 -7.596 -5.711 1.00 90.31 188 ASP A O 1
ATOM 1414 N N . PRO A 1 189 ? 25.598 -6.207 -5.845 1.00 89.38 189 PRO A N 1
ATOM 1415 C CA . PRO A 1 189 ? 26.368 -7.078 -6.734 1.00 89.38 189 PRO A CA 1
ATOM 1416 C C . PRO A 1 189 ? 26.800 -8.400 -6.078 1.00 89.38 189 PRO A C 1
ATOM 1418 O O . PRO A 1 189 ? 27.049 -9.376 -6.784 1.00 89.38 189 PRO A O 1
ATOM 1421 N N . GLY A 1 190 ? 26.918 -8.443 -4.748 1.00 85.31 190 GLY A N 1
ATOM 1422 C CA . GLY A 1 190 ? 27.311 -9.630 -3.987 1.00 85.31 190 GLY A CA 1
ATOM 1423 C C . GLY A 1 190 ? 26.139 -10.495 -3.524 1.00 85.31 190 GLY A C 1
ATOM 1424 O O . GLY A 1 190 ? 26.356 -11.613 -3.048 1.00 85.31 190 GLY A O 1
ATOM 1425 N N . ALA A 1 191 ? 24.901 -10.011 -3.655 1.00 87.44 191 ALA A N 1
ATOM 1426 C CA . ALA A 1 191 ? 23.732 -10.745 -3.198 1.00 87.44 191 ALA A CA 1
ATOM 1427 C C . ALA A 1 191 ? 23.394 -11.921 -4.130 1.00 87.44 191 ALA A C 1
ATOM 1429 O O . ALA A 1 191 ? 23.507 -11.802 -5.353 1.00 87.44 191 ALA A O 1
ATOM 1430 N N . PRO A 1 192 ? 22.938 -13.064 -3.587 1.00 85.88 192 PRO A N 1
ATOM 1431 C CA . PRO A 1 192 ? 22.448 -14.166 -4.402 1.00 85.88 192 PRO A CA 1
ATOM 1432 C C . PRO A 1 192 ? 21.130 -13.790 -5.088 1.00 85.88 192 PRO A C 1
ATOM 1434 O O . PRO A 1 192 ? 20.256 -13.167 -4.485 1.00 85.88 192 PRO A O 1
ATOM 1437 N N . SER A 1 193 ? 20.954 -14.232 -6.334 1.00 87.19 193 SER A N 1
ATOM 1438 C CA . SER A 1 193 ? 19.679 -14.093 -7.039 1.00 87.19 193 SER A CA 1
ATOM 1439 C C . SER A 1 193 ? 18.631 -15.013 -6.410 1.00 87.19 193 SER A C 1
ATOM 1441 O O . SER A 1 193 ? 18.840 -16.225 -6.311 1.00 87.19 193 SER A O 1
ATOM 1443 N N . LYS A 1 194 ? 17.513 -14.435 -5.966 1.00 87.81 194 LYS A N 1
ATOM 1444 C CA . LYS A 1 194 ? 16.412 -15.148 -5.309 1.00 87.81 194 LYS A CA 1
ATOM 1445 C C . LYS A 1 194 ? 15.085 -14.852 -6.003 1.00 87.81 194 LYS A C 1
ATOM 1447 O O . LYS A 1 194 ? 14.879 -13.730 -6.468 1.00 87.81 194 LYS A O 1
ATOM 1452 N N . PRO A 1 195 ? 14.153 -15.819 -6.056 1.00 86.44 195 PRO A N 1
ATOM 1453 C CA . PRO A 1 195 ? 12.817 -15.561 -6.571 1.00 86.44 195 PRO A CA 1
ATOM 1454 C C . PRO A 1 195 ? 12.056 -14.612 -5.637 1.00 86.44 195 PRO A C 1
ATOM 1456 O O . PRO A 1 195 ? 12.205 -14.666 -4.416 1.00 86.44 195 PRO A O 1
ATOM 1459 N N . ALA A 1 196 ? 11.170 -13.789 -6.205 1.00 81.00 196 ALA A N 1
ATOM 1460 C CA . ALA A 1 196 ? 10.388 -12.806 -5.449 1.00 81.00 196 ALA A CA 1
ATOM 1461 C C . ALA A 1 196 ? 9.607 -13.424 -4.276 1.00 81.00 196 ALA A C 1
ATOM 1463 O O . ALA A 1 196 ? 9.532 -12.836 -3.203 1.00 81.00 196 ALA A O 1
ATOM 1464 N N . VAL A 1 197 ? 9.079 -14.639 -4.445 1.00 86.56 197 VAL A N 1
ATOM 1465 C CA . VAL A 1 197 ? 8.376 -15.358 -3.372 1.00 86.56 197 VAL A CA 1
ATOM 1466 C C . VAL A 1 197 ? 9.275 -15.546 -2.151 1.00 86.56 197 VAL A C 1
ATOM 1468 O O . VAL A 1 197 ? 8.834 -15.286 -1.036 1.00 86.56 197 VAL A O 1
ATOM 1471 N N . GLU A 1 198 ? 10.534 -15.942 -2.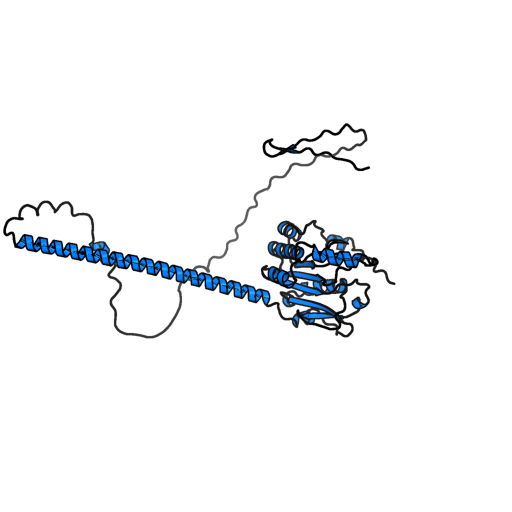338 1.00 88.94 198 GLU A N 1
ATOM 1472 C CA . GLU A 1 198 ? 11.482 -16.117 -1.232 1.00 88.94 198 GLU A CA 1
ATOM 1473 C C . GLU A 1 198 ? 11.841 -14.770 -0.591 1.00 88.94 198 GLU A C 1
ATOM 1475 O O . GLU A 1 198 ? 11.871 -14.662 0.634 1.00 88.94 198 GLU A O 1
ATOM 1480 N N . LEU A 1 199 ? 12.037 -13.737 -1.419 1.00 87.31 199 LEU A N 1
ATOM 1481 C CA . LEU A 1 199 ? 12.351 -12.379 -0.971 1.00 87.31 199 LEU A CA 1
ATOM 1482 C C . LEU A 1 199 ? 11.258 -11.799 -0.059 1.00 87.31 199 LEU A C 1
ATOM 1484 O O . LEU A 1 199 ? 11.573 -11.239 0.986 1.00 87.31 199 LEU A O 1
ATOM 1488 N N . PHE A 1 200 ? 9.979 -11.969 -0.408 1.00 89.12 200 PHE A N 1
ATOM 1489 C CA . PHE A 1 200 ? 8.863 -11.438 0.386 1.00 89.12 200 PHE A CA 1
ATOM 1490 C C . PHE A 1 200 ? 8.423 -12.351 1.538 1.00 89.12 200 PHE A C 1
ATOM 1492 O O . PHE A 1 200 ? 7.928 -11.849 2.550 1.00 89.12 200 PHE A O 1
ATOM 1499 N N . SER A 1 201 ? 8.617 -13.670 1.429 1.00 88.25 201 SER A N 1
ATOM 1500 C CA . SER A 1 201 ? 8.200 -14.623 2.474 1.00 88.25 201 SER A CA 1
ATOM 1501 C C . SER A 1 201 ? 8.975 -14.455 3.781 1.00 88.25 201 SER A C 1
ATOM 1503 O O . SER A 1 201 ? 8.434 -14.730 4.848 1.00 88.25 201 SER A O 1
ATOM 1505 N N . ALA A 1 202 ? 10.230 -14.002 3.710 1.00 87.19 202 ALA A N 1
ATOM 1506 C CA . ALA A 1 202 ? 11.062 -13.763 4.889 1.00 87.19 202 ALA A CA 1
ATOM 1507 C C . ALA A 1 202 ? 10.676 -12.489 5.663 1.00 87.19 202 ALA A C 1
ATOM 1509 O O . ALA A 1 202 ? 11.062 -12.326 6.819 1.00 87.19 202 ALA A O 1
ATOM 1510 N N . ILE A 1 203 ? 9.929 -11.577 5.036 1.00 89.31 203 ILE A N 1
ATOM 1511 C CA . ILE A 1 203 ? 9.546 -10.299 5.636 1.00 89.31 203 ILE A CA 1
ATOM 1512 C C . ILE A 1 203 ? 8.270 -10.497 6.466 1.00 89.31 203 ILE A C 1
ATOM 1514 O O . ILE A 1 203 ? 7.352 -11.171 5.996 1.00 89.31 203 ILE A O 1
ATOM 1518 N N . PRO A 1 204 ? 8.140 -9.910 7.667 1.00 87.88 204 PRO A N 1
ATOM 1519 C CA . PRO A 1 204 ? 6.880 -9.923 8.412 1.00 87.88 204 PRO A CA 1
ATOM 1520 C C . PRO A 1 204 ? 5.768 -9.138 7.688 1.00 87.88 204 PRO A C 1
ATOM 1522 O O . PRO A 1 204 ? 6.017 -8.398 6.736 1.00 87.88 204 PRO A O 1
ATOM 1525 N N . LYS A 1 205 ? 4.507 -9.336 8.086 1.00 89.56 205 LYS A N 1
ATOM 1526 C CA . LYS A 1 205 ? 3.420 -8.422 7.692 1.00 89.56 205 LYS A CA 1
ATOM 1527 C C . LYS A 1 205 ? 3.509 -7.141 8.524 1.00 89.56 205 LYS A C 1
ATOM 1529 O O . LYS A 1 205 ? 4.064 -7.140 9.621 1.00 89.56 205 LYS A O 1
ATOM 1534 N N . ASP A 1 206 ? 2.970 -6.061 7.990 1.00 86.00 206 ASP A N 1
ATOM 1535 C CA . ASP A 1 206 ? 2.856 -4.782 8.663 1.00 86.00 206 ASP A CA 1
ATOM 1536 C C . ASP A 1 206 ? 1.790 -4.864 9.762 1.00 86.00 206 ASP A C 1
ATOM 1538 O O . ASP A 1 206 ? 0.593 -4.972 9.491 1.00 86.00 206 ASP A O 1
ATOM 1542 N N . GLY A 1 207 ? 2.239 -4.807 11.016 1.00 82.94 207 GLY A N 1
ATOM 1543 C CA . GLY A 1 207 ? 1.370 -4.890 12.189 1.00 82.94 207 GLY A CA 1
ATOM 1544 C C . GLY A 1 207 ? 0.524 -3.638 12.437 1.00 82.94 207 GLY A C 1
ATOM 1545 O O . GLY A 1 207 ? -0.360 -3.673 13.289 1.00 82.94 207 GLY A O 1
ATOM 1546 N N . ARG A 1 208 ? 0.747 -2.525 11.718 1.00 85.88 208 ARG A N 1
ATOM 1547 C CA . ARG A 1 208 ? 0.007 -1.267 11.941 1.00 85.88 208 ARG A CA 1
ATOM 1548 C C . ARG A 1 208 ? -1.494 -1.411 11.711 1.00 85.88 208 ARG A C 1
ATOM 1550 O O . ARG A 1 208 ? -2.276 -0.859 12.482 1.00 85.88 208 ARG A O 1
ATOM 1557 N N . ARG A 1 209 ? -1.905 -2.177 10.696 1.00 81.06 209 ARG A N 1
ATOM 1558 C CA . ARG A 1 209 ? -3.328 -2.430 10.423 1.00 81.06 209 ARG A CA 1
ATOM 1559 C C . ARG A 1 209 ? -3.978 -3.269 11.524 1.00 81.06 209 ARG A C 1
ATOM 1561 O O . ARG A 1 209 ? -5.092 -2.971 11.940 1.00 81.06 209 ARG A O 1
ATOM 1568 N N . GLU A 1 210 ? -3.274 -4.278 12.033 1.00 82.31 210 GLU A N 1
ATOM 1569 C CA . GLU A 1 210 ? -3.758 -5.106 13.145 1.00 82.31 210 GLU A CA 1
ATOM 1570 C C . GLU A 1 210 ? -3.883 -4.283 14.434 1.00 82.31 210 GLU A C 1
ATOM 1572 O O . GLU A 1 210 ? -4.927 -4.313 15.083 1.00 82.31 210 GLU A O 1
ATOM 1577 N N . ALA A 1 211 ? -2.875 -3.465 14.750 1.00 82.06 211 ALA A N 1
ATOM 1578 C CA . ALA A 1 211 ? -2.899 -2.563 15.900 1.00 82.06 211 ALA A CA 1
ATOM 1579 C C . ALA A 1 211 ? -4.031 -1.524 15.806 1.00 82.06 211 ALA A C 1
ATOM 1581 O O . ALA A 1 211 ? -4.691 -1.227 16.803 1.00 82.06 211 ALA A O 1
ATOM 1582 N N . TYR A 1 212 ? -4.292 -0.992 14.608 1.00 80.94 212 TYR A N 1
ATOM 1583 C CA . TYR A 1 212 ? -5.411 -0.081 14.368 1.00 80.94 212 TYR A CA 1
ATOM 1584 C C . TYR A 1 212 ? -6.766 -0.776 14.570 1.00 80.94 212 TYR A C 1
ATOM 1586 O O . TYR A 1 212 ? -7.641 -0.240 15.253 1.00 80.94 212 TYR A O 1
ATOM 1594 N N . ALA A 1 213 ? -6.928 -1.996 14.052 1.00 81.06 213 ALA A N 1
ATOM 1595 C CA . ALA A 1 213 ? -8.141 -2.785 14.244 1.00 81.06 213 ALA A CA 1
ATOM 1596 C C . ALA A 1 213 ? -8.381 -3.136 15.725 1.00 81.06 213 ALA A C 1
ATOM 1598 O O . ALA A 1 213 ? -9.514 -3.040 16.203 1.00 81.06 213 ALA A O 1
ATOM 1599 N N . GLU A 1 214 ? -7.328 -3.486 16.472 1.00 82.31 214 GLU A N 1
ATOM 1600 C CA . GLU A 1 214 ? -7.405 -3.733 17.916 1.00 82.31 214 GLU A CA 1
ATOM 1601 C C . GLU A 1 214 ? -7.791 -2.462 18.684 1.00 82.31 214 GLU A C 1
ATOM 1603 O O . GLU A 1 214 ? -8.684 -2.501 19.534 1.00 82.31 214 GLU A O 1
ATOM 1608 N N . ALA A 1 215 ? -7.186 -1.317 18.351 1.00 80.25 215 ALA A N 1
ATOM 1609 C CA . ALA A 1 215 ? -7.520 -0.033 18.962 1.00 80.25 215 ALA A CA 1
ATOM 1610 C C . ALA A 1 215 ? -8.982 0.363 18.700 1.00 80.25 215 ALA A C 1
ATOM 1612 O O . ALA A 1 215 ? -9.679 0.787 19.623 1.00 80.25 215 ALA A O 1
ATOM 1613 N N . LEU A 1 216 ? -9.477 0.164 17.474 1.00 80.25 216 LEU A N 1
ATOM 1614 C CA . LEU A 1 216 ? -10.884 0.385 17.135 1.00 80.25 216 LEU A CA 1
ATOM 1615 C C . LEU A 1 216 ? -11.820 -0.559 17.896 1.00 80.25 216 LEU A C 1
ATOM 1617 O O . LEU A 1 216 ? -12.875 -0.130 18.363 1.00 80.25 216 LEU A O 1
ATOM 1621 N N . ALA A 1 217 ? -11.459 -1.836 18.033 1.00 83.81 217 ALA A N 1
ATOM 1622 C CA . ALA A 1 217 ? -12.253 -2.802 18.786 1.00 83.81 217 ALA A CA 1
ATOM 1623 C C . ALA A 1 217 ? -12.302 -2.447 20.279 1.00 83.81 217 ALA A C 1
ATOM 1625 O O . ALA A 1 217 ? -13.372 -2.472 20.887 1.00 83.81 217 ALA A O 1
ATOM 1626 N N . LYS A 1 218 ? -11.163 -2.047 20.853 1.00 86.12 218 LYS A N 1
ATOM 1627 C CA . LYS A 1 218 ? -11.069 -1.594 22.241 1.00 86.12 218 LYS A CA 1
ATOM 1628 C C . LYS A 1 218 ? -11.882 -0.321 22.480 1.00 86.12 218 LYS A C 1
ATOM 1630 O O . LYS A 1 218 ? -12.641 -0.277 23.441 1.00 86.12 218 LYS A O 1
ATOM 1635 N N . ALA A 1 219 ? -11.793 0.670 21.593 1.00 85.31 219 ALA A N 1
ATOM 1636 C CA . ALA A 1 219 ? -12.572 1.904 21.696 1.00 85.31 219 ALA A CA 1
ATOM 1637 C C . ALA A 1 219 ? -14.086 1.635 21.640 1.00 85.31 219 ALA A C 1
ATOM 1639 O O . ALA A 1 219 ? -14.837 2.166 22.455 1.00 85.31 219 ALA A O 1
ATOM 1640 N N . LYS A 1 220 ? -14.535 0.751 20.738 1.00 85.69 220 LYS A N 1
ATOM 1641 C CA . LYS A 1 220 ? -15.944 0.326 20.672 1.00 85.69 220 LYS A CA 1
ATOM 1642 C C . LYS A 1 220 ? -16.382 -0.396 21.948 1.00 85.69 220 LYS A C 1
ATOM 1644 O O . LYS A 1 220 ? -17.461 -0.117 22.460 1.00 85.69 220 LYS A O 1
ATOM 1649 N N . ALA A 1 221 ? -15.541 -1.276 22.492 1.00 84.12 221 ALA A N 1
ATOM 1650 C CA . ALA A 1 221 ? -15.832 -1.979 23.740 1.00 84.12 221 ALA A CA 1
ATOM 1651 C C . ALA A 1 221 ? -15.905 -1.027 24.950 1.00 84.12 221 ALA A C 1
ATOM 1653 O O . ALA A 1 221 ? -16.780 -1.179 25.802 1.00 84.12 221 ALA A O 1
ATOM 1654 N N . GLU A 1 222 ? -15.024 -0.026 25.023 1.00 86.44 222 GLU A N 1
ATOM 1655 C CA . GLU A 1 222 ? -15.057 1.007 26.064 1.00 86.44 222 GLU A CA 1
ATOM 1656 C C . GLU A 1 222 ? -16.295 1.909 25.931 1.00 86.44 222 GLU A C 1
ATOM 1658 O O . GLU A 1 222 ? -16.957 2.184 26.931 1.00 86.44 222 GLU A O 1
ATOM 1663 N N . GLU A 1 223 ? -16.677 2.307 24.714 1.00 85.56 223 GLU A N 1
ATOM 1664 C CA . GLU A 1 223 ? -17.902 3.081 24.474 1.00 85.56 223 GLU A CA 1
ATOM 1665 C C . GLU A 1 223 ? -19.164 2.285 24.849 1.00 85.56 223 GLU A C 1
ATOM 1667 O O . GLU A 1 223 ? -20.087 2.819 25.469 1.00 85.56 223 GLU A O 1
ATOM 1672 N N . GLU A 1 224 ? -19.214 0.993 24.522 1.00 83.56 224 GLU A N 1
ATOM 1673 C CA . GLU A 1 224 ? -20.308 0.109 24.932 1.00 83.56 224 GLU A CA 1
ATOM 1674 C C . GLU A 1 224 ? -20.364 -0.073 26.453 1.00 83.56 224 GLU A C 1
ATOM 1676 O O . GLU A 1 224 ? -21.455 -0.050 27.031 1.00 83.56 224 GLU A O 1
ATOM 1681 N N . ALA A 1 225 ? -19.210 -0.186 27.118 1.00 84.00 225 ALA A N 1
ATOM 1682 C CA . ALA A 1 225 ? -19.135 -0.244 28.573 1.00 84.00 225 ALA A CA 1
ATOM 1683 C C . ALA A 1 225 ? -19.642 1.058 29.212 1.00 84.00 225 ALA A C 1
ATOM 1685 O O . ALA A 1 225 ? -20.453 1.005 30.140 1.00 84.00 225 ALA A O 1
ATOM 1686 N N . LEU A 1 226 ? -19.252 2.221 28.680 1.00 86.69 226 LEU A N 1
ATOM 1687 C CA . LEU A 1 226 ? -19.757 3.516 29.136 1.00 86.69 226 LEU A CA 1
ATOM 1688 C C . LEU A 1 226 ? -21.276 3.610 28.957 1.00 86.69 226 LEU A C 1
ATOM 1690 O O . LEU A 1 226 ? -21.983 3.879 29.929 1.00 86.69 226 LEU A O 1
ATOM 1694 N N . LYS A 1 227 ? -21.803 3.262 27.777 1.00 89.00 227 LYS A N 1
ATOM 1695 C CA . LYS A 1 227 ? -23.255 3.223 27.525 1.00 89.00 227 LYS A CA 1
ATOM 1696 C C . LYS A 1 227 ? -23.990 2.265 28.464 1.00 89.00 227 LYS A C 1
ATOM 1698 O O . LYS A 1 227 ? -25.102 2.562 28.896 1.00 89.00 227 LYS A O 1
ATOM 1703 N N . ALA A 1 228 ? -23.404 1.114 28.794 1.00 84.81 228 ALA A N 1
ATOM 1704 C CA . ALA A 1 228 ? -23.995 0.170 29.740 1.00 84.81 228 ALA A CA 1
ATOM 1705 C C . ALA A 1 228 ? -24.011 0.730 31.172 1.00 84.81 228 ALA A C 1
ATOM 1707 O O . ALA A 1 228 ? -25.018 0.596 31.869 1.00 84.81 228 ALA A O 1
ATOM 1708 N N . THR A 1 229 ? -22.934 1.394 31.601 1.00 85.00 229 THR A N 1
ATOM 1709 C CA . THR A 1 229 ? -22.877 2.043 32.920 1.00 85.00 229 THR A CA 1
ATOM 1710 C C . THR A 1 229 ? -23.830 3.229 33.034 1.00 85.00 229 THR A C 1
ATOM 1712 O O . THR A 1 229 ? -24.479 3.385 34.067 1.00 85.00 229 THR A O 1
ATOM 1715 N N . GLU A 1 230 ? -23.984 4.021 31.973 1.00 86.56 230 GLU A N 1
ATOM 1716 C CA . GLU A 1 230 ? -24.928 5.136 31.919 1.00 86.56 230 GLU A CA 1
ATOM 1717 C C . GLU A 1 230 ? -26.371 4.628 31.996 1.00 86.56 230 GLU A C 1
ATOM 1719 O O . GLU A 1 230 ? -27.117 5.044 32.880 1.00 86.56 230 GLU A O 1
ATOM 1724 N N . LYS A 1 231 ? -26.729 3.614 31.197 1.00 86.94 231 LYS A N 1
ATOM 1725 C CA . LYS A 1 231 ? -28.042 2.953 31.294 1.00 86.94 231 LYS A CA 1
ATOM 1726 C C . LYS A 1 231 ? -28.302 2.354 32.675 1.00 86.94 231 LYS A C 1
ATOM 1728 O O . LYS A 1 231 ? -29.419 2.435 33.182 1.00 86.94 231 LYS A O 1
ATOM 1733 N N . ALA A 1 232 ? -27.291 1.753 33.305 1.00 82.44 232 ALA A N 1
ATOM 1734 C CA . ALA A 1 232 ? -27.421 1.223 34.661 1.00 82.44 232 ALA A CA 1
ATOM 1735 C C . ALA A 1 232 ? -27.648 2.340 35.692 1.00 82.44 232 ALA A C 1
ATOM 1737 O O . ALA A 1 232 ? -28.432 2.166 36.627 1.00 82.44 232 ALA A O 1
ATOM 1738 N N . ARG A 1 233 ? -27.009 3.501 35.513 1.00 85.50 233 ARG A N 1
ATOM 1739 C CA . ARG A 1 233 ? -27.216 4.677 36.359 1.00 85.50 233 ARG A CA 1
ATOM 1740 C C . ARG A 1 233 ? -28.607 5.274 36.169 1.00 85.50 233 ARG A C 1
ATOM 1742 O O . ARG A 1 233 ? -29.275 5.534 37.164 1.00 85.50 233 ARG A O 1
ATOM 1749 N N . GLU A 1 234 ? -29.063 5.435 34.932 1.00 85.88 234 GLU A N 1
ATOM 1750 C CA . GLU A 1 234 ? -30.420 5.901 34.629 1.00 85.88 234 GLU A CA 1
ATOM 1751 C C . GLU A 1 234 ? -31.476 4.964 35.228 1.00 85.88 234 GLU A C 1
ATOM 1753 O O . GLU A 1 234 ? -32.420 5.422 35.873 1.00 85.88 234 GLU A O 1
ATOM 1758 N N . ALA A 1 235 ? -31.286 3.646 35.105 1.00 79.44 235 ALA A N 1
ATOM 1759 C CA . ALA A 1 235 ? -32.168 2.653 35.714 1.00 79.44 235 ALA A CA 1
ATOM 1760 C C . ALA A 1 235 ? -32.152 2.723 37.252 1.00 79.44 235 ALA A C 1
ATOM 1762 O O . ALA A 1 235 ? -33.203 2.618 37.885 1.00 79.44 235 ALA A O 1
ATOM 1763 N N . ALA A 1 236 ? -30.986 2.943 37.867 1.00 83.44 236 ALA A N 1
ATOM 1764 C CA . ALA A 1 236 ? -30.867 3.107 39.314 1.00 83.44 236 ALA A CA 1
ATOM 1765 C C . ALA A 1 236 ? -31.508 4.415 39.814 1.00 83.44 236 ALA A C 1
ATOM 1767 O O . ALA A 1 236 ? -32.138 4.432 40.871 1.00 83.44 236 ALA A O 1
ATOM 1768 N N . GLU A 1 237 ? -31.384 5.512 39.066 1.00 85.69 237 GLU A N 1
ATOM 1769 C CA . GLU A 1 237 ? -32.042 6.782 39.388 1.00 85.69 237 GLU A CA 1
ATOM 1770 C C . GLU A 1 237 ? -33.565 6.694 39.205 1.00 85.69 237 GLU A C 1
ATOM 1772 O O . GLU A 1 237 ? -34.310 7.198 40.049 1.00 85.69 237 GLU A O 1
ATOM 1777 N N . ALA A 1 238 ? -34.046 5.994 38.173 1.00 81.44 238 ALA A N 1
ATOM 1778 C CA . ALA A 1 238 ? -35.467 5.701 37.991 1.00 81.44 238 ALA A CA 1
ATOM 1779 C C . ALA A 1 238 ? -36.019 4.819 39.124 1.00 81.44 238 ALA A C 1
ATOM 1781 O O . ALA A 1 238 ? -37.083 5.114 39.669 1.00 81.44 238 ALA A O 1
ATOM 1782 N N . ALA A 1 239 ? -35.272 3.793 39.544 1.00 82.31 239 ALA A N 1
ATOM 1783 C CA . ALA A 1 239 ? -35.641 2.948 40.677 1.00 82.31 239 ALA A CA 1
ATOM 1784 C C . ALA A 1 239 ? -35.713 3.744 41.991 1.00 82.31 239 ALA A C 1
ATOM 1786 O O . ALA A 1 239 ? -36.675 3.595 42.739 1.00 82.31 239 ALA A O 1
ATOM 1787 N N . LYS A 1 240 ? -34.760 4.652 42.246 1.00 87.38 240 LYS A N 1
ATOM 1788 C CA . LYS A 1 240 ? -34.803 5.541 43.422 1.00 87.38 240 LYS A CA 1
ATOM 1789 C C . LYS A 1 240 ? -36.005 6.484 43.407 1.00 87.38 240 LYS A C 1
ATOM 1791 O O . LYS A 1 240 ? -36.594 6.723 44.458 1.00 87.38 240 LYS A O 1
ATOM 1796 N N . LYS A 1 241 ? -36.380 7.026 42.244 1.00 88.06 241 LYS A N 1
ATOM 1797 C CA . LYS A 1 241 ? -37.586 7.864 42.111 1.00 88.06 241 LYS A CA 1
ATOM 1798 C C . LYS A 1 241 ? -38.855 7.061 42.399 1.00 88.06 241 LYS A C 1
ATOM 1800 O O . LYS A 1 241 ? -39.686 7.520 43.176 1.00 88.06 241 LYS A O 1
ATOM 1805 N N . LEU A 1 242 ? -38.953 5.844 41.861 1.00 78.44 242 LEU A N 1
ATOM 1806 C CA . LEU A 1 242 ? -40.059 4.926 42.147 1.00 78.44 242 LEU A CA 1
ATOM 1807 C C . LEU A 1 242 ? -40.133 4.562 43.634 1.00 78.44 242 LEU A C 1
ATOM 1809 O O . LEU A 1 242 ? -41.209 4.593 44.219 1.00 78.44 242 LEU A O 1
ATOM 1813 N N . GLU A 1 243 ? -39.002 4.278 44.280 1.00 82.19 243 GLU A N 1
ATOM 1814 C CA . GLU A 1 243 ? -38.960 3.974 45.715 1.00 82.19 243 GLU A CA 1
ATOM 1815 C C . GLU A 1 243 ? -39.414 5.170 46.569 1.00 82.19 243 GLU A C 1
ATOM 1817 O O . GLU A 1 243 ? -40.173 5.011 47.527 1.00 82.19 243 GLU A O 1
ATOM 1822 N N . GLN A 1 244 ? -39.014 6.389 46.195 1.00 83.94 244 GLN A N 1
ATOM 1823 C CA . GLN A 1 244 ? -39.480 7.610 46.855 1.00 83.94 244 GLN A CA 1
ATOM 1824 C C . GLN A 1 244 ? -40.984 7.845 46.668 1.00 83.94 244 GLN A C 1
ATOM 1826 O O . GLN A 1 244 ? -41.646 8.298 47.602 1.00 83.94 244 GLN A O 1
ATOM 1831 N N . GLU A 1 245 ? -41.537 7.545 45.493 1.00 78.75 245 GLU A N 1
ATOM 1832 C CA . GLU A 1 245 ? -42.979 7.632 45.240 1.00 78.75 245 GLU A CA 1
ATOM 1833 C C . GLU A 1 245 ? -43.764 6.582 46.032 1.00 78.75 245 GLU A C 1
ATOM 1835 O O . GLU A 1 245 ? -44.752 6.930 46.677 1.00 78.75 245 GLU A O 1
ATOM 1840 N N . VAL A 1 246 ? -43.286 5.335 46.089 1.00 82.06 246 VAL A N 1
ATOM 1841 C CA . VAL A 1 246 ? -43.891 4.274 46.913 1.00 82.06 246 VAL A CA 1
ATOM 1842 C C . VAL A 1 246 ? -43.888 4.663 48.390 1.00 82.06 246 VAL A C 1
ATOM 1844 O O . VAL A 1 246 ? -44.900 4.509 49.074 1.00 82.06 246 VAL A O 1
ATOM 1847 N N . LYS A 1 247 ? -42.788 5.238 48.888 1.00 84.00 247 LYS A N 1
ATOM 1848 C CA . LYS A 1 247 ? -42.707 5.692 50.280 1.00 84.00 247 LYS A CA 1
ATOM 1849 C C . LYS A 1 247 ? -43.705 6.816 50.575 1.00 84.00 247 LYS A C 1
ATOM 1851 O O . LYS A 1 247 ? -44.425 6.735 51.568 1.00 84.00 247 LYS A O 1
ATOM 1856 N N . LYS A 1 248 ? -43.836 7.806 49.684 1.00 84.88 248 LYS A N 1
ATOM 1857 C CA . LYS A 1 248 ? -44.847 8.875 49.808 1.00 84.88 248 LYS A CA 1
ATOM 1858 C C . LYS A 1 248 ? -46.279 8.339 49.790 1.00 84.88 248 LYS A C 1
ATOM 1860 O O . LYS A 1 248 ? -47.106 8.809 50.567 1.00 84.88 248 LYS A O 1
ATOM 1865 N N . LEU A 1 249 ? -46.571 7.360 48.933 1.00 76.44 249 LEU A N 1
ATOM 1866 C CA . LEU A 1 249 ? -47.887 6.719 48.879 1.00 76.44 249 LEU A CA 1
ATOM 1867 C C . LEU A 1 249 ? -48.183 5.939 50.163 1.00 76.44 249 LEU A C 1
ATOM 1869 O O . LEU A 1 249 ? -49.285 6.053 50.686 1.00 76.44 249 LEU A O 1
ATOM 1873 N N . SER A 1 250 ? -47.194 5.243 50.734 1.00 72.75 250 SER A N 1
ATOM 1874 C CA . SER A 1 250 ? -47.357 4.558 52.025 1.00 72.75 250 SER A CA 1
ATOM 1875 C C . SER A 1 250 ? -47.596 5.531 53.191 1.00 72.75 250 SER A C 1
ATOM 1877 O O . SER A 1 250 ? -48.412 5.271 54.076 1.00 72.75 250 SER A O 1
ATOM 1879 N N . GLU A 1 251 ? -46.947 6.700 53.181 1.00 76.00 251 GLU A N 1
ATOM 1880 C CA . GLU A 1 251 ? -47.193 7.774 54.152 1.00 76.00 251 GLU A CA 1
ATOM 1881 C C . GLU A 1 251 ? -48.589 8.404 53.979 1.00 76.00 251 GLU A C 1
ATOM 1883 O O . GLU A 1 251 ? -49.221 8.812 54.953 1.00 76.00 251 GLU A O 1
ATOM 1888 N N . GLN A 1 252 ? -49.106 8.473 52.750 1.00 72.38 252 GLN A N 1
ATOM 1889 C CA . GLN A 1 252 ? -50.488 8.884 52.494 1.00 72.38 252 GLN A CA 1
ATOM 1890 C C . GLN A 1 252 ? -51.504 7.827 52.925 1.00 72.38 252 GLN A C 1
ATOM 1892 O O . GLN A 1 252 ? -52.526 8.185 53.504 1.00 72.38 252 GLN A O 1
ATOM 1897 N N . GLU A 1 253 ? -51.232 6.548 52.675 1.00 66.81 253 GLU A N 1
ATOM 1898 C CA . GLU A 1 253 ? -52.110 5.441 53.055 1.00 66.81 253 GLU A CA 1
ATOM 1899 C C . GLU A 1 253 ? -52.204 5.316 54.578 1.00 66.81 253 GLU A C 1
ATOM 1901 O O . GLU A 1 253 ? -53.299 5.216 55.123 1.00 66.81 253 GLU A O 1
ATOM 1906 N N . THR A 1 254 ? -51.080 5.446 55.287 1.00 68.19 254 THR A N 1
ATOM 1907 C CA . THR A 1 254 ? -51.070 5.502 56.758 1.00 68.19 254 THR A CA 1
ATOM 1908 C C . THR A 1 254 ? -51.818 6.716 57.304 1.00 68.19 254 THR A C 1
ATOM 1910 O O . THR A 1 254 ? -52.578 6.567 58.255 1.00 68.19 254 THR A O 1
ATOM 1913 N N . ARG A 1 255 ? -51.699 7.900 56.686 1.00 65.81 255 ARG A N 1
ATOM 1914 C CA . ARG A 1 255 ? -52.505 9.075 57.072 1.00 65.81 255 ARG A CA 1
ATOM 1915 C C . ARG A 1 255 ? -53.996 8.884 56.799 1.00 65.81 255 ARG A C 1
ATOM 1917 O O . ARG A 1 255 ? -54.823 9.305 57.606 1.00 65.81 255 ARG A O 1
ATOM 1924 N N . ALA A 1 256 ? -54.347 8.253 55.682 1.00 60.81 256 ALA A N 1
ATOM 1925 C CA . ALA A 1 256 ? -55.729 7.922 55.356 1.00 60.81 256 ALA A CA 1
ATOM 1926 C C . ALA A 1 256 ? -56.303 6.889 56.339 1.00 60.81 256 ALA A C 1
ATOM 1928 O O . ALA A 1 256 ? -57.441 7.041 56.774 1.00 60.81 256 ALA A O 1
ATOM 1929 N N . ALA A 1 257 ? -55.504 5.902 56.756 1.00 61.66 257 ALA A N 1
ATOM 1930 C CA . ALA A 1 257 ? -55.869 4.927 57.779 1.00 61.66 257 ALA A CA 1
ATOM 1931 C C . ALA A 1 257 ? -56.058 5.583 59.156 1.00 61.66 257 ALA A C 1
ATOM 1933 O O . ALA A 1 257 ? -57.081 5.354 59.788 1.00 61.66 257 ALA A O 1
ATOM 1934 N N . THR A 1 258 ? -55.163 6.484 59.583 1.00 60.66 258 THR A N 1
ATOM 1935 C CA . THR A 1 258 ? -55.338 7.212 60.855 1.00 60.66 258 THR A CA 1
ATOM 1936 C C . THR A 1 258 ? -56.559 8.127 60.848 1.00 60.66 258 THR A C 1
ATOM 1938 O O . THR A 1 258 ? -57.225 8.256 61.864 1.00 60.66 258 THR A O 1
ATOM 1941 N N . LEU A 1 259 ? -56.892 8.738 59.705 1.00 59.56 259 LEU A N 1
ATOM 1942 C CA . LEU A 1 259 ? -58.107 9.547 59.567 1.00 59.56 259 LEU A CA 1
ATOM 1943 C C . LEU A 1 259 ? -59.373 8.681 59.525 1.00 59.56 259 LEU A C 1
ATOM 1945 O O . LEU A 1 259 ? -60.423 9.118 59.989 1.00 59.56 259 LEU A O 1
ATOM 1949 N N . ALA A 1 260 ? -59.286 7.460 58.992 1.00 58.75 260 ALA A N 1
ATOM 1950 C CA . ALA A 1 260 ? -60.372 6.488 59.032 1.00 58.75 260 ALA A CA 1
ATOM 1951 C C . ALA A 1 260 ? -60.590 5.938 60.451 1.00 58.75 260 ALA A C 1
ATOM 1953 O O . ALA A 1 260 ? -61.738 5.816 60.872 1.00 58.75 260 ALA A O 1
ATOM 1954 N N . ASP A 1 261 ? -59.520 5.678 61.205 1.00 59.97 261 ASP A N 1
ATOM 1955 C CA . ASP A 1 261 ? -59.590 5.274 62.612 1.00 59.97 261 ASP A CA 1
ATOM 1956 C C . ASP A 1 261 ? -60.090 6.423 63.502 1.00 59.97 261 ASP A C 1
ATOM 1958 O O . ASP A 1 261 ? -60.969 6.201 64.329 1.00 59.97 261 ASP A O 1
ATOM 1962 N N . GLU A 1 262 ? -59.661 7.669 63.271 1.00 56.16 262 GLU A N 1
ATOM 1963 C CA . GLU A 1 262 ? -60.173 8.848 63.990 1.00 56.16 262 GLU A CA 1
ATOM 1964 C C . GLU A 1 262 ? -61.650 9.132 63.649 1.00 56.16 262 GLU A C 1
ATOM 1966 O O . GLU A 1 262 ? -62.429 9.557 64.505 1.00 56.16 262 GLU A O 1
ATOM 1971 N N . ALA A 1 263 ? -62.080 8.852 62.412 1.00 56.19 263 ALA A N 1
ATOM 1972 C CA . ALA A 1 263 ? -63.489 8.902 62.025 1.00 56.19 263 ALA A CA 1
ATOM 1973 C C . ALA A 1 263 ? -64.310 7.765 62.655 1.00 56.19 263 ALA A C 1
ATOM 1975 O O . ALA A 1 263 ? -65.490 7.958 62.946 1.00 56.19 263 ALA A O 1
ATOM 1976 N N . LYS A 1 264 ? -63.700 6.601 62.903 1.00 54.94 264 LYS A N 1
ATOM 1977 C CA . LYS A 1 264 ? -64.333 5.460 63.575 1.00 54.94 264 LYS A CA 1
ATOM 1978 C C . LYS A 1 264 ? -64.446 5.685 65.084 1.00 54.94 264 LYS A C 1
ATOM 1980 O O . LYS A 1 264 ? -65.503 5.442 65.652 1.00 54.94 264 LYS A O 1
ATOM 1985 N N . GLU A 1 265 ? -63.424 6.262 65.708 1.00 54.47 265 GLU A N 1
ATOM 1986 C CA . GLU A 1 265 ? -63.411 6.630 67.128 1.00 54.47 265 GLU A CA 1
ATOM 1987 C C . GLU A 1 265 ? -64.376 7.798 67.418 1.00 54.47 265 GLU A C 1
ATOM 1989 O O . GLU A 1 265 ? -65.117 7.776 68.402 1.00 54.47 265 GLU A O 1
ATOM 1994 N N . LYS A 1 266 ? -64.484 8.777 66.505 1.00 52.44 266 LYS A N 1
ATOM 1995 C CA . LYS A 1 266 ? -65.513 9.835 66.573 1.00 52.44 266 LYS A CA 1
ATOM 1996 C C . LYS A 1 266 ? -66.924 9.347 66.220 1.00 52.44 266 LYS A C 1
ATOM 1998 O O . LYS A 1 266 ? -67.888 9.987 66.637 1.00 52.44 266 LYS A O 1
ATOM 2003 N N . ALA A 1 267 ? -67.063 8.228 65.508 1.00 50.41 267 ALA A N 1
ATOM 2004 C CA . ALA A 1 267 ? -68.348 7.558 65.296 1.00 50.41 267 ALA A CA 1
ATOM 2005 C C . ALA A 1 267 ? -68.758 6.673 66.491 1.00 50.41 267 ALA A C 1
ATOM 2007 O O . ALA A 1 267 ? -69.949 6.524 66.748 1.00 50.41 267 ALA A O 1
ATOM 2008 N N . GLU A 1 268 ? -67.804 6.135 67.257 1.00 49.09 268 GLU A N 1
ATOM 2009 C CA . GLU A 1 268 ? -68.069 5.371 68.486 1.00 49.09 268 GLU A CA 1
ATOM 2010 C C . GLU A 1 268 ? -68.310 6.274 69.713 1.00 49.09 268 GLU A C 1
ATOM 2012 O O . GLU A 1 268 ? -69.094 5.915 70.591 1.00 49.09 268 GLU A O 1
ATOM 2017 N N . ALA A 1 269 ? -67.733 7.483 69.753 1.00 49.16 269 ALA A N 1
ATOM 2018 C CA . ALA A 1 269 ? -67.997 8.483 70.799 1.00 49.16 269 ALA A CA 1
ATOM 2019 C C . ALA A 1 269 ? -69.303 9.285 70.598 1.00 49.16 269 ALA A C 1
ATOM 2021 O O . ALA A 1 269 ? -69.781 9.936 71.529 1.00 49.16 269 ALA A O 1
ATOM 2022 N N . ALA A 1 270 ? -69.910 9.228 69.411 1.00 47.09 270 ALA A N 1
ATOM 2023 C CA . ALA A 1 270 ? -71.220 9.804 69.122 1.00 47.09 270 ALA A CA 1
ATOM 2024 C C . ALA A 1 270 ? -72.254 8.682 68.981 1.00 47.09 270 ALA A C 1
ATOM 2026 O O . ALA A 1 270 ? -72.660 8.295 67.886 1.00 47.09 270 ALA A O 1
ATOM 2027 N N . GLY A 1 271 ? -72.690 8.147 70.121 1.00 46.59 271 GLY A N 1
ATOM 2028 C CA . GLY A 1 271 ? -73.853 7.275 70.161 1.00 46.59 271 GLY A CA 1
ATOM 2029 C C . GLY A 1 271 ? -75.078 7.970 69.554 1.00 46.59 271 GLY A C 1
ATOM 2030 O O . GLY A 1 271 ? -75.510 9.006 70.052 1.00 46.59 271 GLY A O 1
ATOM 2031 N N . ALA A 1 272 ? -75.640 7.315 68.533 1.00 43.25 272 ALA A N 1
ATOM 2032 C CA . ALA A 1 272 ? -76.944 7.506 67.890 1.00 43.25 272 ALA A CA 1
ATOM 2033 C C . ALA A 1 272 ? -76.964 8.166 66.491 1.00 43.25 272 ALA A C 1
ATOM 2035 O O . ALA A 1 272 ? -76.718 9.353 66.303 1.00 43.25 272 ALA A O 1
ATOM 2036 N N . SER A 1 273 ? -77.475 7.359 65.549 1.00 47.03 273 SER A N 1
ATOM 2037 C CA . SER A 1 273 ? -78.110 7.684 64.260 1.00 47.03 273 SER A CA 1
ATOM 2038 C C . SER A 1 273 ? -77.229 7.896 63.016 1.00 47.03 273 SER A C 1
ATOM 2040 O O . SER A 1 273 ? -77.109 8.991 62.479 1.00 47.03 273 SER A O 1
ATOM 2042 N N . VAL A 1 274 ? -76.759 6.786 62.431 1.00 41.53 274 VAL A N 1
ATOM 2043 C CA . VAL A 1 274 ? -76.473 6.702 60.982 1.00 41.53 274 VAL A CA 1
ATOM 2044 C C . VAL A 1 274 ? -77.249 5.530 60.375 1.00 41.53 274 VAL A C 1
ATOM 2046 O O . VAL A 1 274 ? -76.684 4.593 59.827 1.00 41.53 274 VAL A O 1
ATOM 2049 N N . GLU A 1 275 ? -78.577 5.577 60.478 1.00 47.31 275 GLU A N 1
ATOM 2050 C CA . GLU A 1 275 ? -79.469 4.604 59.822 1.00 47.31 275 GLU A CA 1
ATOM 2051 C C . GLU A 1 275 ? -80.145 5.180 58.559 1.00 47.31 275 GLU A C 1
ATOM 2053 O O . GLU A 1 275 ? -80.988 4.537 57.946 1.00 47.31 275 GLU A O 1
ATOM 2058 N N . VAL A 1 276 ? -79.749 6.382 58.105 1.00 49.06 276 VAL A N 1
ATOM 2059 C CA . VAL A 1 276 ? -80.400 7.062 56.958 1.00 49.06 276 VAL A CA 1
ATOM 2060 C C . VAL A 1 276 ? -79.452 7.431 55.801 1.00 49.06 276 VAL A C 1
ATOM 2062 O O . VAL A 1 276 ? -79.921 7.772 54.721 1.00 49.06 276 VAL A O 1
ATOM 2065 N N . PHE A 1 277 ? -78.128 7.275 55.927 1.00 45.59 277 PHE A N 1
ATOM 2066 C CA . PHE A 1 277 ? -77.197 7.569 54.813 1.00 45.59 277 PHE A CA 1
ATOM 2067 C C . PHE A 1 277 ? -76.606 6.339 54.104 1.00 45.59 277 PHE A C 1
ATOM 2069 O O . PHE A 1 277 ? -76.006 6.472 53.036 1.00 45.59 277 PHE A O 1
ATOM 2076 N N . LEU A 1 278 ? -76.853 5.129 54.613 1.00 48.50 278 LEU A N 1
ATOM 2077 C CA . LEU A 1 278 ? -76.352 3.868 54.041 1.00 48.50 278 LEU A CA 1
ATOM 2078 C C . LEU A 1 278 ? -77.260 3.271 52.945 1.00 48.50 278 LEU A C 1
ATOM 2080 O O . LEU A 1 278 ? -77.059 2.147 52.496 1.00 48.50 278 LEU A O 1
ATOM 2084 N N . SER A 1 279 ? -78.239 4.040 52.467 1.00 46.06 279 SER A N 1
ATOM 2085 C CA . SER A 1 279 ? -79.129 3.673 51.358 1.00 46.06 279 SER A CA 1
ATOM 2086 C C . SER A 1 279 ? -78.934 4.525 50.094 1.00 46.06 279 SER A C 1
ATOM 2088 O O . SER A 1 279 ? -79.620 4.286 49.104 1.00 46.06 279 SER A O 1
ATOM 2090 N N . LYS A 1 280 ? -77.962 5.458 50.062 1.00 48.75 280 LYS A N 1
ATOM 2091 C CA . LYS A 1 280 ? -77.680 6.302 48.875 1.00 48.75 280 LYS A CA 1
ATOM 2092 C C . LYS A 1 280 ? -76.271 6.176 48.276 1.00 48.75 280 LYS A C 1
ATOM 2094 O O . LYS A 1 280 ? -75.990 6.794 47.258 1.00 48.75 280 LYS A O 1
ATOM 2099 N N . ALA A 1 281 ? -75.399 5.338 48.838 1.00 46.97 281 ALA A N 1
ATOM 2100 C CA . ALA A 1 281 ? -74.075 5.047 48.266 1.00 46.97 281 ALA A CA 1
ATOM 2101 C C . ALA A 1 281 ? -74.006 3.695 47.527 1.00 46.97 281 ALA A C 1
ATOM 2103 O O . ALA A 1 281 ? -72.944 3.298 47.055 1.00 46.97 281 ALA A O 1
ATOM 2104 N N . LYS A 1 282 ? -75.139 2.993 47.384 1.00 43.41 282 LYS A N 1
ATOM 2105 C CA . LYS A 1 282 ? -75.218 1.717 46.656 1.00 43.41 282 LYS A CA 1
ATOM 2106 C C . LYS A 1 282 ? -75.237 1.879 45.125 1.00 43.41 282 LYS A C 1
ATOM 2108 O O . LYS A 1 282 ? -75.252 0.871 44.434 1.00 43.41 282 LYS A O 1
ATOM 2113 N N . ASP A 1 283 ? -75.184 3.110 44.605 1.00 43.91 283 ASP A N 1
ATOM 2114 C CA . ASP A 1 283 ? -75.388 3.387 43.170 1.00 43.91 283 ASP A CA 1
ATOM 2115 C C . ASP A 1 283 ? -74.277 4.214 42.488 1.00 43.91 283 ASP A C 1
ATOM 2117 O O . ASP A 1 283 ? -74.453 4.708 41.381 1.00 43.91 283 ASP A O 1
ATOM 2121 N N . LEU A 1 284 ? -73.104 4.369 43.118 1.00 48.53 284 LEU A N 1
ATOM 2122 C CA . LEU A 1 284 ? -71.937 5.020 42.484 1.00 48.53 284 LEU A CA 1
ATOM 2123 C C . LEU A 1 284 ? -70.632 4.207 42.575 1.00 48.53 284 LEU A C 1
ATOM 2125 O O . LEU A 1 284 ? -69.573 4.688 42.187 1.00 48.53 284 LEU A O 1
ATOM 2129 N N . GLY A 1 285 ? -70.697 2.960 43.054 1.00 43.75 285 GLY A N 1
ATOM 2130 C CA . GLY A 1 285 ? -69.532 2.081 43.238 1.00 43.75 285 GLY A CA 1
ATOM 2131 C C . GLY A 1 285 ? -69.335 1.007 42.164 1.00 43.75 285 GLY A C 1
ATOM 2132 O O . GLY A 1 285 ? -68.443 0.173 42.295 1.00 43.75 285 GLY A O 1
ATOM 2133 N N . SER A 1 286 ? -70.147 0.983 41.107 1.00 51.38 286 SER A N 1
ATOM 2134 C CA . SER A 1 286 ? -69.975 0.053 39.989 1.00 51.38 286 SER A CA 1
ATOM 2135 C C . SER A 1 286 ? -69.009 0.641 38.958 1.00 51.38 286 SER A C 1
ATOM 2137 O O . SER A 1 286 ? -69.447 1.280 38.001 1.00 51.38 286 SER A O 1
ATOM 2139 N N . GLY A 1 287 ? -67.693 0.459 39.120 1.00 51.06 287 GLY A N 1
ATOM 2140 C CA . GLY A 1 287 ? -66.812 0.861 38.018 1.00 51.06 287 GLY A CA 1
ATOM 2141 C C . GLY A 1 287 ? -65.297 0.786 38.135 1.00 51.06 287 GLY A C 1
ATOM 2142 O O . GLY A 1 287 ? -64.660 0.994 37.110 1.00 51.06 287 GLY A O 1
ATOM 2143 N N . LEU A 1 288 ? -64.678 0.494 39.283 1.00 47.91 288 LEU A N 1
ATOM 2144 C CA . LEU A 1 288 ? -63.208 0.418 39.350 1.00 47.91 288 LEU A CA 1
ATOM 2145 C C . LEU A 1 288 ? -62.756 -0.778 40.193 1.00 47.91 288 LEU A C 1
ATOM 2147 O O . LEU A 1 288 ? -62.601 -0.710 41.407 1.00 47.91 288 LEU A O 1
ATOM 2151 N N . SER A 1 289 ? -62.573 -1.909 39.510 1.00 51.41 289 SER A N 1
ATOM 2152 C CA . SER A 1 289 ? -62.138 -3.185 40.076 1.00 51.41 289 SER A CA 1
ATOM 2153 C C . SER A 1 289 ? -60.653 -3.157 40.460 1.00 51.41 289 SER A C 1
ATOM 2155 O O . SER A 1 289 ? -59.786 -3.470 39.640 1.00 51.41 289 SER A O 1
ATOM 2157 N N . TRP A 1 290 ? -60.360 -2.848 41.722 1.00 49.09 290 TRP A N 1
ATOM 2158 C CA . TRP A 1 290 ? -59.027 -3.027 42.315 1.00 49.09 290 TRP A CA 1
ATOM 2159 C C . TRP A 1 290 ? -58.642 -4.518 42.470 1.00 49.09 290 TRP A C 1
ATOM 2161 O O . TRP A 1 290 ? -57.465 -4.857 42.559 1.00 49.09 290 TRP A O 1
ATOM 2171 N N . GLU A 1 291 ? -59.615 -5.435 42.387 1.00 48.50 291 GLU A N 1
ATOM 2172 C CA . GLU A 1 291 ? -59.409 -6.897 42.432 1.00 48.50 291 GLU A CA 1
ATOM 2173 C C . GLU A 1 291 ? -58.673 -7.471 41.203 1.00 48.50 291 GLU A C 1
ATOM 2175 O O . GLU A 1 291 ? -58.095 -8.559 41.272 1.00 48.50 291 GLU A O 1
ATOM 2180 N N . LYS A 1 292 ? -58.625 -6.741 40.075 1.00 48.56 292 LYS A N 1
ATOM 2181 C CA . LYS A 1 292 ? -57.876 -7.177 38.879 1.00 48.56 292 LYS A CA 1
ATOM 2182 C C . LYS A 1 292 ? -56.405 -6.759 38.861 1.00 48.56 292 LYS A C 1
ATOM 2184 O O . LYS A 1 292 ? -55.649 -7.340 38.089 1.00 48.56 292 LYS A O 1
ATOM 2189 N N . PHE A 1 293 ? -55.982 -5.820 39.709 1.00 48.28 293 PHE A N 1
ATOM 2190 C CA . PHE A 1 293 ? -54.582 -5.376 39.759 1.00 48.28 293 PHE A CA 1
ATOM 2191 C C . PHE A 1 293 ? -53.737 -6.158 40.777 1.00 48.28 293 PHE A C 1
ATOM 2193 O O . PHE A 1 293 ? -52.558 -6.399 40.533 1.00 48.28 293 PHE A O 1
ATOM 2200 N N . SER A 1 294 ? -54.329 -6.643 41.874 1.00 44.56 294 SER A N 1
ATOM 2201 C CA . SER A 1 294 ? -53.615 -7.460 42.872 1.00 44.56 294 SER A CA 1
ATOM 2202 C C . SER A 1 294 ? -53.429 -8.925 42.451 1.00 44.56 294 SER A C 1
ATOM 2204 O O . SER A 1 294 ? -52.503 -9.589 42.912 1.00 44.56 294 SER A O 1
ATOM 2206 N N . SER A 1 295 ? -54.242 -9.417 41.512 1.00 48.22 295 SER A N 1
ATOM 2207 C CA . SER A 1 295 ? -54.187 -10.808 41.034 1.00 48.22 295 SER A CA 1
ATOM 2208 C C . SER A 1 295 ? -53.114 -11.072 39.964 1.00 48.22 295 SER A C 1
ATOM 2210 O O . SER A 1 295 ? -52.893 -12.224 39.599 1.00 48.22 295 SER A O 1
ATOM 2212 N N . GLN A 1 296 ? -52.421 -10.043 39.458 1.00 46.94 296 GLN A N 1
ATOM 2213 C CA . GLN A 1 296 ? -51.322 -10.209 38.487 1.00 46.94 296 GLN A CA 1
ATOM 2214 C C . GLN A 1 296 ? -49.920 -10.041 39.093 1.00 46.94 296 GLN A C 1
ATOM 2216 O O . GLN A 1 296 ? -48.941 -10.412 38.452 1.00 46.94 296 GLN A O 1
ATOM 2221 N N . LEU A 1 297 ? -49.808 -9.564 40.338 1.00 42.94 297 LEU A N 1
ATOM 2222 C CA . LEU A 1 297 ? -48.528 -9.422 41.052 1.00 42.94 297 LEU A CA 1
ATOM 2223 C C . LEU A 1 297 ? -48.247 -10.562 42.051 1.00 42.94 297 LEU A C 1
ATOM 2225 O O . LEU A 1 297 ? -47.184 -10.595 42.664 1.00 42.94 297 LEU A O 1
ATOM 2229 N N . ALA A 1 298 ? -49.154 -11.536 42.176 1.00 39.25 298 ALA A N 1
ATOM 2230 C CA . ALA A 1 298 ? -49.047 -12.665 43.105 1.00 39.25 298 ALA A CA 1
ATOM 2231 C C . ALA A 1 298 ? -48.654 -14.002 42.435 1.00 39.25 298 ALA A C 1
ATOM 2233 O O . ALA A 1 298 ? -49.061 -15.068 42.891 1.00 39.25 298 ALA A O 1
ATOM 2234 N N . ILE A 1 299 ? -47.839 -13.977 41.371 1.00 43.50 299 ILE A N 1
ATOM 2235 C CA . ILE A 1 299 ? -47.093 -15.164 40.902 1.00 43.50 299 ILE A CA 1
ATOM 2236 C C . ILE A 1 299 ? -45.619 -14.797 40.722 1.00 43.50 299 ILE A C 1
ATOM 2238 O O . ILE A 1 299 ? -45.057 -14.890 39.640 1.00 43.50 299 ILE A O 1
ATOM 2242 N N . SER A 1 300 ? -44.975 -14.361 41.799 1.00 40.12 300 SER A N 1
ATOM 2243 C CA . SER A 1 300 ? -43.528 -14.512 41.963 1.00 40.12 300 SER A CA 1
ATOM 2244 C C . SER A 1 300 ? -43.141 -14.046 43.356 1.00 40.12 300 SER A C 1
ATOM 2246 O O . SER A 1 300 ? -42.975 -12.852 43.574 1.00 40.12 300 SER A O 1
ATOM 2248 N N . VAL A 1 301 ? -43.017 -15.003 44.278 1.00 31.86 301 VAL A N 1
ATOM 2249 C CA . VAL A 1 301 ? -42.023 -15.102 45.368 1.00 31.86 301 VAL A CA 1
ATOM 2250 C C . VAL A 1 301 ? -42.645 -15.905 46.516 1.00 31.86 301 VAL A C 1
ATOM 2252 O O . VAL A 1 301 ? -43.308 -15.367 47.390 1.00 31.86 301 VAL A O 1
ATOM 2255 N N . GLN A 1 302 ? -42.379 -17.213 46.519 1.00 29.86 302 GLN A N 1
ATOM 2256 C CA . GLN A 1 302 ? -42.046 -17.969 47.729 1.00 29.86 302 GLN A CA 1
ATOM 2257 C C . GLN A 1 302 ? -41.202 -19.200 47.333 1.00 29.86 302 GLN A C 1
ATOM 2259 O O . GLN A 1 302 ? -41.619 -20.066 46.571 1.00 29.86 302 GLN A O 1
ATOM 2264 N N . LYS A 1 303 ? -39.953 -19.200 47.810 1.00 31.56 303 LYS A N 1
ATOM 2265 C CA . LYS A 1 303 ? -39.008 -20.333 47.940 1.00 31.56 303 LYS A CA 1
ATOM 2266 C C . LYS A 1 303 ? -39.275 -21.039 49.296 1.00 31.56 303 LYS A C 1
ATOM 2268 O O . LYS A 1 303 ? -40.006 -20.442 50.085 1.00 31.56 303 LYS A O 1
ATOM 2273 N N . PRO A 1 304 ? -38.574 -22.131 49.705 1.00 46.59 304 PRO A N 1
ATOM 2274 C CA . PRO A 1 304 ? -37.740 -23.126 48.983 1.00 46.59 304 PRO A CA 1
ATOM 2275 C C . PRO A 1 304 ? -38.008 -24.602 49.407 1.00 46.59 304 PRO A C 1
ATOM 2277 O O . PRO A 1 304 ? -38.453 -24.831 50.523 1.00 46.59 304 PRO A O 1
ATOM 2280 N N . THR A 1 305 ? -37.587 -25.617 48.627 1.00 26.75 305 THR A N 1
ATOM 2281 C CA . THR A 1 305 ? -36.774 -26.765 49.132 1.00 26.75 305 THR A CA 1
ATOM 2282 C C . THR A 1 305 ? -36.214 -27.653 47.997 1.00 26.75 305 THR A C 1
ATOM 2284 O O . THR A 1 305 ? -36.944 -28.176 47.170 1.00 26.75 305 THR A O 1
ATOM 2287 N N . GLU A 1 306 ? -34.880 -27.747 47.993 1.00 30.08 306 GLU A N 1
ATOM 2288 C CA . GLU A 1 306 ? -33.965 -28.840 47.598 1.00 30.08 306 GLU A CA 1
ATOM 2289 C C . GLU A 1 306 ? -33.985 -29.559 46.219 1.00 30.08 306 GLU A C 1
ATOM 2291 O O . GLU A 1 306 ? -34.784 -30.440 45.945 1.00 30.08 306 GLU A O 1
ATOM 2296 N N . LYS A 1 307 ? -32.933 -29.223 45.433 1.00 41.16 307 LYS A N 1
ATOM 2297 C CA . LYS A 1 307 ? -32.005 -30.028 44.580 1.00 41.16 307 LYS A CA 1
ATOM 2298 C C . LYS A 1 307 ? -32.570 -31.223 43.767 1.00 41.16 307 LYS A C 1
ATOM 2300 O O . LYS A 1 307 ? -33.041 -32.186 44.359 1.00 41.16 307 LYS A O 1
ATOM 2305 N N . PRO A 1 308 ? -32.279 -31.302 42.442 1.00 37.91 308 PRO A N 1
ATOM 2306 C CA . PRO A 1 308 ? -30.959 -31.818 42.037 1.00 37.91 308 PRO A CA 1
ATOM 2307 C C . PRO A 1 308 ? -30.304 -31.235 40.756 1.00 37.91 308 PRO A C 1
ATOM 2309 O O . PRO A 1 308 ? -30.932 -30.844 39.784 1.00 37.91 308 PRO A O 1
ATOM 2312 N N . LYS A 1 309 ? -28.969 -31.202 40.830 1.00 29.75 309 LYS A N 1
ATOM 2313 C CA . LYS A 1 309 ? -27.904 -31.557 39.867 1.00 29.75 309 LYS A CA 1
ATOM 2314 C C . LYS A 1 309 ? -28.251 -31.905 38.384 1.00 29.75 309 LYS A C 1
ATOM 2316 O O . LYS A 1 309 ? -28.934 -32.885 38.124 1.00 29.75 309 LYS A O 1
ATOM 2321 N N . VAL A 1 310 ? -27.492 -31.244 37.484 1.00 29.97 310 VAL A N 1
ATOM 2322 C CA . VAL A 1 310 ? -26.900 -31.712 36.192 1.00 29.97 310 VAL A CA 1
ATOM 2323 C C . VAL A 1 310 ? -27.580 -31.333 34.847 1.00 29.97 310 VAL A C 1
ATOM 2325 O O . VAL A 1 310 ? -28.557 -31.929 34.428 1.00 29.97 310 VAL A O 1
ATOM 2328 N N . GLN A 1 311 ? -26.894 -30.401 34.157 1.00 30.72 311 GLN A N 1
ATOM 2329 C CA . GLN A 1 311 ? -26.520 -30.288 32.724 1.00 30.72 311 GLN A CA 1
ATOM 2330 C C . GLN A 1 311 ? -27.543 -30.057 31.579 1.00 30.72 311 GLN A C 1
ATOM 2332 O O . GLN A 1 311 ? -28.328 -30.920 31.222 1.00 30.72 311 GLN A O 1
ATOM 2337 N N . ILE A 1 312 ? -27.365 -28.883 30.940 1.00 34.28 312 ILE A N 1
ATOM 2338 C CA . ILE A 1 312 ? -27.104 -28.603 29.504 1.00 34.28 312 ILE A CA 1
ATOM 2339 C C . ILE A 1 312 ? -28.021 -29.273 28.453 1.00 34.28 312 ILE A C 1
ATOM 2341 O O . ILE A 1 312 ? -27.975 -30.482 28.272 1.00 34.28 312 ILE A O 1
ATOM 2345 N N . ALA A 1 313 ? -28.729 -28.456 27.653 1.00 33.19 313 ALA A N 1
ATOM 2346 C CA . ALA A 1 313 ? -28.516 -28.287 26.198 1.00 33.19 313 ALA A CA 1
ATOM 2347 C C . ALA A 1 313 ? -29.805 -27.941 25.405 1.00 33.19 313 ALA A C 1
ATOM 2349 O O . ALA A 1 313 ? -30.802 -28.655 25.438 1.00 33.19 313 ALA A O 1
ATOM 2350 N N . THR A 1 314 ? -29.675 -26.919 24.553 1.00 42.00 314 THR A N 1
ATOM 2351 C CA . THR A 1 314 ? -30.249 -26.851 23.192 1.00 42.00 314 THR A CA 1
ATOM 2352 C C . THR A 1 314 ? -31.659 -26.278 22.983 1.00 42.00 314 THR A C 1
ATOM 2354 O O . THR A 1 314 ? -32.674 -26.964 22.890 1.00 42.00 314 THR A O 1
ATOM 2357 N N . VAL A 1 315 ? -31.638 -24.967 22.734 1.00 46.00 315 VAL A N 1
ATOM 2358 C CA . VAL A 1 315 ? -32.365 -24.201 21.704 1.00 46.00 315 VAL A CA 1
ATOM 2359 C C . VAL A 1 315 ? -33.006 -25.069 20.603 1.00 46.00 315 VAL A C 1
ATOM 2361 O O . VAL A 1 315 ? -32.369 -25.439 19.617 1.00 46.00 315 VAL A O 1
ATOM 2364 N N . ARG A 1 316 ? -34.309 -25.340 20.713 1.00 45.62 316 ARG A N 1
ATOM 2365 C CA . ARG A 1 316 ? -35.109 -25.973 19.651 1.00 45.62 316 ARG A CA 1
ATOM 2366 C C . ARG A 1 316 ? -35.843 -24.902 18.844 1.00 45.62 316 ARG A C 1
ATOM 2368 O O . ARG A 1 316 ? -37.026 -24.663 19.046 1.00 45.62 316 ARG A O 1
ATOM 2375 N N . GLY A 1 317 ? -35.117 -24.252 17.933 1.00 47.00 317 GLY A N 1
ATOM 2376 C CA . GLY A 1 317 ? -35.661 -23.202 17.058 1.00 47.00 317 GLY A CA 1
ATOM 2377 C C . GLY A 1 317 ? -35.071 -23.126 15.643 1.00 47.00 317 GLY A C 1
ATOM 2378 O O . GLY A 1 317 ? -35.468 -22.255 14.882 1.00 47.00 317 GLY A O 1
ATOM 2379 N N . GLN A 1 318 ? -34.165 -24.030 15.247 1.00 48.97 318 GLN A N 1
ATOM 2380 C CA . GLN A 1 318 ? -33.501 -24.012 13.928 1.00 48.97 318 GLN A CA 1
ATOM 2381 C C . GLN A 1 318 ? -33.806 -25.243 13.053 1.00 48.97 318 GLN A C 1
ATOM 2383 O O . GLN A 1 318 ? -32.937 -25.760 12.360 1.00 48.97 318 GLN A O 1
ATOM 2388 N N . ALA A 1 319 ? -35.048 -25.736 13.054 1.00 49.66 319 ALA A N 1
ATOM 2389 C CA . ALA A 1 319 ? -35.418 -26.921 12.265 1.00 49.66 319 ALA A CA 1
ATOM 2390 C C . ALA A 1 319 ? -36.569 -26.706 11.266 1.00 49.66 319 ALA A C 1
ATOM 2392 O O . ALA A 1 319 ? -37.174 -27.679 10.826 1.00 49.66 319 ALA A O 1
ATOM 2393 N N . LYS A 1 320 ? -36.889 -25.461 10.875 1.00 47.34 320 LYS A N 1
ATOM 2394 C CA . LYS A 1 320 ? -37.914 -25.211 9.836 1.00 47.34 320 LYS A CA 1
ATOM 2395 C C . LYS A 1 320 ? -37.547 -24.248 8.699 1.00 47.34 320 LYS A C 1
ATOM 2397 O O . LYS A 1 320 ? -38.376 -24.035 7.826 1.00 47.34 320 LYS A O 1
ATOM 2402 N N . ALA A 1 321 ? -36.303 -23.770 8.612 1.00 45.47 321 ALA A N 1
ATOM 2403 C CA . ALA A 1 321 ? -35.840 -22.915 7.503 1.00 45.47 321 ALA A CA 1
ATOM 2404 C C . ALA A 1 321 ? -34.877 -23.617 6.514 1.00 45.47 321 ALA A C 1
ATOM 2406 O O . ALA A 1 321 ? -34.122 -22.965 5.802 1.00 45.47 321 ALA A O 1
ATOM 2407 N N . ARG A 1 322 ? -34.892 -24.956 6.447 1.00 53.12 322 ARG A N 1
ATOM 2408 C CA . ARG A 1 322 ? -34.145 -25.760 5.458 1.00 53.12 322 ARG A CA 1
ATOM 2409 C C . ARG A 1 322 ? -35.063 -26.809 4.817 1.00 53.12 322 ARG A C 1
ATOM 2411 O O . ARG A 1 322 ? -34.912 -27.994 5.074 1.00 53.12 322 ARG A O 1
ATOM 2418 N N . SER A 1 323 ? -36.064 -26.396 4.037 1.00 53.69 323 SER A N 1
ATOM 2419 C CA . SER A 1 323 ? -36.766 -27.327 3.123 1.00 53.69 323 SER A CA 1
ATOM 2420 C C . SER A 1 323 ? -37.582 -26.654 2.010 1.00 53.69 323 SER A C 1
ATOM 2422 O O . SER A 1 323 ? -38.604 -27.186 1.592 1.00 53.69 323 SER A O 1
ATOM 2424 N N . LEU A 1 324 ? -37.148 -25.509 1.475 1.00 50.38 324 LEU A N 1
ATOM 2425 C CA . LEU A 1 324 ? -37.763 -24.965 0.258 1.00 50.38 324 LEU A CA 1
ATOM 2426 C C . LEU A 1 324 ? -36.718 -24.874 -0.852 1.00 50.38 324 LEU A C 1
ATOM 2428 O O . LEU A 1 324 ? -35.743 -24.134 -0.749 1.00 50.38 324 LEU A O 1
ATOM 2432 N N . GLN A 1 325 ? -36.916 -25.673 -1.901 1.00 51.03 325 GLN A N 1
ATOM 2433 C CA . GLN A 1 325 ? -36.120 -25.612 -3.123 1.00 51.03 325 GLN A CA 1
ATOM 2434 C C . GLN A 1 325 ? -36.464 -24.327 -3.900 1.00 51.03 325 GLN A C 1
ATOM 2436 O O . GLN A 1 325 ? -37.651 -24.042 -4.093 1.00 51.03 325 GLN A O 1
ATOM 2441 N N . PRO A 1 326 ? -35.475 -23.556 -4.384 1.00 55.88 326 PRO A N 1
ATOM 2442 C CA . PRO A 1 326 ? -35.738 -22.364 -5.179 1.00 55.88 326 PRO A CA 1
ATOM 2443 C C . PRO A 1 326 ? -36.246 -22.753 -6.577 1.00 55.88 326 PRO A C 1
ATOM 2445 O O . PRO A 1 326 ? -35.521 -23.334 -7.385 1.00 55.88 326 PRO A O 1
ATOM 2448 N N . LYS A 1 327 ? -37.507 -22.425 -6.882 1.00 50.66 327 LYS A N 1
ATOM 2449 C CA . LYS A 1 327 ? -38.060 -22.506 -8.243 1.00 50.66 327 LYS A CA 1
ATOM 2450 C C . LYS A 1 327 ? -37.557 -21.310 -9.059 1.00 50.66 327 LYS A C 1
ATOM 2452 O O . LYS A 1 327 ? -37.750 -20.166 -8.661 1.00 50.66 327 LYS A O 1
ATOM 2457 N N . LYS A 1 328 ? -36.922 -21.588 -10.204 1.00 41.69 328 LYS A N 1
ATOM 2458 C CA . LYS A 1 328 ? -36.463 -20.593 -11.188 1.00 41.69 328 LYS A CA 1
ATOM 2459 C C . LYS A 1 328 ? -37.625 -19.693 -11.625 1.00 41.69 328 LYS A C 1
ATOM 2461 O O . LYS A 1 328 ? -38.582 -20.176 -12.228 1.00 41.69 328 LYS A O 1
ATOM 2466 N N . ALA A 1 329 ? -37.520 -18.395 -11.357 1.00 40.94 329 ALA A N 1
ATOM 2467 C CA . ALA A 1 329 ? -38.394 -17.389 -11.943 1.00 40.94 329 ALA A CA 1
ATOM 2468 C C . ALA A 1 329 ? -37.898 -17.060 -13.361 1.00 40.94 329 ALA A C 1
ATOM 2470 O O . ALA A 1 329 ? -36.768 -16.616 -13.553 1.00 40.94 329 ALA A O 1
ATOM 2471 N N . VAL A 1 330 ? -38.746 -17.313 -14.358 1.00 40.53 330 VAL A N 1
ATOM 2472 C CA . VAL A 1 330 ? -38.544 -16.885 -15.746 1.00 40.53 330 VAL A CA 1
ATOM 2473 C C . VAL A 1 330 ? -38.792 -15.379 -15.802 1.00 40.53 330 VAL A C 1
ATOM 2475 O O . VAL A 1 330 ? -39.934 -14.930 -15.727 1.00 40.53 330 VAL A O 1
ATOM 2478 N N . VAL A 1 331 ? -37.722 -14.595 -15.909 1.00 39.47 331 VAL A N 1
ATOM 2479 C CA . VAL A 1 331 ? -37.811 -13.148 -16.126 1.00 39.47 331 VAL A CA 1
ATOM 2480 C C . VAL A 1 331 ? -38.064 -12.908 -17.615 1.00 39.47 331 VAL A C 1
ATOM 2482 O O . VAL A 1 331 ? -37.196 -13.144 -18.453 1.00 39.47 331 VAL A O 1
ATOM 2485 N N . LYS A 1 332 ? -39.278 -12.462 -17.955 1.00 38.50 332 LYS A N 1
ATOM 2486 C CA . LYS A 1 332 ? -39.588 -11.876 -19.266 1.00 38.50 332 LYS A CA 1
ATOM 2487 C C . LYS A 1 332 ? -38.890 -10.515 -19.367 1.00 38.50 332 LYS A C 1
ATOM 2489 O O . LYS A 1 332 ? -39.147 -9.643 -18.542 1.00 38.50 332 LYS A O 1
ATOM 2494 N N . LEU A 1 333 ? -38.040 -10.347 -20.381 1.00 35.59 333 LEU A N 1
ATOM 2495 C CA . LEU A 1 333 ? -37.477 -9.054 -20.782 1.00 35.59 333 LEU A CA 1
ATOM 2496 C C . LEU A 1 333 ? -38.604 -8.067 -21.144 1.00 35.59 333 LEU A C 1
ATOM 2498 O O . LEU A 1 333 ? -39.437 -8.409 -21.988 1.00 35.59 333 LEU A O 1
ATOM 2502 N N . PRO A 1 334 ? -38.611 -6.837 -20.605 1.00 36.59 334 PRO A N 1
ATOM 2503 C CA . PRO A 1 334 ? -39.351 -5.738 -21.200 1.00 36.59 334 PRO A CA 1
ATOM 2504 C C . PRO A 1 334 ? -38.563 -5.128 -22.371 1.00 36.59 334 PRO A C 1
ATOM 2506 O O . PRO A 1 334 ? -37.367 -4.855 -22.297 1.00 36.59 334 PRO A O 1
ATOM 2509 N N . THR A 1 335 ? -39.275 -4.958 -23.479 1.00 33.44 335 THR A N 1
ATOM 2510 C CA . THR A 1 335 ? -38.856 -4.382 -24.757 1.00 33.44 335 THR A CA 1
ATOM 2511 C C . THR A 1 335 ? -38.414 -2.921 -24.610 1.00 33.44 335 THR A C 1
ATOM 2513 O O . THR A 1 335 ? -39.199 -2.079 -24.184 1.00 33.44 335 THR A O 1
ATOM 2516 N N . PHE A 1 336 ? -37.183 -2.603 -25.020 1.00 36.09 336 PHE A N 1
ATOM 2517 C CA . PHE A 1 336 ? -36.729 -1.223 -25.229 1.00 36.09 336 PHE A CA 1
ATOM 2518 C C . PHE A 1 336 ? -37.230 -0.691 -26.587 1.00 36.09 336 PHE A C 1
ATOM 2520 O O . PHE A 1 336 ? -37.127 -1.411 -27.587 1.00 36.09 336 PHE A O 1
ATOM 2527 N N . PRO A 1 337 ? -37.737 0.553 -26.677 1.00 40.06 337 PRO A N 1
ATOM 2528 C CA . PRO A 1 337 ? -38.058 1.171 -27.958 1.00 40.06 337 PRO A CA 1
ATOM 2529 C C . PRO A 1 337 ? -36.785 1.664 -28.673 1.00 40.06 337 PRO A C 1
ATOM 2531 O O . PRO A 1 337 ? -35.907 2.286 -28.080 1.00 40.06 337 PRO A O 1
ATOM 2534 N N . ARG A 1 338 ? -36.703 1.363 -29.976 1.00 39.03 338 ARG A N 1
ATOM 2535 C CA . ARG A 1 338 ? -35.669 1.807 -30.932 1.00 39.03 338 ARG A CA 1
ATOM 2536 C C . ARG A 1 338 ? -35.575 3.343 -31.027 1.00 39.03 338 ARG A C 1
ATOM 2538 O O . ARG A 1 338 ? -36.622 3.984 -31.101 1.00 39.03 338 ARG A O 1
ATOM 2545 N N . PRO A 1 339 ? -34.372 3.921 -31.200 1.00 39.97 339 PRO A N 1
ATOM 2546 C CA . PRO A 1 339 ? -34.214 5.282 -31.713 1.00 39.97 339 PRO A CA 1
ATOM 2547 C C . PRO A 1 339 ? -34.353 5.325 -33.255 1.00 39.97 339 PRO A C 1
ATOM 2549 O O . PRO A 1 339 ? -33.990 4.353 -33.928 1.00 39.97 339 PRO A O 1
ATOM 2552 N N . PRO A 1 340 ? -34.882 6.418 -33.842 1.00 39.06 340 PRO A N 1
ATOM 2553 C CA . PRO A 1 340 ? -35.043 6.546 -35.288 1.00 39.06 340 PRO A CA 1
ATOM 2554 C C . PRO A 1 340 ? -33.724 6.866 -36.010 1.00 39.06 340 PRO A C 1
ATOM 2556 O O . PRO A 1 340 ? -32.811 7.487 -35.472 1.00 39.06 340 PRO A O 1
ATOM 2559 N N . ALA A 1 341 ? -33.659 6.389 -37.252 1.00 34.31 341 ALA A N 1
ATOM 2560 C CA . ALA A 1 341 ? -32.488 6.302 -38.110 1.00 34.31 341 ALA A CA 1
ATOM 2561 C C . ALA A 1 341 ? -31.995 7.638 -38.703 1.00 34.31 341 ALA A C 1
ATOM 2563 O O . ALA A 1 341 ? -32.766 8.554 -38.984 1.00 34.31 341 ALA A O 1
ATOM 2564 N N . PHE A 1 342 ? -30.689 7.651 -38.978 1.00 31.53 342 PHE A N 1
ATOM 2565 C CA . PHE A 1 342 ? -29.935 8.616 -39.775 1.00 31.53 342 PHE A CA 1
ATOM 2566 C C . PHE A 1 342 ? -30.500 8.837 -41.192 1.00 31.53 342 PHE A C 1
ATOM 2568 O O . PHE A 1 342 ? -30.905 7.889 -41.868 1.00 31.53 342 PHE A O 1
ATOM 2575 N N . LYS A 1 343 ? -30.375 10.075 -41.691 1.00 33.47 343 LYS A N 1
ATOM 2576 C CA . LYS A 1 343 ? -30.261 10.389 -43.128 1.00 33.47 343 LYS A CA 1
ATOM 2577 C C . LYS A 1 343 ? -28.994 11.229 -43.391 1.00 33.47 343 LYS A C 1
ATOM 2579 O O . LYS A 1 343 ? -28.556 11.918 -42.472 1.00 33.47 343 LYS A O 1
ATOM 2584 N N . PRO A 1 344 ? -28.383 11.150 -44.593 1.00 35.88 344 PRO A N 1
ATOM 2585 C CA . PRO A 1 344 ? -26.969 11.474 -44.798 1.00 35.88 344 PRO A CA 1
ATOM 2586 C C . PRO A 1 344 ? -26.678 12.717 -45.670 1.00 35.88 344 PRO A C 1
ATOM 2588 O O . PRO A 1 344 ? -27.469 13.053 -46.542 1.00 35.88 344 PRO A O 1
ATOM 2591 N N . LYS A 1 345 ? -25.450 13.241 -45.472 1.00 30.30 345 LYS A N 1
ATOM 2592 C CA . LYS A 1 345 ? -24.544 14.031 -46.350 1.00 30.30 345 LYS A CA 1
ATOM 2593 C C . LYS A 1 345 ? -24.967 15.414 -46.877 1.00 30.30 345 LYS A C 1
ATOM 2595 O O . LYS A 1 345 ? -25.887 15.501 -47.671 1.00 30.30 345 LYS A O 1
ATOM 2600 N N . GLU A 1 346 ? -24.107 16.410 -46.618 1.00 28.11 346 GLU A N 1
ATOM 2601 C CA . GLU A 1 346 ? -23.472 17.259 -47.651 1.00 28.11 346 GLU A CA 1
ATOM 2602 C C . GLU A 1 346 ? -22.307 18.100 -47.069 1.00 28.11 346 GLU A C 1
ATOM 2604 O O . GLU A 1 346 ? -22.441 18.725 -46.021 1.00 28.11 346 GLU A O 1
ATOM 2609 N N . GLU A 1 347 ? -21.157 18.096 -47.752 1.00 35.16 347 GLU A N 1
ATOM 2610 C CA . GLU A 1 347 ? -20.112 19.142 -47.710 1.00 35.16 347 GLU A CA 1
ATOM 2611 C C . GLU A 1 347 ? -20.295 19.998 -48.980 1.00 35.16 347 GLU A C 1
ATOM 2613 O O . GLU A 1 347 ? -20.650 19.416 -50.013 1.00 35.16 347 GLU A O 1
ATOM 2618 N N . PRO A 1 348 ? -20.058 21.332 -48.966 1.00 34.38 348 PRO A N 1
ATOM 2619 C CA . PRO A 1 348 ? -18.702 21.844 -49.253 1.00 34.38 348 PRO A CA 1
ATOM 2620 C C . PRO A 1 348 ? -18.292 23.189 -48.573 1.00 34.38 348 PRO A C 1
ATOM 2622 O O . PRO A 1 348 ? -19.118 24.008 -48.184 1.00 34.38 348 PRO A O 1
ATOM 2625 N N . LYS A 1 349 ? -16.969 23.430 -48.472 1.00 34.22 349 LYS A N 1
ATOM 2626 C CA . LYS A 1 349 ? -16.258 24.718 -48.171 1.00 34.22 349 LYS A CA 1
ATOM 2627 C C . LYS A 1 349 ? -16.411 25.743 -49.340 1.00 34.22 349 LYS A C 1
ATOM 2629 O O . LYS A 1 349 ? -16.768 25.250 -50.409 1.00 34.22 349 LYS A O 1
ATOM 2634 N N . PRO A 1 350 ? -16.066 27.076 -49.277 1.00 37.78 350 PRO A N 1
ATOM 2635 C CA . PRO A 1 350 ? -14.982 27.729 -48.492 1.00 37.78 350 PRO A CA 1
ATOM 2636 C C . PRO A 1 350 ? -15.146 29.219 -48.002 1.00 37.78 350 PRO A C 1
ATOM 2638 O O . PRO A 1 350 ? -16.031 29.950 -48.416 1.00 37.78 350 PRO A O 1
ATOM 2641 N N . LYS A 1 351 ? -14.189 29.646 -47.144 1.00 30.67 351 LYS A N 1
ATOM 2642 C CA . LYS A 1 351 ? -13.615 30.992 -46.812 1.00 30.67 351 LYS A CA 1
ATOM 2643 C C . LYS A 1 351 ? -14.459 32.295 -46.886 1.00 30.67 351 LYS A C 1
ATOM 2645 O O . LYS A 1 351 ? -14.795 32.747 -47.973 1.00 30.67 351 LYS A O 1
ATOM 2650 N N . GLY A 1 352 ? -14.453 33.063 -45.778 1.00 25.81 352 GLY A N 1
ATOM 2651 C CA . GLY A 1 352 ? -14.263 34.529 -45.828 1.00 25.81 352 GLY A CA 1
ATOM 2652 C C . GLY A 1 352 ? -14.907 35.405 -44.732 1.00 25.81 352 GLY A C 1
ATOM 2653 O O . GLY A 1 352 ? -16.120 35.537 -44.707 1.00 25.81 352 GLY A O 1
ATOM 2654 N N . LYS A 1 353 ? -14.041 36.129 -43.994 1.00 28.39 353 LYS A N 1
ATOM 2655 C CA . LYS A 1 353 ? -14.203 37.452 -43.330 1.00 28.39 353 LYS A CA 1
ATOM 2656 C C . LYS A 1 353 ? -14.931 37.566 -41.969 1.00 28.39 353 LYS A C 1
ATOM 2658 O O . LYS A 1 353 ? -16.086 37.191 -41.816 1.00 28.39 353 LYS A O 1
ATOM 2663 N N . GLN A 1 354 ? -14.208 38.181 -41.019 1.00 32.06 354 GLN A N 1
ATOM 2664 C CA . GLN A 1 354 ? -14.669 38.740 -39.737 1.00 32.06 354 GLN A CA 1
ATOM 2665 C C . GLN A 1 354 ? -15.902 39.645 -39.894 1.00 32.06 354 GLN A C 1
ATOM 2667 O O . GLN A 1 354 ? -16.030 40.349 -40.900 1.00 32.06 354 GLN A O 1
ATOM 2672 N N . PRO A 1 355 ? -16.719 39.720 -38.831 1.00 31.81 355 PRO A N 1
ATOM 2673 C CA . PRO A 1 355 ? -16.927 41.016 -38.191 1.00 31.81 355 PRO A CA 1
ATOM 2674 C C . PRO A 1 355 ? -16.810 40.958 -36.655 1.00 31.81 355 PRO A C 1
ATOM 2676 O O . PRO A 1 355 ? -17.363 40.077 -36.007 1.00 31.81 355 PRO A O 1
ATOM 2679 N N . GLU A 1 356 ? -16.058 41.929 -36.137 1.00 33.47 356 GLU A N 1
ATOM 2680 C CA . GLU A 1 356 ? -16.162 42.659 -34.861 1.00 33.47 356 GLU A CA 1
ATOM 2681 C C . GLU A 1 356 ? -16.723 41.955 -33.607 1.00 33.47 356 GLU A C 1
ATOM 2683 O O . GLU A 1 356 ? -17.875 41.524 -33.522 1.00 33.47 356 GLU A O 1
ATOM 2688 N N . SER A 1 357 ? -15.872 41.947 -32.579 1.00 41.47 357 SER A N 1
ATOM 2689 C CA . SER A 1 357 ? -16.094 41.474 -31.216 1.00 41.47 357 SER A CA 1
ATOM 2690 C C . SER A 1 357 ? -17.321 42.115 -30.558 1.00 41.47 357 SER A C 1
ATOM 2692 O O . SER A 1 357 ? -17.356 43.304 -30.242 1.00 41.47 357 SER A O 1
ATOM 2694 N N . LYS A 1 358 ? -18.336 41.295 -30.275 1.00 40.03 358 LYS A N 1
ATOM 2695 C CA . LYS A 1 358 ? -19.413 41.647 -29.344 1.00 40.03 358 LYS A CA 1
ATOM 2696 C C . LYS A 1 358 ? -19.062 41.111 -27.961 1.00 40.03 358 LYS A C 1
ATOM 2698 O O . LYS A 1 358 ? -18.907 39.907 -27.792 1.00 40.03 358 LYS A O 1
ATOM 2703 N N . ALA A 1 359 ? -18.968 42.006 -26.981 1.00 50.16 359 ALA A N 1
ATOM 2704 C CA . ALA A 1 359 ? -18.842 41.646 -25.574 1.00 50.16 359 ALA A CA 1
ATOM 2705 C C . ALA A 1 359 ? -20.081 40.849 -25.117 1.00 50.16 359 ALA A C 1
ATOM 2707 O O . ALA A 1 359 ? -21.206 41.355 -25.167 1.00 50.16 359 ALA A O 1
ATOM 2708 N N . GLU A 1 360 ? -19.890 39.604 -24.674 1.00 50.12 360 GLU A N 1
ATOM 2709 C CA . GLU A 1 360 ? -20.943 38.819 -24.025 1.00 50.12 360 GLU A CA 1
ATOM 2710 C C . GLU A 1 360 ? -21.017 39.184 -22.538 1.00 50.12 360 GLU A C 1
ATOM 2712 O O . GLU A 1 360 ? -20.143 38.838 -21.748 1.00 50.12 360 GLU A O 1
ATOM 2717 N N . VAL A 1 361 ? -22.093 39.864 -22.138 1.00 57.97 361 VAL A N 1
ATOM 2718 C CA . VAL A 1 361 ? -22.392 40.131 -20.725 1.00 57.97 361 VAL A CA 1
ATOM 2719 C C . VAL A 1 361 ? -23.315 39.033 -20.204 1.00 57.97 361 VAL A C 1
ATOM 2721 O O . VAL A 1 361 ? -24.506 39.012 -20.532 1.00 57.97 361 VAL A O 1
ATOM 2724 N N . ARG A 1 362 ? -22.807 38.135 -19.354 1.00 61.09 362 ARG A N 1
ATOM 2725 C CA . ARG A 1 362 ? -23.656 37.183 -18.616 1.00 61.09 362 ARG A CA 1
ATOM 2726 C C . ARG A 1 362 ? -23.996 37.740 -17.234 1.00 61.09 362 ARG A C 1
ATOM 2728 O O . ARG A 1 362 ? -23.129 38.181 -16.483 1.00 61.09 362 ARG A O 1
ATOM 2735 N N . LYS A 1 363 ? -25.292 37.731 -16.907 1.00 57.62 363 LYS A N 1
ATOM 2736 C CA . LYS A 1 363 ? -25.811 38.089 -15.580 1.00 57.62 363 LYS A CA 1
ATOM 2737 C C . LYS A 1 363 ? -25.809 36.843 -14.702 1.00 57.62 363 LYS A C 1
ATOM 2739 O O . LYS A 1 363 ? -26.449 35.854 -15.050 1.00 57.62 363 LYS A O 1
ATOM 2744 N N . VAL A 1 364 ? -25.141 36.913 -13.561 1.00 60.62 364 VAL A N 1
ATOM 2745 C CA . VAL A 1 364 ? -25.113 35.850 -12.545 1.00 60.62 364 VAL A CA 1
ATOM 2746 C C . VAL A 1 364 ? -25.727 36.371 -11.243 1.00 60.62 364 VAL A C 1
ATOM 2748 O O . VAL A 1 364 ? -25.746 37.577 -10.997 1.00 60.62 364 VAL A O 1
ATOM 2751 N N . PHE A 1 365 ? -26.310 35.465 -10.449 1.00 53.88 365 PHE A N 1
ATOM 2752 C CA . PHE A 1 365 ? -27.061 35.760 -9.215 1.00 53.88 365 PHE A CA 1
ATOM 2753 C C . PHE A 1 365 ? -28.223 36.751 -9.393 1.00 53.88 365 PHE A C 1
ATOM 2755 O O . PHE A 1 365 ? -28.190 37.879 -8.905 1.00 53.88 365 PHE A O 1
ATOM 2762 N N . GLY A 1 366 ? -29.269 36.344 -10.120 1.00 57.69 366 GLY A N 1
ATOM 2763 C CA . GLY A 1 366 ? -30.528 37.105 -10.182 1.00 57.69 366 GLY A CA 1
ATOM 2764 C C . GLY A 1 366 ? -30.419 38.519 -10.774 1.00 57.69 366 GLY A C 1
ATOM 2765 O O . GLY A 1 366 ? -31.353 39.301 -10.644 1.00 57.69 366 GLY A O 1
ATOM 2766 N N . GLY A 1 367 ? -29.301 38.856 -11.429 1.00 60.00 367 GLY A N 1
ATOM 2767 C CA . GLY A 1 367 ? -29.060 40.174 -12.021 1.00 60.00 367 GLY A CA 1
ATOM 2768 C C . GLY A 1 367 ? -28.278 41.160 -11.148 1.00 60.00 367 GLY A C 1
ATOM 2769 O O . GLY A 1 367 ? -28.098 42.294 -11.586 1.00 60.00 367 GLY A O 1
ATOM 2770 N N . LEU A 1 368 ? -27.789 40.749 -9.972 1.00 56.19 368 LEU A N 1
ATOM 2771 C CA . LEU A 1 368 ? -26.979 41.603 -9.091 1.00 56.19 368 LEU A CA 1
ATOM 2772 C C . LEU A 1 368 ? -25.511 41.724 -9.523 1.00 56.19 368 LEU A C 1
ATOM 2774 O O . LEU A 1 368 ? -24.856 42.687 -9.137 1.00 56.19 368 LEU A O 1
ATOM 2778 N N . PHE A 1 369 ? -25.008 40.817 -10.366 1.00 48.75 369 PHE A N 1
ATOM 2779 C CA . PHE A 1 369 ? -23.630 40.876 -10.856 1.00 48.75 369 PHE A CA 1
ATOM 2780 C C . PHE A 1 369 ? -23.564 40.715 -12.377 1.00 48.75 369 PHE A C 1
ATOM 2782 O O . PHE A 1 369 ? -24.212 39.842 -12.967 1.00 48.75 369 PHE A O 1
ATOM 2789 N N . LYS A 1 370 ? -22.775 41.589 -13.013 1.00 61.75 370 LYS A N 1
ATOM 2790 C CA . LYS A 1 370 ? -22.421 41.528 -14.434 1.00 61.75 370 LYS A CA 1
ATOM 2791 C C . LYS A 1 370 ? -20.942 41.188 -14.529 1.00 61.75 370 LYS A C 1
ATOM 2793 O O . LYS A 1 370 ? -20.125 41.897 -13.950 1.00 61.75 370 LYS A O 1
ATOM 2798 N N . GLN A 1 371 ? -20.626 40.116 -15.240 1.00 52.62 371 GLN A N 1
ATOM 2799 C CA . GLN A 1 371 ? -19.252 39.757 -15.560 1.00 52.62 371 GLN A CA 1
ATOM 2800 C C . GLN A 1 371 ? -19.015 40.069 -17.038 1.00 52.62 371 GLN A C 1
ATOM 2802 O O . GLN A 1 371 ? -19.768 39.603 -17.895 1.00 52.62 371 GLN A O 1
ATOM 2807 N N . GLU A 1 372 ? -18.004 40.890 -17.313 1.00 54.38 372 GLU A N 1
ATOM 2808 C CA . GLU A 1 372 ? -17.519 41.194 -18.659 1.00 54.38 372 GLU A CA 1
ATOM 2809 C C . GLU A 1 372 ? -16.193 40.459 -18.860 1.00 54.38 372 GLU A C 1
ATOM 2811 O O . GLU A 1 372 ? -15.294 40.548 -18.023 1.00 54.38 372 GLU A O 1
ATOM 2816 N N . THR A 1 373 ? -16.082 39.691 -19.942 1.00 57.38 373 THR A N 1
ATOM 2817 C CA . THR A 1 373 ? -14.847 38.997 -20.319 1.00 57.38 373 THR A CA 1
ATOM 2818 C C . THR A 1 373 ? -14.320 39.632 -21.597 1.00 57.38 373 THR A C 1
ATOM 2820 O O . THR A 1 373 ? -15.014 39.647 -22.613 1.00 57.38 373 THR A O 1
ATOM 2823 N N . ILE A 1 374 ? -13.110 40.184 -21.531 1.00 52.28 374 ILE A N 1
ATOM 2824 C CA . ILE A 1 374 ? -12.398 40.758 -22.675 1.00 52.28 374 ILE A CA 1
ATOM 2825 C C . ILE A 1 374 ? -11.264 39.797 -23.017 1.00 52.28 374 ILE A C 1
ATOM 2827 O O . ILE A 1 374 ? -10.482 39.434 -22.141 1.00 52.28 374 ILE A O 1
ATOM 2831 N N . TYR A 1 375 ? -11.197 39.387 -24.279 1.00 48.28 375 TYR A N 1
ATOM 2832 C CA . TYR A 1 375 ? -10.081 38.613 -24.810 1.00 48.28 375 TYR A CA 1
ATOM 2833 C C . TYR A 1 375 ? -9.050 39.587 -25.378 1.00 48.28 375 TYR A C 1
ATOM 2835 O O . TYR A 1 375 ? -9.393 40.433 -26.205 1.00 48.28 375 TYR A O 1
ATOM 2843 N N . ILE A 1 376 ? -7.819 39.492 -24.885 1.00 48.69 376 ILE A N 1
ATOM 2844 C CA . ILE A 1 376 ? -6.650 40.176 -25.433 1.00 48.69 376 ILE A CA 1
ATOM 2845 C C . ILE A 1 376 ? -5.858 39.086 -26.153 1.00 48.69 376 ILE A C 1
ATOM 2847 O O . ILE A 1 376 ? -5.458 38.114 -25.515 1.00 48.69 376 ILE A O 1
ATOM 2851 N N . ASP A 1 377 ? -5.718 39.216 -27.470 1.00 45.78 377 ASP A N 1
ATOM 2852 C CA . ASP A 1 377 ? -4.804 38.389 -28.259 1.00 45.78 377 ASP A CA 1
ATOM 2853 C C . ASP A 1 377 ? -3.389 38.971 -28.090 1.00 45.78 377 ASP A C 1
ATOM 2855 O O . ASP A 1 377 ? -3.181 40.154 -28.368 1.00 45.78 377 ASP A O 1
ATOM 2859 N N . ASP A 1 378 ? -2.444 38.165 -27.600 1.00 49.25 378 ASP A N 1
ATOM 2860 C CA . ASP A 1 378 ? -1.015 38.503 -27.582 1.00 49.25 378 ASP A CA 1
ATOM 2861 C C . ASP A 1 378 ? -0.399 38.119 -28.944 1.00 49.25 378 ASP A C 1
ATOM 2863 O O . ASP A 1 378 ? -0.386 36.936 -29.300 1.00 49.25 378 ASP A O 1
ATOM 2867 N N . ASP A 1 379 ? 0.078 39.121 -29.694 1.00 45.81 379 ASP A N 1
ATOM 2868 C CA . ASP A 1 379 ? 0.898 38.985 -30.917 1.00 45.81 379 ASP A CA 1
ATOM 2869 C C . ASP A 1 379 ? 2.370 38.659 -30.600 1.00 45.81 379 ASP A C 1
ATOM 2871 O O . ASP A 1 379 ? 2.945 39.302 -29.684 1.00 45.81 379 ASP A O 1
#

InterPro domains:
  IPR016040 NAD(P)-binding domain [PF13460] (10-174)

Sequence (379 aa):
MISSRPQIISNEESKRLNAVESSFQDAESIAKAIGNASKVVVTIGPGENGPTAEVTPLDALQVIQAADLAGVGHVAIIYDESPFVSSTYNVIDGISTFFNNLFSRSQPLTVTEFLQKVVETDVSYTLIRTNLTEDFSPESSYNVVVSAEGSVSSNDYKVATSQIASLVANVFSNTAVAENKVVKVFTDPGAPSKPAVELFSAIPKDGRREAYAEALAKAKAEEEALKATEKAREAAEAAKKLEQEVKKLSEQETRAATLADEAKEKAEAAGASVEVFLSKAKDLGSGLSWEKFSSQLAISVQKPTEKPKVQIATVRGQAKARSLQPKKAVVKLPTFPRPPAFKPKEEPKPKGKQPESKAEVRKVFGGLFKQETIYIDDD